Protein AF-0000000069807162 (afdb_homodimer)

Sequence (666 aa):
MPFAPFVGVNHHGQSILLGAGLISSENTETFVWLFDTWLKCMDERAPKAIITDQDRAMKNAIAIVFPNTRHRYCLWHIMRKLPEKLGSHAEFKCGLKSALQRCVYDSQTSDEFEKSWEVFIDTYNLMKNAWLQSLYSERMYWVPVYLKNTFWAGMSTTQRSESMNAFCDGYVHSGTTLKEFVDQFDNALRKKVENEMAADFHSFNCTVPCISHLPVEKKFQAVYTNSKFKKVQSEVMGIIYSHCVVIKTEGAITTYQVNDQRVVEDGIKKSTLQAYFNEDECEVKCVCGLFEMRGIICRHILSIFAARDVQVLPEKYIMERWRKDIKRRYGLIMPFAPFVGVNHHGQSILLGAGLISSENTETFVWLFDTWLKCMDERAPKAIITDQDRAMKNAIAIVFPNTRHRYCLWHIMRKLPEKLGSHAEFKCGLKSALQRCVYDSQTSDEFEKSWEVFIDTYNLMKNAWLQSLYSERMYWVPVYLKNTFWAGMSTTQRSESMNAFCDGYVHSGTTLKEFVDQFDNALRKKVENEMAADFHSFNCTVPCISHLPVEKKFQAVYTNSKFKKVQSEVMGIIYSHCVVIKTEGAITTYQVNDQRVVEDGIKKSTLQAYFNEDECEVKCVCGLFEMRGIICRHILSIFAARDVQVLPEKYIMERWRKDIKRRYGLI

Solvent-accessible surface area (backbone atoms only — not comparable to full-atom values): 36945 Å² total; per-residue (Å²): 113,56,78,46,72,36,67,45,63,50,47,66,66,42,75,37,79,77,46,71,44,82,37,90,55,91,41,37,68,49,39,34,51,52,50,48,52,48,27,58,74,49,76,65,52,73,61,68,55,46,76,40,68,91,43,70,34,55,51,52,19,38,54,69,71,38,66,84,31,45,63,31,37,22,44,56,62,56,59,66,44,40,58,78,76,45,48,85,42,84,44,31,86,67,50,46,52,58,49,52,48,44,36,52,70,65,32,63,40,62,66,50,27,55,50,42,48,50,50,52,32,59,75,68,67,44,80,79,39,62,66,60,51,52,49,60,74,47,33,68,32,45,37,52,54,64,46,30,84,38,64,48,73,68,59,58,53,58,55,64,48,47,51,49,43,51,58,43,47,73,65,46,49,97,78,49,49,72,65,56,42,52,51,49,50,50,50,53,50,47,51,48,49,50,52,49,51,51,49,51,50,44,41,74,74,46,81,79,78,75,92,66,85,51,52,50,58,55,53,40,56,74,42,32,18,56,59,48,33,51,54,41,48,53,22,56,61,41,22,58,44,47,43,70,44,83,73,47,73,59,88,57,36,34,35,30,40,35,40,36,58,44,83,50,97,94,40,78,48,79,45,80,46,49,32,39,36,31,65,85,75,64,42,69,51,53,54,81,22,45,35,46,21,46,51,39,64,40,29,68,54,48,43,49,36,53,68,68,64,57,69,71,68,56,68,86,68,57,46,72,65,35,30,54,85,62,79,78,79,75,72,76,125,114,56,76,47,75,37,69,45,63,50,47,66,65,42,75,39,80,76,46,71,43,82,35,90,56,92,42,36,67,49,38,34,50,52,51,48,51,47,27,58,76,48,76,64,53,72,61,67,55,48,76,40,67,92,42,69,34,53,51,51,20,38,54,69,72,38,68,84,33,45,63,32,38,21,44,56,64,56,59,66,42,40,58,79,76,43,47,85,44,84,44,31,86,66,48,46,52,58,50,50,48,44,35,51,71,66,32,61,38,63,66,50,27,55,50,42,48,50,50,52,32,59,76,69,68,43,81,80,38,63,67,61,52,54,48,58,75,47,33,67,30,45,37,53,54,64,46,30,85,38,63,46,73,66,58,57,54,58,55,64,49,46,51,49,44,51,58,44,46,76,65,47,48,98,79,50,48,72,64,54,41,51,51,50,51,49,50,52,50,48,51,49,50,49,52,50,50,52,49,51,49,44,42,74,72,47,82,77,79,76,92,65,86,52,51,50,58,54,53,39,56,76,42,30,18,56,59,50,30,50,54,39,48,52,22,56,61,42,21,56,43,44,44,71,42,82,72,46,73,59,89,57,37,35,37,29,41,35,39,35,59,44,82,49,98,92,40,78,45,78,47,78,45,50,32,38,36,30,65,84,75,64,41,69,50,52,54,81,22,45,37,46,21,45,51,37,63,40,29,68,55,48,43,49,36,53,68,68,64,57,69,70,68,56,68,86,67,56,46,72,65,34,28,54,84,61,79,78,78,76,75,77,124

InterPro domains:
  IPR006564 Zinc finger, PMZ-type [SM00575] (284-311)
  IPR007527 Zinc finger, SWIM-type [PF04434] (278-307)
  IPR007527 Zinc finger, SWIM-type [PS50966] (271-309)
  IPR018289 MULE transposase domain [PF10551] (1-80)
  IPR031052 FHY3/FAR1 family [PTHR31669] (1-329)

Foldseek 3Di:
DDKDWDWDAFLLRDIATLDIDDFDDQALVRLLVVLQVSCVVVVNDDAQEDEEAPDPSNVNSCCVSPVNHHAAYQQVNVLVCCCVQPVVQPCCVPCLSVLVCCLQPVDLAPVSSVVSLVCSCVVSVCVPRPVVVVCVVVVCRYRCLNVLQAAAQPDRHCVSVVVVVVQLCVQDDPPQDPVSSVVSVVVVNVVSVVVVVVQLVCQVPPFDDAPDDALVLVVCSQWFRPSLSVVLNVQQVQLVFKDWDWDDDDVQKTKIWIWGWDQDPVGIDIHIWIKIAGNVQRDIDTSNSCCSHNLHDHNHSVNVCVVVVPRDDDPVSHDPRRTSPDDDDPPDD/DDKDWDWDAFLLRDIATPDIDDFDDQALVRLLVVLQVSCVVVVNDDAQEDEEAPDPSNVNSCCVSPVNHHAAYQQVNVLVCCCVQPVVQPCCVPCLSVLVCCLQPVDLAPVSSVVSLVCSCVVSVVVPRPVVVVCVVVVCRYRCLNVLQAAAQPDRHCVSVVVVVVQLPVQDDPPQDPVSSVVSVVVVNVVSVVVVVVQLVCQVPPFDDAPDDALVLVVCSQWFRPSLSVVLNVQQVQLVFKDWDWDDDDVQKTKIWIWGWDQDPVGIDIHIWIKIAGNVQRDIDTSNSCCSHNLHDHNHSVNVCVVVVPRDDDCVSHDPRRTSPDDDDPPDD

Structure (mmCIF, N/CA/C/O backbone):
data_AF-0000000069807162-model_v1
#
loop_
_entity.id
_entity.type
_entity.pdbx_description
1 polymer 'Protein FAR1-RELATED SEQUENCE'
#
loop_
_atom_site.group_PDB
_atom_site.id
_atom_site.type_symbol
_atom_site.label_atom_id
_atom_site.label_alt_id
_atom_site.label_comp_id
_atom_site.label_asym_id
_atom_site.label_entity_id
_atom_site.label_seq_id
_atom_site.pdbx_PDB_ins_code
_atom_site.Cartn_x
_atom_site.Cartn_y
_atom_site.Cartn_z
_atom_site.occupancy
_atom_site.B_iso_or_equiv
_atom_site.auth_seq_id
_atom_site.auth_comp_id
_atom_site.auth_asym_id
_atom_site.auth_atom_id
_atom_site.pdbx_PDB_model_num
ATOM 1 N N . MET A 1 1 ? -6.539 -37.219 -35.812 1 60.41 1 MET A N 1
ATOM 2 C CA . MET A 1 1 ? -5.207 -37.25 -35.219 1 60.41 1 MET A CA 1
ATOM 3 C C . MET A 1 1 ? -5.082 -36.219 -34.094 1 60.41 1 MET A C 1
ATOM 5 O O . MET A 1 1 ? -5.402 -35.062 -34.281 1 60.41 1 MET A O 1
ATOM 9 N N . PRO A 1 2 ? -4.742 -36.781 -32.906 1 70.75 2 PRO A N 1
ATOM 10 C CA . PRO A 1 2 ? -4.676 -35.844 -31.781 1 70.75 2 PRO A CA 1
ATOM 11 C C . PRO A 1 2 ? -3.543 -34.812 -31.922 1 70.75 2 PRO A C 1
ATOM 13 O O . PRO A 1 2 ? -2.469 -35.156 -32.438 1 70.75 2 PRO A O 1
ATOM 16 N N . PHE A 1 3 ? -3.863 -33.594 -31.781 1 74.44 3 PHE A N 1
ATOM 17 C CA . PHE A 1 3 ? -2.936 -32.469 -31.844 1 74.44 3 PHE A CA 1
ATOM 18 C C . PHE A 1 3 ? -2.279 -32.219 -30.5 1 74.44 3 PHE A C 1
ATOM 20 O O . PHE A 1 3 ? -2.965 -32.094 -29.484 1 74.44 3 PHE A O 1
ATOM 27 N N . ALA A 1 4 ? -0.911 -32.344 -30.516 1 78.56 4 ALA A N 1
ATOM 28 C CA . ALA A 1 4 ? -0.152 -32.125 -29.281 1 78.56 4 ALA A CA 1
ATOM 29 C C . ALA A 1 4 ? 0.673 -30.859 -29.375 1 78.56 4 ALA A C 1
ATOM 31 O O . ALA A 1 4 ? 1.79 -30.859 -29.891 1 78.56 4 ALA A O 1
ATOM 32 N N . PRO A 1 5 ? 0.125 -29.797 -28.859 1 78.88 5 PRO A N 1
ATOM 33 C CA . PRO A 1 5 ? 0.891 -28.547 -28.875 1 78.88 5 PRO A CA 1
ATOM 34 C C . PRO A 1 5 ? 1.863 -28.438 -27.688 1 78.88 5 PRO A C 1
ATOM 36 O O . PRO A 1 5 ? 1.558 -28.906 -26.594 1 78.88 5 PRO A O 1
ATOM 39 N N . PHE A 1 6 ? 3.057 -27.922 -28 1 82.56 6 PHE A N 1
ATOM 40 C CA . PHE A 1 6 ? 4.012 -27.531 -26.984 1 82.56 6 PHE A CA 1
ATOM 41 C C . PHE A 1 6 ? 3.936 -26.031 -26.719 1 82.56 6 PHE A C 1
ATOM 43 O O . PHE A 1 6 ? 4.332 -25.234 -27.578 1 82.56 6 PHE A O 1
ATOM 50 N N . VAL A 1 7 ? 3.424 -25.75 -25.516 1 80.19 7 VAL A N 1
ATOM 51 C CA . VAL A 1 7 ? 3.172 -24.344 -25.234 1 80.19 7 VAL A CA 1
ATOM 52 C C . VAL A 1 7 ? 4.098 -23.859 -24.109 1 80.19 7 VAL A C 1
ATOM 54 O O . VAL A 1 7 ? 4.352 -24.594 -23.156 1 80.19 7 VAL A O 1
ATOM 57 N N . GLY A 1 8 ? 4.691 -22.688 -24.344 1 82.19 8 GLY A N 1
ATOM 58 C CA . GLY A 1 8 ? 5.484 -22.016 -23.328 1 82.19 8 GLY A CA 1
ATOM 59 C C . GLY A 1 8 ? 5.07 -20.562 -23.109 1 82.19 8 GLY A C 1
ATOM 60 O O . GLY A 1 8 ? 3.98 -20.156 -23.516 1 82.19 8 GLY A O 1
ATOM 61 N N . VAL A 1 9 ? 5.902 -19.875 -22.297 1 83.75 9 VAL A N 1
ATOM 62 C CA . VAL A 1 9 ? 5.605 -18.484 -22.031 1 83.75 9 VAL A CA 1
ATOM 63 C C . VAL A 1 9 ? 6.844 -17.625 -22.312 1 83.75 9 VAL A C 1
ATOM 65 O O . VAL A 1 9 ? 7.965 -18.031 -22 1 83.75 9 VAL A O 1
ATOM 68 N N . ASN A 1 10 ? 6.625 -16.516 -22.953 1 82.44 10 ASN A N 1
ATOM 69 C CA . ASN A 1 10 ? 7.742 -15.617 -23.219 1 82.44 10 ASN A CA 1
ATOM 70 C C . ASN A 1 10 ? 7.992 -14.688 -22.031 1 82.44 10 ASN A C 1
ATOM 72 O O . ASN A 1 10 ? 7.453 -14.898 -20.938 1 82.44 10 ASN A O 1
ATOM 76 N N . HIS A 1 11 ? 8.852 -13.695 -22.219 1 84.31 11 HIS A N 1
ATOM 77 C CA . HIS A 1 11 ? 9.281 -12.828 -21.125 1 84.31 11 HIS A CA 1
ATOM 78 C C . HIS A 1 11 ? 8.18 -11.844 -20.734 1 84.31 11 HIS A C 1
ATOM 80 O O . HIS A 1 11 ? 8.281 -11.164 -19.719 1 84.31 11 HIS A O 1
ATOM 86 N N . HIS A 1 12 ? 7.168 -11.781 -21.516 1 82.69 12 HIS A N 1
ATOM 87 C CA . HIS A 1 12 ? 6.016 -10.945 -21.188 1 82.69 12 HIS A CA 1
ATOM 88 C C . HIS A 1 12 ? 4.922 -11.766 -20.5 1 82.69 12 HIS A C 1
ATOM 90 O O . HIS A 1 12 ? 3.904 -11.211 -20.078 1 82.69 12 HIS A O 1
ATOM 96 N N . GLY A 1 13 ? 5.145 -13.062 -20.422 1 79.75 13 GLY A N 1
ATOM 97 C CA . GLY A 1 13 ? 4.117 -13.93 -19.875 1 79.75 13 GLY A CA 1
ATOM 98 C C . GLY A 1 13 ? 3.098 -14.375 -20.906 1 79.75 13 GLY A C 1
ATOM 99 O O . GLY A 1 13 ? 2.047 -14.914 -20.547 1 79.75 13 GLY A O 1
ATOM 100 N N . GLN A 1 14 ? 3.432 -14.156 -22.062 1 80.31 14 GLN A N 1
ATOM 101 C CA . GLN A 1 14 ? 2.529 -14.547 -23.141 1 80.31 14 GLN A CA 1
ATOM 102 C C . GLN A 1 14 ? 2.781 -15.992 -23.562 1 80.31 14 GLN A C 1
ATOM 104 O O . GLN A 1 14 ? 3.926 -16.453 -23.578 1 80.31 14 GLN A O 1
ATOM 109 N N . SER A 1 15 ? 1.69 -16.609 -23.891 1 79.38 15 SER A N 1
ATOM 110 C CA . SER A 1 15 ? 1.822 -17.969 -24.375 1 79.38 15 SER A CA 1
ATOM 111 C C . SER A 1 15 ? 2.488 -18.016 -25.75 1 79.38 15 SER A C 1
ATOM 113 O O . SER A 1 15 ? 2.195 -17.172 -26.609 1 79.38 15 SER A O 1
ATOM 115 N N . ILE A 1 16 ? 3.422 -18.891 -25.875 1 78.56 16 ILE A N 1
ATOM 116 C CA . ILE A 1 16 ? 4.082 -19.078 -27.156 1 78.56 16 ILE A CA 1
ATOM 117 C C . ILE A 1 16 ? 4.047 -20.562 -27.547 1 78.56 16 ILE A C 1
ATOM 119 O O . ILE A 1 16 ? 3.91 -21.422 -26.672 1 78.56 16 ILE A O 1
ATOM 123 N N . LEU A 1 17 ? 4.117 -20.75 -28.812 1 77.44 17 LEU A N 1
ATOM 124 C CA . LEU A 1 17 ? 4.148 -22.109 -29.328 1 77.44 17 LEU A CA 1
ATOM 125 C C . LEU A 1 17 ? 5.578 -22.547 -29.625 1 77.44 17 LEU A C 1
ATOM 127 O O . LEU A 1 17 ? 6.277 -21.891 -30.406 1 77.44 17 LEU A O 1
ATOM 131 N N . LEU A 1 18 ? 5.953 -23.594 -28.969 1 78.12 18 LEU A N 1
ATOM 132 C CA . LEU A 1 18 ? 7.316 -24.078 -29.141 1 78.12 18 LEU A CA 1
ATOM 133 C C . LEU A 1 18 ? 7.375 -25.203 -30.172 1 78.12 18 LEU A C 1
ATOM 135 O O . LEU A 1 18 ? 8.438 -25.484 -30.719 1 78.12 18 LEU A O 1
ATOM 139 N N . GLY A 1 19 ? 6.301 -25.828 -30.344 1 75.69 19 GLY A N 1
ATOM 140 C CA . GLY A 1 19 ? 6.184 -26.922 -31.281 1 75.69 19 GLY A CA 1
ATOM 141 C C . GLY A 1 19 ? 4.84 -27.625 -31.219 1 75.69 19 GLY A C 1
ATOM 142 O O . GLY A 1 19 ? 4.012 -27.328 -30.359 1 75.69 19 GLY A O 1
ATOM 143 N N . ALA A 1 20 ? 4.625 -28.391 -32.25 1 78.75 20 ALA A N 1
ATOM 144 C CA . ALA A 1 20 ? 3.4 -29.188 -32.281 1 78.75 20 ALA A CA 1
ATOM 145 C C . ALA A 1 20 ? 3.617 -30.516 -33.031 1 78.75 20 ALA A C 1
ATOM 147 O O . ALA A 1 20 ? 4.516 -30.625 -33.875 1 78.75 20 ALA A O 1
ATOM 148 N N . GLY A 1 21 ? 2.932 -31.453 -32.5 1 75.5 21 GLY A N 1
ATOM 149 C CA . GLY A 1 21 ? 2.963 -32.75 -33.156 1 75.5 21 GLY A CA 1
ATOM 150 C C . GLY A 1 21 ? 1.582 -33.344 -33.406 1 75.5 21 GLY A C 1
ATOM 151 O O . GLY A 1 21 ? 0.672 -33.125 -32.594 1 75.5 21 GLY A O 1
ATOM 152 N N . LEU A 1 22 ? 1.485 -33.906 -34.625 1 78.5 22 LEU A N 1
ATOM 153 C CA . LEU A 1 22 ? 0.308 -34.719 -34.875 1 78.5 22 LEU A CA 1
ATOM 154 C C . LEU A 1 22 ? 0.597 -36.188 -34.625 1 78.5 22 LEU A C 1
ATOM 156 O O . LEU A 1 22 ? 1.555 -36.75 -35.156 1 78.5 22 LEU A O 1
ATOM 160 N N . ILE A 1 23 ? -0.178 -36.688 -33.656 1 78.44 23 ILE A N 1
ATOM 161 C CA . ILE A 1 23 ? 0.16 -38.062 -33.25 1 78.44 23 ILE A CA 1
ATOM 162 C C . ILE A 1 23 ? -0.955 -39 -33.656 1 78.44 23 ILE A C 1
ATOM 164 O O . ILE A 1 23 ? -2.111 -38.594 -33.812 1 78.44 23 ILE A O 1
ATOM 168 N N . SER A 1 24 ? -0.538 -40.25 -33.906 1 79 24 SER A N 1
ATOM 169 C CA . SER A 1 24 ? -1.45 -41.312 -34.375 1 79 24 SER A CA 1
ATOM 170 C C . SER A 1 24 ? -2.248 -41.906 -33.219 1 79 24 SER A C 1
ATOM 172 O O . SER A 1 24 ? -3.426 -42.219 -33.375 1 79 24 SER A O 1
ATOM 174 N N . SER A 1 25 ? -1.568 -42.125 -32.156 1 83.75 25 SER A N 1
ATOM 175 C CA . SER A 1 25 ? -2.166 -42.719 -30.984 1 83.75 25 SER A CA 1
ATOM 176 C C . SER A 1 25 ? -1.627 -42.094 -29.703 1 83.75 25 SER A C 1
ATOM 178 O O . SER A 1 25 ? -0.569 -41.469 -29.719 1 83.75 25 SER A O 1
ATOM 180 N N . GLU A 1 26 ? -2.404 -42.25 -28.703 1 84.31 26 GLU A N 1
ATOM 181 C CA . GLU A 1 26 ? -2.002 -41.688 -27.422 1 84.31 26 GLU A CA 1
ATOM 182 C C . GLU A 1 26 ? -1.418 -42.75 -26.5 1 84.31 26 GLU A C 1
ATOM 184 O O . GLU A 1 26 ? -1.909 -42.938 -25.391 1 84.31 26 GLU A O 1
ATOM 189 N N . ASN A 1 27 ? -0.465 -43.406 -27.031 1 90.31 27 ASN A N 1
ATOM 190 C CA . ASN A 1 27 ? 0.231 -44.375 -26.219 1 90.31 27 ASN A CA 1
ATOM 191 C C . ASN A 1 27 ? 1.664 -43.969 -25.906 1 90.31 27 ASN A C 1
ATOM 193 O O . ASN A 1 27 ? 2.133 -42.938 -26.422 1 90.31 27 ASN A O 1
ATOM 197 N N . THR A 1 28 ? 2.32 -44.719 -25.016 1 93.44 28 THR A N 1
ATOM 198 C CA . THR A 1 28 ? 3.65 -44.375 -24.547 1 93.44 28 THR A CA 1
ATOM 199 C C . THR A 1 28 ? 4.648 -44.312 -25.688 1 93.44 28 THR A C 1
ATOM 201 O O . THR A 1 28 ? 5.457 -43.375 -25.781 1 93.44 28 THR A O 1
ATOM 204 N N . GLU A 1 29 ? 4.527 -45.188 -26.594 1 93.44 29 GLU A N 1
ATOM 205 C CA . GLU A 1 29 ? 5.469 -45.25 -27.703 1 93.44 29 GLU A CA 1
ATOM 206 C C . GLU A 1 29 ? 5.359 -44.031 -28.609 1 93.44 29 GLU A C 1
ATOM 208 O O . GLU A 1 29 ? 6.371 -43.469 -29.047 1 93.44 29 GLU A O 1
ATOM 213 N N . THR A 1 30 ? 4.176 -43.688 -28.844 1 92.38 30 THR A N 1
ATOM 214 C CA . THR A 1 30 ? 3.939 -42.531 -29.688 1 92.38 30 THR A CA 1
ATOM 215 C C . THR A 1 30 ? 4.449 -41.25 -29 1 92.38 30 THR A C 1
ATOM 217 O O . THR A 1 30 ? 5.039 -40.375 -29.656 1 92.38 30 THR A O 1
ATOM 220 N N . PHE A 1 31 ? 4.246 -41.219 -27.75 1 92.81 31 PHE A N 1
ATOM 221 C CA . PHE A 1 31 ? 4.695 -40.031 -27.031 1 92.81 31 PHE A CA 1
ATOM 222 C C . PHE A 1 31 ? 6.219 -40 -26.938 1 92.81 31 PHE A C 1
ATOM 224 O O . PHE A 1 31 ? 6.828 -38.938 -26.984 1 92.81 31 PHE A O 1
ATOM 231 N N . VAL A 1 32 ? 6.777 -41.125 -26.766 1 94.88 32 VAL A N 1
ATOM 232 C CA . VAL A 1 32 ? 8.234 -41.188 -26.75 1 94.88 32 VAL A CA 1
ATOM 233 C C . VAL A 1 32 ? 8.781 -40.656 -28.078 1 94.88 32 VAL A C 1
ATOM 235 O O . VAL A 1 32 ? 9.742 -39.875 -28.094 1 94.88 32 VAL A O 1
ATOM 238 N N . TRP A 1 33 ? 8.188 -41.094 -29.141 1 92.94 33 TRP A N 1
ATOM 239 C CA . TRP A 1 33 ? 8.602 -40.625 -30.453 1 92.94 33 TRP A CA 1
ATOM 240 C C . TRP A 1 33 ? 8.438 -39.094 -30.547 1 92.94 33 TRP A C 1
ATOM 242 O O . TRP A 1 33 ? 9.32 -38.406 -31.047 1 92.94 33 TRP A O 1
ATOM 252 N N . LEU A 1 34 ? 7.32 -38.656 -30.141 1 91.44 34 LEU A N 1
ATOM 253 C CA . LEU A 1 34 ? 7.023 -37.219 -30.188 1 91.44 34 LEU A CA 1
ATOM 254 C C . LEU A 1 34 ? 8.062 -36.438 -29.406 1 91.44 34 LEU A C 1
ATOM 256 O O . LEU A 1 34 ? 8.602 -35.438 -29.906 1 91.44 34 LEU A O 1
ATOM 260 N N . PHE A 1 35 ? 8.375 -36.844 -28.203 1 93.25 35 PHE A N 1
ATOM 261 C CA . PHE A 1 35 ? 9.289 -36.125 -27.328 1 93.25 35 PHE A CA 1
ATOM 262 C C . PHE A 1 35 ? 10.719 -36.25 -27.828 1 93.25 35 PHE A C 1
ATOM 264 O O . PHE A 1 35 ? 11.492 -35.281 -27.734 1 93.25 35 PHE A O 1
ATOM 271 N N . ASP A 1 36 ? 10.992 -37.375 -28.359 1 93.62 36 ASP A N 1
ATOM 272 C CA . ASP A 1 36 ? 12.312 -37.531 -28.938 1 93.62 36 ASP A CA 1
ATOM 273 C C . ASP A 1 36 ? 12.523 -36.625 -30.141 1 93.62 36 ASP A C 1
ATOM 275 O O . ASP A 1 36 ? 13.602 -36.031 -30.297 1 93.62 36 ASP A O 1
ATOM 279 N N . THR A 1 37 ? 11.508 -36.594 -30.969 1 91.5 37 THR A N 1
ATOM 280 C CA . THR A 1 37 ? 11.578 -35.719 -32.125 1 91.5 37 THR A CA 1
ATOM 281 C C . THR A 1 37 ? 11.703 -34.25 -31.688 1 91.5 37 THR A C 1
ATOM 283 O O . THR A 1 37 ? 12.477 -33.5 -32.281 1 91.5 37 THR A O 1
ATOM 286 N N . TRP A 1 38 ? 10.977 -33.938 -30.75 1 89 38 TRP A N 1
ATOM 287 C CA . TRP A 1 38 ? 11.055 -32.562 -30.203 1 89 38 TRP A CA 1
ATOM 288 C C . TRP A 1 38 ? 12.453 -32.281 -29.688 1 89 38 TRP A C 1
ATOM 290 O O . TRP A 1 38 ? 13.008 -31.203 -29.953 1 89 38 TRP A O 1
ATOM 300 N N . LEU A 1 39 ? 12.969 -33.156 -28.891 1 90.81 39 LEU A N 1
ATOM 301 C CA . LEU A 1 39 ? 14.297 -33 -28.312 1 90.81 39 LEU A CA 1
ATOM 302 C C . LEU A 1 39 ? 15.352 -32.812 -29.391 1 90.81 39 LEU A C 1
ATOM 304 O O . LEU A 1 39 ? 16.25 -31.984 -29.25 1 90.81 39 LEU A O 1
ATOM 308 N N . LYS A 1 40 ? 15.195 -33.5 -30.453 1 90.19 40 LYS A N 1
ATOM 309 C CA . LYS A 1 40 ? 16.109 -33.375 -31.578 1 90.19 40 LYS A CA 1
ATOM 310 C C . LYS A 1 40 ? 15.977 -31.984 -32.25 1 90.19 40 LYS A C 1
ATOM 312 O O . LYS A 1 40 ? 16.984 -31.375 -32.625 1 90.19 40 LYS A O 1
ATOM 317 N N . CYS A 1 41 ? 14.711 -31.578 -32.375 1 85.5 41 CYS A N 1
ATOM 318 C CA . CYS A 1 41 ? 14.453 -30.281 -33 1 85.5 41 CYS A CA 1
ATOM 319 C C . CYS A 1 41 ? 15 -29.141 -32.125 1 85.5 41 CYS A C 1
ATOM 321 O O . CYS A 1 41 ? 15.359 -28.078 -32.625 1 85.5 41 CYS A O 1
ATOM 323 N N . MET A 1 42 ? 15.086 -29.438 -30.891 1 86.5 42 MET A N 1
ATOM 324 C CA . MET A 1 42 ? 15.523 -28.406 -29.953 1 86.5 42 MET A CA 1
ATOM 325 C C . MET A 1 42 ? 17 -28.578 -29.609 1 86.5 42 MET A C 1
ATOM 327 O O . MET A 1 42 ? 17.438 -28.219 -28.516 1 86.5 42 MET A O 1
ATOM 331 N N . ASP A 1 43 ? 17.781 -29.156 -30.422 1 88.81 43 ASP A N 1
ATOM 332 C CA . ASP A 1 43 ? 19.234 -29.344 -30.297 1 88.81 43 ASP A CA 1
ATOM 333 C C . ASP A 1 43 ? 19.578 -30.109 -29.016 1 88.81 43 ASP A C 1
ATOM 335 O O . ASP A 1 43 ? 20.516 -29.766 -28.312 1 88.81 43 ASP A O 1
ATOM 339 N N . GLU A 1 44 ? 18.594 -31.047 -28.609 1 88.06 44 GLU A N 1
ATOM 340 C CA . GLU A 1 44 ? 18.797 -31.969 -27.5 1 88.06 44 GLU A CA 1
ATOM 341 C C . GLU A 1 44 ? 18.734 -31.234 -26.156 1 88.06 44 GLU A C 1
ATOM 343 O O . GLU A 1 44 ? 19.328 -31.672 -25.172 1 88.06 44 GLU A O 1
ATOM 348 N N . ARG A 1 45 ? 18.219 -30.188 -26.203 1 87.94 45 ARG A N 1
ATOM 349 C CA . ARG A 1 45 ? 18 -29.453 -24.969 1 87.94 45 ARG A CA 1
ATOM 350 C C . ARG A 1 45 ? 16.625 -29.75 -24.391 1 87.94 45 ARG A C 1
ATOM 352 O O . ARG A 1 45 ? 15.609 -29.266 -24.906 1 87.94 45 ARG A O 1
ATOM 359 N N . ALA A 1 46 ? 16.547 -30.453 -23.297 1 90.69 46 ALA A N 1
ATOM 360 C CA . ALA A 1 46 ? 15.297 -30.828 -22.656 1 90.69 46 ALA A CA 1
ATOM 361 C C . ALA A 1 46 ? 14.711 -29.672 -21.859 1 90.69 46 ALA A C 1
ATOM 363 O O . ALA A 1 46 ? 15.453 -28.812 -21.375 1 90.69 46 ALA A O 1
ATOM 364 N N . PRO A 1 47 ? 13.414 -29.625 -21.766 1 89.88 47 PRO A N 1
ATOM 365 C CA . PRO A 1 47 ? 12.805 -28.609 -20.891 1 89.88 47 PRO A CA 1
ATOM 366 C C . PRO A 1 47 ? 13.109 -28.844 -19.422 1 89.88 47 PRO A C 1
ATOM 368 O O . PRO A 1 47 ? 13.297 -30 -19 1 89.88 47 PRO A O 1
ATOM 371 N N . LYS A 1 48 ? 13.195 -27.812 -18.688 1 89.44 48 LYS A N 1
ATOM 372 C CA . LYS A 1 48 ? 13.453 -27.938 -17.266 1 89.44 48 LYS A CA 1
ATOM 373 C C . LYS A 1 48 ? 12.203 -28.406 -16.516 1 89.44 48 LYS A C 1
ATOM 375 O O . LYS A 1 48 ? 12.305 -29.094 -15.5 1 89.44 48 LYS A O 1
ATOM 380 N N . ALA A 1 49 ? 11.078 -28 -17.031 1 92.25 49 ALA A N 1
ATOM 381 C CA . ALA A 1 49 ? 9.797 -28.344 -16.406 1 92.25 49 ALA A CA 1
ATOM 382 C C . ALA A 1 49 ? 8.719 -28.594 -17.453 1 92.25 49 ALA A C 1
ATOM 384 O O . ALA A 1 49 ? 8.703 -27.938 -18.5 1 92.25 49 ALA A O 1
ATOM 385 N N . ILE A 1 50 ? 7.844 -29.531 -17.234 1 91.19 50 ILE A N 1
ATOM 386 C CA . ILE A 1 50 ? 6.777 -29.875 -18.172 1 91.19 50 ILE A CA 1
ATOM 387 C C . ILE A 1 50 ? 5.477 -30.109 -17.406 1 91.19 50 ILE A C 1
ATOM 389 O O . ILE A 1 50 ? 5.477 -30.719 -16.344 1 91.19 50 ILE A O 1
ATOM 393 N N . ILE A 1 51 ? 4.434 -29.516 -17.891 1 90.06 51 ILE A N 1
ATOM 394 C CA . ILE A 1 51 ? 3.104 -29.688 -17.312 1 90.06 51 ILE A CA 1
ATOM 395 C C . ILE A 1 51 ? 2.221 -30.484 -18.266 1 90.06 51 ILE A C 1
ATOM 397 O O . ILE A 1 51 ? 2.166 -30.188 -19.469 1 90.06 51 ILE A O 1
ATOM 401 N N . THR A 1 52 ? 1.617 -31.516 -17.828 1 89.88 52 THR A N 1
ATOM 402 C CA . THR A 1 52 ? 0.723 -32.312 -18.656 1 89.88 52 THR A CA 1
ATOM 403 C C . THR A 1 52 ? -0.577 -32.625 -17.906 1 89.88 52 THR A C 1
ATOM 405 O O . THR A 1 52 ? -0.694 -32.312 -16.719 1 89.88 52 THR A O 1
ATOM 408 N N . ASP A 1 53 ? -1.494 -33.094 -18.672 1 85.88 53 ASP A N 1
ATOM 409 C CA . ASP A 1 53 ? -2.674 -33.656 -18.016 1 85.88 53 ASP A CA 1
ATOM 410 C C . ASP A 1 53 ? -2.34 -34.969 -17.312 1 85.88 53 ASP A C 1
ATOM 412 O O . ASP A 1 53 ? -1.256 -35.531 -17.5 1 85.88 53 ASP A O 1
ATOM 416 N N . GLN A 1 54 ? -3.205 -35.344 -16.516 1 85.94 54 GLN A N 1
ATOM 417 C CA . GLN A 1 54 ? -2.998 -36.594 -15.844 1 85.94 54 GLN A CA 1
ATOM 418 C C . GLN A 1 54 ? -3.129 -37.781 -16.812 1 85.94 54 GLN A C 1
ATOM 420 O O . GLN A 1 54 ? -4.234 -38.25 -17.094 1 85.94 54 GLN A O 1
ATOM 425 N N . ASP A 1 55 ? -2.045 -38.125 -17.422 1 87.06 55 ASP A N 1
ATOM 426 C CA . ASP A 1 55 ? -1.982 -39.188 -18.406 1 87.06 55 ASP A CA 1
ATOM 427 C C . ASP A 1 55 ? -0.787 -40.125 -18.141 1 87.06 55 ASP A C 1
ATOM 429 O O . ASP A 1 55 ? 0.359 -39.656 -18.141 1 87.06 55 ASP A O 1
ATOM 433 N N . ARG A 1 56 ? -1.092 -41.312 -17.969 1 90.5 56 ARG A N 1
ATOM 434 C CA . ARG A 1 56 ? -0.062 -42.281 -17.609 1 90.5 56 ARG A CA 1
ATOM 435 C C . ARG A 1 56 ? 0.929 -42.5 -18.75 1 90.5 56 ARG A C 1
ATOM 437 O O . ARG A 1 56 ? 2.131 -42.625 -18.516 1 90.5 56 ARG A O 1
ATOM 444 N N . ALA A 1 57 ? 0.412 -42.531 -19.938 1 91.94 57 ALA A N 1
ATOM 445 C CA . ALA A 1 57 ? 1.279 -42.719 -21.109 1 91.94 57 ALA A CA 1
ATOM 446 C C . ALA A 1 57 ? 2.277 -41.562 -21.234 1 91.94 57 ALA A C 1
ATOM 448 O O . ALA A 1 57 ? 3.467 -41.781 -21.469 1 91.94 57 ALA A O 1
ATOM 449 N N . MET A 1 58 ? 1.815 -40.469 -21.078 1 91.81 58 MET A N 1
ATOM 450 C CA . MET A 1 58 ? 2.682 -39.281 -21.172 1 91.81 58 MET A CA 1
ATOM 451 C C . MET A 1 58 ? 3.695 -39.281 -20.031 1 91.81 58 MET A C 1
ATOM 453 O O . MET A 1 58 ? 4.855 -38.906 -20.219 1 91.81 58 MET A O 1
A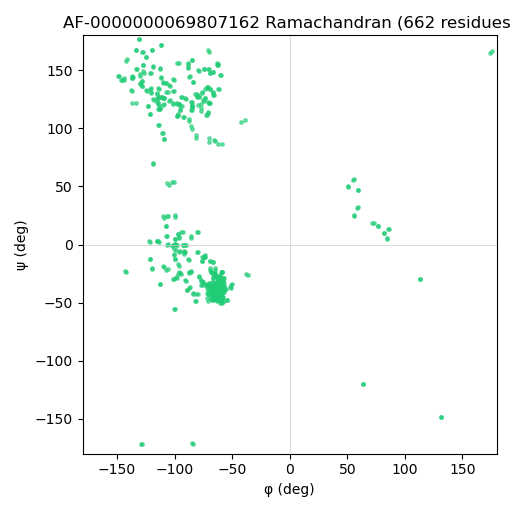TOM 457 N N . LYS A 1 59 ? 3.199 -39.594 -18.875 1 93.12 59 LYS A N 1
ATOM 458 C CA . LYS A 1 59 ? 4.094 -39.688 -17.734 1 93.12 59 LYS A CA 1
ATOM 459 C C . LYS A 1 59 ? 5.254 -40.625 -17.984 1 93.12 59 LYS A C 1
ATOM 461 O O . LYS A 1 59 ? 6.414 -40.281 -17.75 1 93.12 59 LYS A O 1
ATOM 466 N N . ASN A 1 60 ? 4.898 -41.719 -18.469 1 94.75 60 ASN A N 1
ATOM 467 C CA . ASN A 1 60 ? 5.918 -42.719 -18.781 1 94.75 60 ASN A CA 1
ATOM 468 C C . ASN A 1 60 ? 6.879 -42.219 -19.859 1 94.75 60 ASN A C 1
ATOM 470 O O . ASN A 1 60 ? 8.094 -42.406 -19.75 1 94.75 60 ASN A O 1
ATOM 474 N N . ALA A 1 61 ? 6.324 -41.688 -20.859 1 95.12 61 ALA A N 1
ATOM 475 C CA . ALA A 1 61 ? 7.141 -41.156 -21.953 1 95.12 61 ALA A CA 1
ATOM 476 C C . ALA A 1 61 ? 8.094 -40.062 -21.469 1 95.12 61 ALA A C 1
ATOM 478 O O . ALA A 1 61 ? 9.25 -40.031 -21.875 1 95.12 61 ALA A O 1
ATOM 479 N N . ILE A 1 62 ? 7.648 -39.219 -20.609 1 94.38 62 ILE A N 1
ATOM 480 C CA . ILE A 1 62 ? 8.461 -38.156 -20.062 1 94.38 62 ILE A CA 1
ATOM 481 C C . ILE A 1 62 ? 9.609 -38.719 -19.25 1 94.38 62 ILE A C 1
ATOM 483 O O . ILE A 1 62 ? 10.75 -38.25 -19.344 1 94.38 62 ILE A O 1
ATOM 487 N N . ALA A 1 63 ? 9.297 -39.719 -18.438 1 94.62 63 ALA A N 1
ATOM 488 C CA . ALA A 1 63 ? 10.32 -40.375 -17.625 1 94.62 63 ALA A CA 1
ATOM 489 C C . ALA A 1 63 ? 11.406 -41 -18.5 1 94.62 63 ALA A C 1
ATOM 491 O O . ALA A 1 63 ? 12.578 -41.031 -18.109 1 94.62 63 ALA A O 1
ATOM 492 N N . ILE A 1 64 ? 11.055 -41.406 -19.656 1 95.31 64 ILE A N 1
ATOM 493 C CA . ILE A 1 64 ? 11.977 -42.062 -20.578 1 95.31 64 ILE A CA 1
ATOM 494 C C . ILE A 1 64 ? 12.812 -41.031 -21.328 1 95.31 64 ILE A C 1
ATOM 496 O O . ILE A 1 64 ? 14.039 -41.156 -21.375 1 95.31 64 ILE A O 1
ATOM 500 N N . VAL A 1 65 ? 12.172 -40.062 -21.844 1 95.56 65 VAL A N 1
ATOM 501 C CA . VAL A 1 65 ? 12.844 -39.125 -22.766 1 95.56 65 VAL A CA 1
ATOM 502 C C . VAL A 1 65 ? 13.453 -37.969 -21.969 1 95.56 65 VAL A C 1
ATOM 504 O O . VAL A 1 65 ? 14.523 -37.5 -22.328 1 95.56 65 VAL A O 1
ATOM 507 N N . PHE A 1 66 ? 12.711 -37.531 -20.953 1 94.5 66 PHE A N 1
ATOM 508 C CA . PHE A 1 66 ? 13.141 -36.375 -20.141 1 94.5 66 PHE A CA 1
ATOM 509 C C . PHE A 1 66 ? 13.32 -36.812 -18.688 1 94.5 66 PHE A C 1
ATOM 511 O O . PHE A 1 66 ? 12.641 -36.281 -17.797 1 94.5 66 PHE A O 1
ATOM 518 N N . PRO A 1 67 ? 14.297 -37.594 -18.344 1 93 67 PRO A N 1
ATOM 519 C CA . PRO A 1 67 ? 14.422 -38.094 -16.984 1 93 67 PRO A CA 1
ATOM 520 C C . PRO A 1 67 ? 14.758 -37.031 -15.969 1 93 67 PRO A C 1
ATOM 522 O O . PRO A 1 67 ? 14.445 -37.156 -14.781 1 93 67 PRO A O 1
ATOM 525 N N . ASN A 1 68 ? 15.359 -35.938 -16.406 1 92.88 68 ASN A N 1
ATOM 526 C CA . ASN A 1 68 ? 15.781 -34.875 -15.477 1 92.88 68 ASN A CA 1
ATOM 527 C C . ASN A 1 68 ? 14.812 -33.688 -15.484 1 92.88 68 ASN A C 1
ATOM 529 O O . ASN A 1 68 ? 15.039 -32.688 -14.805 1 92.88 68 ASN A O 1
ATOM 533 N N . THR A 1 69 ? 13.781 -33.781 -16.297 1 94 69 THR A N 1
ATOM 534 C CA . THR A 1 69 ? 12.781 -32.719 -16.375 1 94 69 THR A CA 1
ATOM 535 C C . THR A 1 69 ? 11.766 -32.875 -15.25 1 94 69 THR A C 1
ATOM 537 O O . THR A 1 69 ? 11.297 -33.969 -14.953 1 94 69 THR A O 1
ATOM 540 N N . ARG A 1 70 ? 11.562 -31.797 -14.57 1 93.81 70 ARG A N 1
ATOM 541 C CA . ARG A 1 70 ? 10.516 -31.812 -13.555 1 93.81 70 ARG A CA 1
ATOM 542 C C . ARG A 1 70 ? 9.133 -31.875 -14.195 1 93.81 70 ARG A C 1
ATOM 544 O O . ARG A 1 70 ? 8.789 -31.062 -15.039 1 93.81 70 ARG A O 1
ATOM 551 N N . HIS A 1 71 ? 8.406 -32.906 -13.836 1 93.25 71 HIS A N 1
ATOM 552 C CA . HIS A 1 71 ? 7.094 -33.156 -14.43 1 93.25 71 HIS A CA 1
ATOM 553 C C . HIS A 1 71 ? 5.977 -32.812 -13.438 1 93.25 71 HIS A C 1
ATOM 555 O O . HIS A 1 71 ? 6.031 -33.25 -12.281 1 93.25 71 HIS A O 1
ATOM 561 N N . ARG A 1 72 ? 5 -32.062 -13.891 1 92.69 72 ARG A N 1
ATOM 562 C CA . ARG A 1 72 ? 3.844 -31.781 -13.039 1 92.69 72 ARG A CA 1
ATOM 563 C C . ARG A 1 72 ? 2.541 -31.984 -13.805 1 92.69 72 ARG A C 1
ATOM 565 O O . ARG A 1 72 ? 2.494 -31.797 -15.023 1 92.69 72 ARG A O 1
ATOM 572 N N . TYR A 1 73 ? 1.529 -32.344 -13.031 1 91.5 73 TYR A N 1
ATOM 573 C CA . TYR A 1 73 ? 0.182 -32.438 -13.578 1 91.5 73 TYR A CA 1
ATOM 574 C C . TYR A 1 73 ? -0.551 -31.109 -13.484 1 91.5 73 TYR A C 1
ATOM 576 O O . TYR A 1 73 ? -0.24 -30.297 -12.617 1 91.5 73 TYR A O 1
ATOM 584 N N . CYS A 1 74 ? -1.437 -30.984 -14.422 1 88.19 74 CYS A N 1
ATOM 585 C CA . CYS A 1 74 ? -2.295 -29.812 -14.344 1 88.19 74 CYS A CA 1
ATOM 586 C C . CYS A 1 74 ? -3.289 -29.938 -13.195 1 88.19 74 CYS A C 1
ATOM 588 O O . CYS A 1 74 ? -4.223 -30.734 -13.258 1 88.19 74 CYS A O 1
ATOM 590 N N . LEU A 1 75 ? -3.066 -29.109 -12.211 1 87.25 75 LEU A N 1
ATOM 591 C CA . LEU A 1 75 ? -3.902 -29.156 -11.016 1 87.25 75 LEU A CA 1
ATOM 592 C C . LEU A 1 75 ? -5.359 -28.859 -11.359 1 87.25 75 LEU A C 1
ATOM 594 O O . LEU A 1 75 ? -6.27 -29.469 -10.797 1 87.25 75 LEU A O 1
ATOM 598 N N . TRP A 1 76 ? -5.551 -28.016 -12.266 1 83.12 76 TRP A N 1
ATOM 599 C CA . TRP A 1 76 ? -6.902 -27.656 -12.672 1 83.12 76 TRP A CA 1
ATOM 600 C C . TRP A 1 76 ? -7.672 -28.875 -13.172 1 83.12 76 TRP A C 1
ATOM 602 O O . TRP A 1 76 ? -8.828 -29.078 -12.805 1 83.12 76 TRP A O 1
ATOM 612 N N . HIS A 1 77 ? -7.078 -29.656 -13.977 1 83.5 77 HIS A N 1
ATOM 613 C CA . HIS A 1 77 ? -7.734 -30.844 -14.516 1 83.5 77 HIS A CA 1
ATOM 614 C C . HIS A 1 77 ? -8.055 -31.844 -13.414 1 83.5 77 HIS A C 1
ATOM 616 O O . HIS A 1 77 ? -9.078 -32.531 -13.469 1 83.5 77 HIS A O 1
ATOM 622 N N . ILE A 1 78 ? -7.172 -31.859 -12.547 1 87.81 78 ILE A N 1
ATOM 623 C CA . ILE A 1 78 ? -7.402 -32.781 -11.422 1 87.81 78 ILE A CA 1
ATOM 624 C C . ILE A 1 78 ? -8.602 -32.281 -10.609 1 87.81 78 ILE A C 1
ATOM 626 O O . ILE A 1 78 ? -9.5 -33.094 -10.305 1 87.81 78 ILE A O 1
ATOM 630 N N . MET A 1 79 ? -8.641 -31.031 -10.281 1 87.69 79 MET A N 1
ATOM 631 C CA . MET A 1 79 ? -9.719 -30.453 -9.477 1 87.69 79 MET A CA 1
ATOM 632 C C . MET A 1 79 ? -11.047 -30.516 -10.227 1 87.69 79 MET A C 1
ATOM 634 O O . MET A 1 79 ? -12.102 -30.672 -9.617 1 87.69 79 MET A O 1
ATOM 638 N N . ARG A 1 80 ? -11 -30.406 -11.477 1 84.81 80 ARG A N 1
ATOM 639 C CA . ARG A 1 80 ? -12.203 -30.438 -12.305 1 84.81 80 ARG A CA 1
ATOM 640 C C . ARG A 1 80 ? -12.867 -31.812 -12.242 1 84.81 80 ARG A C 1
ATOM 642 O O . ARG A 1 80 ? -14.078 -31.938 -12.43 1 84.81 80 ARG A O 1
ATOM 649 N N . LYS A 1 81 ? -12.109 -32.812 -11.992 1 89.12 81 LYS A N 1
ATOM 650 C CA . LYS A 1 81 ? -12.633 -34.188 -11.93 1 89.12 81 LYS A CA 1
ATOM 651 C C . LYS A 1 81 ? -13.312 -34.438 -10.586 1 89.12 81 LYS A C 1
ATOM 653 O O . LYS A 1 81 ? -13.977 -35.469 -10.422 1 89.12 81 LYS A O 1
ATOM 658 N N . LEU A 1 82 ? -13.234 -33.531 -9.703 1 88.81 82 LEU A N 1
ATOM 659 C CA . LEU A 1 82 ? -13.719 -33.75 -8.344 1 88.81 82 LEU A CA 1
ATOM 660 C C . LEU A 1 82 ? -15.211 -34.031 -8.328 1 88.81 82 LEU A C 1
ATOM 662 O O . LEU A 1 82 ? -15.648 -35 -7.703 1 88.81 82 LEU A O 1
ATOM 666 N N . PRO A 1 83 ? -16.016 -33.312 -9.047 1 87.19 83 PRO A N 1
ATOM 667 C CA . PRO A 1 83 ? -17.453 -33.594 -9.008 1 87.19 83 PRO A CA 1
ATOM 668 C C . PRO A 1 83 ? -17.797 -34.969 -9.562 1 87.19 83 PRO A C 1
ATOM 670 O O . PRO A 1 83 ? -18.703 -35.656 -9.047 1 87.19 83 PRO A O 1
ATOM 673 N N . GLU A 1 84 ? -17.094 -35.344 -10.555 1 89.88 84 GLU A N 1
ATOM 674 C CA . GLU A 1 84 ? -17.328 -36.656 -11.156 1 89.88 84 GLU A CA 1
ATOM 675 C C . GLU A 1 84 ? -16.891 -37.781 -10.219 1 89.88 84 GLU A C 1
ATOM 677 O O . GLU A 1 84 ? -17.562 -38.781 -10.102 1 89.88 84 GLU A O 1
ATOM 682 N N . LYS A 1 85 ? -15.797 -37.562 -9.508 1 90 85 LYS A N 1
ATOM 683 C CA . LYS A 1 85 ? -15.188 -38.656 -8.727 1 90 85 LYS A CA 1
ATOM 684 C C . LYS A 1 85 ? -15.742 -38.688 -7.305 1 90 85 LYS A C 1
ATOM 686 O O . LYS A 1 85 ? -15.836 -39.75 -6.691 1 90 85 LYS A O 1
ATOM 691 N N . LEU A 1 86 ? -16.125 -37.5 -6.746 1 89.69 86 LEU A N 1
ATOM 692 C CA . LEU A 1 86 ? -16.531 -37.438 -5.348 1 89.69 86 LEU A CA 1
ATOM 693 C C . LEU A 1 86 ? -17.938 -36.875 -5.219 1 89.69 86 LEU A C 1
ATOM 695 O O . LEU A 1 86 ? -18.469 -36.75 -4.113 1 89.69 86 LEU A O 1
ATOM 699 N N . GLY A 1 87 ? -18.594 -36.594 -6.254 1 86.56 87 GLY A N 1
ATOM 700 C CA . GLY A 1 87 ? -19.891 -35.969 -6.246 1 86.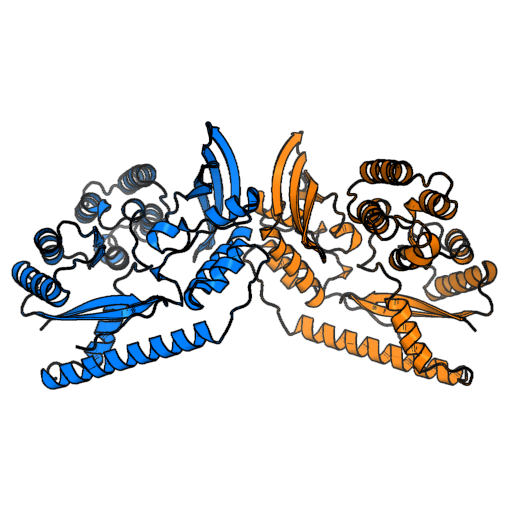56 87 GLY A CA 1
ATOM 701 C C . GLY A 1 87 ? -20.984 -36.844 -5.637 1 86.56 87 GLY A C 1
ATOM 702 O O . GLY A 1 87 ? -22 -36.344 -5.152 1 86.56 87 GLY A O 1
ATOM 703 N N .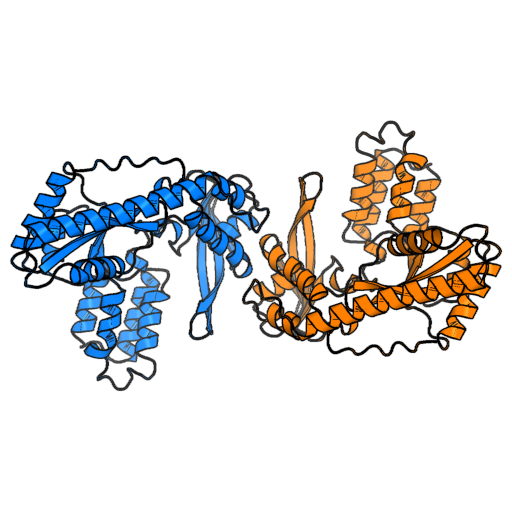 SER A 1 88 ? -20.781 -38.125 -5.676 1 84 88 SER A N 1
ATOM 704 C CA . SER A 1 88 ? -21.797 -39.062 -5.156 1 84 88 SER A CA 1
ATOM 705 C C . SER A 1 88 ? -21.781 -39.094 -3.633 1 84 88 SER A C 1
ATOM 707 O O . SER A 1 88 ? -22.734 -39.562 -3.01 1 84 88 SER A O 1
ATOM 709 N N . HIS A 1 89 ? -20.703 -38.531 -3.117 1 86.5 89 HIS A N 1
ATOM 710 C CA . HIS A 1 89 ? -20.609 -38.5 -1.662 1 86.5 89 HIS A CA 1
ATOM 711 C C . HIS A 1 89 ? -21.562 -37.469 -1.076 1 86.5 89 HIS A C 1
ATOM 713 O O . HIS A 1 89 ? -21.688 -36.375 -1.599 1 86.5 89 HIS A O 1
ATOM 719 N N . ALA A 1 90 ? -22.266 -37.75 -0.122 1 80.5 90 ALA A N 1
ATOM 720 C CA . ALA A 1 90 ? -23.297 -36.906 0.483 1 80.5 90 ALA A CA 1
ATOM 721 C C . ALA A 1 90 ? -22.734 -35.562 0.947 1 80.5 90 ALA A C 1
ATOM 723 O O . ALA A 1 90 ? -23.391 -34.531 0.859 1 80.5 90 ALA A O 1
ATOM 724 N N . GLU A 1 91 ? -21.5 -35.656 1.359 1 83.25 91 GLU A N 1
ATOM 725 C CA . GLU A 1 91 ? -20.891 -34.438 1.95 1 83.25 91 GLU A CA 1
ATOM 726 C C . GLU A 1 91 ? -20.141 -33.625 0.902 1 83.25 91 GLU A C 1
ATOM 728 O O . GLU A 1 91 ? -19.469 -32.656 1.235 1 83.25 91 GLU A O 1
ATOM 733 N N . PHE A 1 92 ? -20.375 -34.031 -0.292 1 82.06 92 PHE A N 1
ATOM 734 C CA . PHE A 1 92 ? -19.594 -33.344 -1.318 1 82.06 92 PHE A CA 1
ATOM 735 C C . PHE A 1 92 ? -19.906 -31.859 -1.334 1 82.06 92 PHE A C 1
ATOM 737 O O . PHE A 1 92 ? -19 -31.016 -1.374 1 82.06 92 PHE A O 1
ATOM 744 N N . LYS A 1 93 ? -21.234 -31.516 -1.193 1 76.38 93 LYS A N 1
ATOM 745 C CA . LYS A 1 93 ? -21.625 -30.125 -1.275 1 76.38 93 LYS A CA 1
ATOM 746 C C . LYS A 1 93 ? -21.547 -29.438 0.091 1 76.38 93 LYS A C 1
ATOM 748 O O . LYS A 1 93 ? -21.547 -28.219 0.183 1 76.38 93 LYS A O 1
ATOM 753 N N . CYS A 1 94 ? -21.406 -30.344 0.969 1 76.56 94 CYS A N 1
ATOM 754 C CA . CYS A 1 94 ? -21.453 -29.812 2.326 1 76.56 94 CYS A CA 1
ATOM 755 C C . CYS A 1 94 ? -20.062 -29.797 2.949 1 76.56 94 CYS A C 1
ATOM 757 O O . CYS A 1 94 ? -19.828 -30.469 3.955 1 76.56 94 CYS A O 1
ATOM 759 N N . GLY A 1 95 ? -19.031 -29.188 2.26 1 86.12 95 GLY A N 1
ATOM 760 C CA . GLY A 1 95 ? -17.781 -28.969 2.957 1 86.12 95 GLY A CA 1
ATOM 761 C C . GLY A 1 95 ? -16.625 -29.797 2.404 1 86.12 95 GLY A C 1
ATOM 762 O O . GLY A 1 95 ? -15.469 -29.391 2.484 1 86.12 95 GLY A O 1
ATOM 763 N N . LEU A 1 96 ? -16.984 -31.016 1.845 1 90.06 96 LEU A N 1
ATOM 764 C CA . LEU A 1 96 ? -15.938 -31.938 1.391 1 90.06 96 LEU A CA 1
ATOM 765 C C . LEU A 1 96 ? -15.07 -31.281 0.32 1 90.06 96 LEU A C 1
ATOM 767 O O . LEU A 1 96 ? -13.844 -31.328 0.398 1 90.06 96 LEU A O 1
ATOM 771 N N . LYS A 1 97 ? -15.75 -30.734 -0.631 1 88.94 97 LYS A N 1
ATOM 772 C CA . LYS A 1 97 ? -15.008 -30.078 -1.71 1 88.94 97 LYS A CA 1
ATOM 773 C C . LYS A 1 97 ? -14.125 -28.953 -1.171 1 88.94 97 LYS A C 1
ATOM 775 O O . LYS A 1 97 ? -12.945 -28.875 -1.516 1 88.94 97 LYS A O 1
ATOM 780 N N . SER A 1 98 ? -14.672 -28.172 -0.337 1 87.88 98 SER A N 1
ATOM 781 C CA . SER A 1 98 ? -13.938 -27.047 0.24 1 87.88 98 SER A CA 1
ATOM 782 C C . SER A 1 98 ? -12.773 -27.531 1.104 1 87.88 98 SER A C 1
ATOM 784 O O . SER A 1 98 ? -11.703 -26.922 1.115 1 87.88 98 SER A O 1
ATOM 786 N N . ALA A 1 99 ? -13.031 -28.5 1.752 1 91.19 99 ALA A N 1
ATOM 787 C CA . ALA A 1 99 ? -11.992 -29.062 2.611 1 91.19 99 ALA A CA 1
ATOM 788 C C . ALA A 1 99 ? -10.812 -29.562 1.785 1 91.19 99 ALA A C 1
ATOM 790 O O . ALA A 1 99 ? -9.648 -29.344 2.154 1 91.19 99 ALA A O 1
ATOM 791 N N . LEU A 1 100 ? -11.141 -30.25 0.698 1 91.94 100 LEU A N 1
ATOM 792 C CA . LEU A 1 100 ? -10.078 -30.75 -0.182 1 91.94 100 LEU A CA 1
ATOM 793 C C . LEU A 1 100 ? -9.297 -29.578 -0.787 1 91.94 100 LEU A C 1
ATOM 795 O O . LEU A 1 100 ? -8.062 -29.625 -0.842 1 91.94 100 LEU A O 1
ATOM 799 N N . GLN A 1 101 ? -9.992 -28.672 -1.201 1 88.31 101 GLN A N 1
ATOM 800 C CA . GLN A 1 101 ? -9.352 -27.5 -1.781 1 88.31 101 GLN A CA 1
ATOM 801 C C . GLN A 1 101 ? -8.438 -26.812 -0.767 1 88.31 101 GLN A C 1
ATOM 803 O O . GLN A 1 101 ? -7.32 -26.406 -1.098 1 88.31 101 GLN A O 1
ATOM 808 N N . ARG A 1 102 ? -8.898 -26.719 0.414 1 88.06 102 ARG A N 1
ATOM 809 C CA . ARG A 1 102 ? -8.094 -26.109 1.473 1 88.06 102 ARG A CA 1
ATOM 810 C C . ARG A 1 102 ? -6.828 -26.922 1.731 1 88.06 102 ARG A C 1
ATOM 812 O O . ARG A 1 102 ? -5.75 -26.359 1.934 1 88.06 102 ARG A O 1
ATOM 819 N N . CYS A 1 103 ? -7.02 -28.141 1.703 1 92.5 103 CYS A N 1
ATOM 820 C CA . CYS A 1 103 ? -5.898 -29.062 1.923 1 92.5 103 CYS A CA 1
ATOM 821 C C . CYS A 1 103 ? -4.828 -28.875 0.854 1 92.5 103 CYS A C 1
ATOM 823 O O . CYS A 1 103 ? -3.637 -28.828 1.163 1 92.5 103 CYS A O 1
ATOM 825 N N . VAL A 1 104 ? -5.277 -28.688 -0.319 1 91.19 104 VAL A N 1
ATOM 826 C CA . VAL A 1 104 ? -4.367 -28.656 -1.46 1 91.19 104 VAL A CA 1
ATOM 827 C C . VAL A 1 104 ? -3.771 -27.25 -1.609 1 91.19 104 VAL A C 1
ATOM 829 O O . VAL A 1 104 ? -2.557 -27.109 -1.752 1 91.19 104 VAL A O 1
ATOM 832 N N . TYR A 1 105 ? -4.586 -26.25 -1.439 1 86 105 TYR A N 1
ATOM 833 C CA . TYR A 1 105 ? -4.164 -24.906 -1.81 1 86 105 TYR A CA 1
ATOM 834 C C . TYR A 1 105 ? -3.609 -24.156 -0.604 1 86 105 TYR A C 1
ATOM 836 O O . TYR A 1 105 ? -2.793 -23.234 -0.753 1 86 105 TYR A O 1
ATOM 844 N N . ASP A 1 106 ? -3.99 -24.5 0.596 1 85.94 106 ASP A N 1
ATOM 845 C CA . ASP A 1 106 ? -3.688 -23.656 1.756 1 85.94 106 ASP A CA 1
ATOM 846 C C . ASP A 1 106 ? -2.475 -24.203 2.514 1 85.94 106 ASP A C 1
ATOM 848 O O . ASP A 1 106 ? -1.908 -23.5 3.359 1 85.94 106 ASP A O 1
ATOM 852 N N . SER A 1 107 ? -2.064 -25.422 2.184 1 90.56 107 SER A N 1
ATOM 853 C CA . SER A 1 107 ? -0.908 -25.984 2.873 1 90.56 107 SER A CA 1
ATOM 854 C C . SER A 1 107 ? 0.38 -25.281 2.447 1 90.56 107 SER A C 1
ATOM 856 O O . SER A 1 107 ? 0.63 -25.109 1.254 1 90.56 107 SER A O 1
ATOM 858 N N . GLN A 1 108 ? 1.189 -24.969 3.438 1 88.06 108 GLN A N 1
ATOM 859 C CA . GLN A 1 108 ? 2.418 -24.234 3.154 1 88.06 108 GLN A CA 1
ATOM 860 C C . GLN A 1 108 ? 3.627 -25.156 3.146 1 88.06 108 GLN A C 1
ATOM 862 O O . GLN A 1 108 ? 4.637 -24.875 2.5 1 88.06 108 GLN A O 1
ATOM 867 N N . THR A 1 109 ? 3.518 -26.188 3.93 1 91.31 109 THR A N 1
ATOM 868 C CA . THR A 1 109 ? 4.602 -27.156 3.998 1 91.31 109 THR A CA 1
ATOM 869 C C . THR A 1 109 ? 4.086 -28.562 3.695 1 91.31 109 THR A C 1
ATOM 871 O O . THR A 1 109 ? 2.879 -28.812 3.744 1 91.31 109 THR A O 1
ATOM 874 N N . SER A 1 110 ? 5.074 -29.422 3.354 1 94.12 110 SER A N 1
ATOM 875 C CA . SER A 1 110 ? 4.715 -30.797 3.076 1 94.12 110 SER A CA 1
ATOM 876 C C . SER A 1 110 ? 4.109 -31.469 4.305 1 94.12 110 SER A C 1
ATOM 878 O O . SER A 1 110 ? 3.139 -32.219 4.191 1 94.12 110 SER A O 1
ATOM 880 N N . ASP A 1 111 ? 4.621 -31.125 5.473 1 94.88 111 ASP A N 1
ATOM 881 C CA . ASP A 1 111 ? 4.098 -31.688 6.715 1 94.88 111 ASP A CA 1
ATOM 882 C C . ASP A 1 111 ? 2.652 -31.25 6.945 1 94.88 111 ASP A C 1
ATOM 884 O O . ASP A 1 111 ? 1.812 -32.062 7.336 1 94.88 111 ASP A O 1
ATOM 888 N N . GLU A 1 112 ? 2.445 -30.078 6.703 1 93.19 112 GLU A N 1
ATOM 889 C CA . GLU A 1 112 ? 1.089 -29.562 6.859 1 93.19 112 GLU A CA 1
ATOM 890 C C . GLU A 1 112 ? 0.121 -30.25 5.906 1 93.19 112 GLU A C 1
ATOM 892 O O . GLU A 1 112 ? -1.001 -30.594 6.293 1 93.19 112 GLU A O 1
ATOM 897 N N . PHE A 1 113 ? 0.576 -30.422 4.691 1 96.12 113 PHE A N 1
ATOM 898 C CA . PHE A 1 113 ? -0.274 -31.094 3.709 1 96.12 113 PHE A CA 1
ATOM 899 C C . PHE A 1 113 ? -0.585 -32.531 4.145 1 96.12 113 PHE A C 1
ATOM 901 O O . PHE A 1 113 ? -1.742 -32.938 4.109 1 96.12 113 PHE A O 1
ATOM 908 N N . GLU A 1 114 ? 0.491 -33.219 4.535 1 97.06 114 GLU A N 1
ATOM 909 C CA . GLU A 1 114 ? 0.322 -34.625 4.934 1 97.06 114 GLU A CA 1
ATOM 910 C C . GLU A 1 114 ? -0.658 -34.75 6.094 1 97.06 114 GLU A C 1
ATOM 912 O O . GLU A 1 114 ? -1.538 -35.625 6.078 1 97.06 114 GLU A O 1
ATOM 917 N N . LYS A 1 115 ? -0.559 -33.875 7.043 1 96.19 115 LYS A N 1
ATOM 918 C CA . LYS A 1 115 ? -1.464 -33.906 8.188 1 96.19 115 LYS A CA 1
ATOM 919 C C . LYS A 1 115 ? -2.887 -33.531 7.766 1 96.19 115 LYS A C 1
ATOM 921 O O . LYS A 1 115 ? -3.844 -34.219 8.172 1 96.19 115 LYS A O 1
ATOM 926 N N . SER A 1 116 ? -2.959 -32.5 6.996 1 95.75 116 SER A N 1
ATOM 927 C CA . SER A 1 116 ? -4.273 -32.062 6.543 1 95.75 116 SER A CA 1
ATOM 928 C C . SER A 1 116 ? -4.957 -33.125 5.695 1 95.75 116 SER A C 1
ATOM 930 O O . SER A 1 116 ? -6.172 -33.312 5.781 1 95.75 116 SER A O 1
ATOM 932 N N . TRP A 1 117 ? -4.164 -33.781 4.816 1 96.38 117 TRP A N 1
ATOM 933 C CA . TRP A 1 117 ? -4.711 -34.844 3.967 1 96.38 117 TRP A CA 1
ATOM 934 C C . TRP A 1 117 ? -5.227 -36 4.805 1 96.38 117 TRP A C 1
ATOM 936 O O . TRP A 1 117 ? -6.316 -36.531 4.551 1 96.38 117 TRP A O 1
ATOM 946 N N . GLU A 1 118 ? -4.461 -36.344 5.844 1 96.31 118 GLU A N 1
ATOM 947 C CA . GLU A 1 118 ? -4.871 -37.406 6.738 1 96.31 118 GLU A CA 1
ATOM 948 C C . GLU A 1 118 ? -6.172 -37.062 7.457 1 96.31 118 GLU A C 1
ATOM 950 O O . GLU A 1 118 ? -7.082 -37.906 7.539 1 96.31 118 GLU A O 1
ATOM 955 N N . VAL A 1 119 ? -6.234 -35.938 7.984 1 95.25 119 VAL A N 1
ATOM 956 C CA . VAL A 1 119 ? -7.438 -35.469 8.68 1 95.25 119 VAL A CA 1
ATOM 957 C C . VAL A 1 119 ? -8.617 -35.469 7.719 1 95.25 119 VAL A C 1
ATOM 959 O O . VAL A 1 119 ? -9.734 -35.875 8.086 1 95.25 119 VAL A O 1
ATOM 962 N N . PHE A 1 120 ? -8.383 -35.031 6.488 1 94.94 120 PHE A N 1
ATOM 963 C CA . PHE A 1 120 ? -9.422 -34.969 5.465 1 94.94 120 PHE A CA 1
ATOM 964 C C . PHE A 1 120 ? -9.969 -36.375 5.176 1 94.94 120 PHE A C 1
ATOM 966 O O . PHE A 1 120 ? -11.188 -36.594 5.172 1 94.94 120 PHE A O 1
ATOM 973 N N . ILE A 1 121 ? -9.086 -37.281 5.004 1 95.25 121 ILE A N 1
ATOM 974 C CA . ILE A 1 121 ? -9.469 -38.656 4.68 1 95.25 121 ILE A CA 1
ATOM 975 C C . ILE A 1 121 ? -10.227 -39.281 5.852 1 95.25 121 ILE A C 1
ATOM 977 O O . ILE A 1 121 ? -11.242 -39.938 5.656 1 95.25 121 ILE A O 1
ATOM 981 N N . ASP A 1 122 ? -9.789 -39 7.043 1 95 122 ASP A N 1
ATOM 982 C CA . ASP A 1 122 ? -10.414 -39.531 8.242 1 95 122 ASP A CA 1
ATOM 983 C C . ASP A 1 122 ? -11.781 -38.906 8.492 1 95 122 ASP A C 1
ATOM 985 O O . ASP A 1 122 ? -12.742 -39.625 8.82 1 95 122 ASP A O 1
ATOM 989 N N . THR A 1 123 ? -11.82 -37.656 8.422 1 93.44 123 THR A N 1
ATOM 990 C CA . THR A 1 123 ? -13.039 -36.906 8.711 1 93.44 123 THR A CA 1
ATOM 991 C C . THR A 1 123 ? -14.188 -37.375 7.812 1 93.44 123 THR A C 1
ATOM 993 O O . THR A 1 123 ? -15.328 -37.5 8.266 1 93.44 123 THR A O 1
ATOM 996 N N . TYR A 1 124 ? -13.906 -37.656 6.566 1 92.44 124 TYR A N 1
ATOM 997 C CA . TYR A 1 124 ? -14.977 -38 5.625 1 92.44 124 TYR A CA 1
ATOM 998 C C . TYR A 1 124 ? -14.977 -39.469 5.301 1 92.44 124 TYR A C 1
ATOM 1000 O O . TYR A 1 124 ? -15.641 -39.906 4.359 1 92.44 124 TYR A O 1
ATOM 1008 N N . ASN A 1 125 ? -14.148 -40.25 5.984 1 91.06 125 ASN A N 1
ATOM 1009 C CA . ASN A 1 125 ? -14.086 -41.719 5.844 1 91.06 125 ASN A CA 1
ATOM 1010 C C . ASN A 1 125 ? -13.844 -42.125 4.398 1 91.06 125 ASN A C 1
ATOM 1012 O O . ASN A 1 125 ? -14.602 -42.906 3.838 1 91.06 125 ASN A O 1
ATOM 1016 N N . LEU A 1 126 ? -12.75 -41.594 3.871 1 92.69 126 LEU A N 1
ATOM 1017 C CA . LEU A 1 126 ? -12.461 -41.812 2.459 1 92.69 126 LEU A CA 1
ATOM 1018 C C . LEU A 1 126 ? -11.266 -42.75 2.289 1 92.69 126 LEU A C 1
ATOM 1020 O O . LEU A 1 126 ? -10.594 -42.719 1.255 1 92.69 126 LEU A O 1
ATOM 1024 N N . MET A 1 127 ? -10.953 -43.531 3.213 1 91.69 127 MET A N 1
ATOM 1025 C CA . MET A 1 127 ? -9.773 -44.406 3.207 1 91.69 127 MET A CA 1
ATOM 1026 C C . MET A 1 127 ? -9.844 -45.406 2.061 1 91.69 127 MET A C 1
ATOM 1028 O O . MET A 1 127 ? -8.812 -45.812 1.511 1 91.69 127 MET A O 1
ATOM 1032 N N . LYS A 1 128 ? -10.984 -45.75 1.686 1 91.38 128 LYS A N 1
ATOM 1033 C CA . LYS A 1 128 ? -11.141 -46.812 0.681 1 91.38 128 LYS A CA 1
ATOM 1034 C C . LYS A 1 128 ? -11.359 -46.219 -0.706 1 91.38 128 LYS A C 1
ATOM 1036 O O . LYS A 1 128 ? -11.539 -46.938 -1.682 1 91.38 128 LYS A O 1
ATOM 1041 N N . ASN A 1 129 ? -11.383 -44.969 -0.763 1 92.12 129 ASN A N 1
ATOM 1042 C CA . ASN A 1 129 ? -11.562 -44.344 -2.066 1 92.12 129 ASN A CA 1
ATOM 1043 C C . ASN A 1 129 ? -10.328 -44.5 -2.949 1 92.12 129 ASN A C 1
ATOM 1045 O O . ASN A 1 129 ? -9.289 -43.906 -2.688 1 92.12 129 ASN A O 1
ATOM 1049 N N . ALA A 1 130 ? -10.438 -45.219 -4 1 92.81 130 ALA A N 1
ATOM 1050 C CA . ALA A 1 130 ? -9.312 -45.594 -4.852 1 92.81 130 ALA A CA 1
ATOM 1051 C C . ALA A 1 130 ? -8.75 -44.406 -5.59 1 92.81 130 ALA A C 1
ATOM 1053 O O . ALA A 1 130 ? -7.535 -44.281 -5.781 1 92.81 130 ALA A O 1
ATOM 1054 N N . TRP A 1 131 ? -9.609 -43.531 -6.043 1 93.38 131 TRP A N 1
ATOM 1055 C CA . TRP A 1 131 ? -9.164 -42.375 -6.789 1 93.38 131 TRP A CA 1
ATOM 1056 C C . TRP A 1 131 ? -8.312 -41.469 -5.914 1 93.38 131 TRP A C 1
ATOM 1058 O O . TRP A 1 131 ? -7.23 -41.031 -6.328 1 93.38 131 TRP A O 1
ATOM 1068 N N . LEU A 1 132 ? -8.797 -41.219 -4.684 1 94.31 132 LEU A N 1
ATOM 1069 C CA . LEU A 1 132 ? -8.047 -40.375 -3.764 1 94.31 132 LEU A CA 1
ATOM 1070 C C . LEU A 1 132 ? -6.73 -41.031 -3.365 1 94.31 132 LEU A C 1
ATOM 1072 O O . LEU A 1 132 ? -5.719 -40.344 -3.18 1 94.31 132 LEU A O 1
ATOM 1076 N N . GLN A 1 133 ? -6.742 -42.25 -3.232 1 95.12 133 GLN A N 1
ATOM 1077 C CA . GLN A 1 133 ? -5.512 -43 -2.932 1 95.12 133 GLN A CA 1
ATOM 1078 C C . GLN A 1 133 ? -4.496 -42.844 -4.059 1 95.12 133 GLN A C 1
ATOM 1080 O O . GLN A 1 133 ? -3.299 -42.688 -3.809 1 95.12 133 GLN A O 1
ATOM 1085 N N . SER A 1 134 ? -5 -42.938 -5.266 1 93.75 134 SER A N 1
ATOM 1086 C CA . SER A 1 134 ? -4.129 -42.781 -6.422 1 93.75 134 SER A CA 1
ATOM 1087 C C . SER A 1 134 ? -3.559 -41.344 -6.477 1 93.75 134 SER A C 1
ATOM 1089 O O . SER A 1 134 ? -2.383 -41.156 -6.797 1 93.75 134 SER A O 1
ATOM 1091 N N . LEU A 1 135 ? -4.406 -40.406 -6.156 1 93.88 135 LEU A N 1
ATOM 1092 C CA . LEU A 1 135 ? -3.971 -39 -6.145 1 93.88 135 LEU A CA 1
ATOM 1093 C C . LEU A 1 135 ? -2.895 -38.781 -5.086 1 93.88 135 LEU A C 1
ATOM 1095 O O . LEU A 1 135 ? -1.902 -38.094 -5.336 1 93.88 135 LEU A O 1
ATOM 1099 N N . TYR A 1 136 ? -3.148 -39.344 -3.957 1 95.94 136 TYR A N 1
ATOM 1100 C CA . TYR A 1 136 ? -2.189 -39.188 -2.867 1 95.94 136 TYR A CA 1
ATOM 1101 C C . TYR A 1 136 ? -0.853 -39.844 -3.223 1 95.94 136 TYR A C 1
ATOM 1103 O O . TYR A 1 136 ? 0.206 -39.281 -2.926 1 95.94 136 TYR A O 1
ATOM 1111 N N . SER A 1 137 ? -0.896 -40.969 -3.863 1 95.06 137 SER A N 1
ATOM 1112 C CA . SER A 1 137 ? 0.328 -41.688 -4.234 1 95.06 137 SER A CA 1
ATOM 1113 C C . SER A 1 137 ? 1.17 -40.844 -5.199 1 95.06 137 SER A C 1
ATOM 1115 O O . SER A 1 137 ? 2.398 -40.969 -5.211 1 95.06 137 SER A O 1
ATOM 1117 N N . GLU A 1 138 ? 0.519 -40.031 -5.992 1 94.69 138 GLU A N 1
ATOM 1118 C CA . GLU A 1 138 ? 1.212 -39.188 -6.98 1 94.69 138 GLU A CA 1
ATOM 1119 C C . GLU A 1 138 ? 1.237 -37.719 -6.555 1 94.69 138 GLU A C 1
ATOM 1121 O O . GLU A 1 138 ? 1.336 -36.844 -7.395 1 94.69 138 GLU A O 1
ATOM 1126 N N . ARG A 1 139 ? 1.128 -37.469 -5.289 1 95.06 139 ARG A N 1
ATOM 1127 C CA . ARG A 1 139 ? 0.97 -36.125 -4.781 1 95.06 139 ARG A CA 1
ATOM 1128 C C . ARG A 1 139 ? 2.164 -35.25 -5.164 1 95.06 139 ARG A C 1
ATOM 1130 O O . ARG A 1 139 ? 2.021 -34.031 -5.359 1 95.06 139 ARG A O 1
ATOM 1137 N N . MET A 1 140 ? 3.305 -35.812 -5.367 1 94.19 140 MET A N 1
ATOM 1138 C CA . MET A 1 140 ? 4.52 -35.062 -5.699 1 94.19 140 MET A CA 1
ATOM 1139 C C . MET A 1 140 ? 4.402 -34.406 -7.07 1 94.19 140 MET A C 1
ATOM 1141 O O . MET A 1 140 ? 5.152 -33.5 -7.391 1 94.19 140 MET A O 1
ATOM 1145 N N . TYR A 1 141 ? 3.383 -34.844 -7.895 1 93.56 141 TYR A N 1
ATOM 1146 C CA . TYR A 1 141 ? 3.268 -34.375 -9.266 1 93.56 141 TYR A CA 1
ATOM 1147 C C . TYR A 1 141 ? 2.207 -33.281 -9.391 1 93.56 141 TYR A C 1
ATOM 1149 O O . TYR A 1 141 ? 2.082 -32.625 -10.43 1 93.56 141 TYR A O 1
ATOM 1157 N N . TRP A 1 142 ? 1.496 -33.094 -8.32 1 92.62 142 TRP A N 1
ATOM 1158 C CA . TRP A 1 142 ? 0.404 -32.156 -8.617 1 92.62 142 TRP A CA 1
ATOM 1159 C C . TRP A 1 142 ? 0.144 -31.234 -7.438 1 92.62 142 TRP A C 1
ATOM 1161 O O . TRP A 1 142 ? -0.431 -30.156 -7.602 1 92.62 142 TRP A O 1
ATOM 1171 N N . VAL A 1 143 ? 0.494 -31.594 -6.254 1 93.56 143 VAL A N 1
ATOM 1172 C CA . VAL A 1 143 ? 0.239 -30.75 -5.094 1 93.56 143 VAL A CA 1
ATOM 1173 C C . VAL A 1 143 ? 1.242 -29.594 -5.07 1 93.56 143 VAL A C 1
ATOM 1175 O O . VAL A 1 143 ? 2.455 -29.812 -5.117 1 93.56 143 VAL A O 1
ATOM 1178 N N . PRO A 1 144 ? 0.805 -28.406 -4.902 1 90.56 144 PRO A N 1
ATOM 1179 C CA . PRO A 1 144 ? 1.665 -27.219 -5.008 1 90.56 144 PRO A CA 1
ATOM 1180 C C . PRO A 1 144 ? 2.828 -27.25 -4.02 1 90.56 144 PRO A C 1
ATOM 1182 O O . PRO A 1 144 ? 3.939 -26.828 -4.355 1 90.56 144 PRO A O 1
ATOM 1185 N N . VAL A 1 145 ? 2.664 -27.766 -2.834 1 92.69 145 VAL A N 1
ATOM 1186 C CA . VAL A 1 145 ? 3.689 -27.719 -1.796 1 92.69 145 VAL A CA 1
ATOM 1187 C C . VAL A 1 145 ? 4.922 -28.5 -2.254 1 92.69 145 VAL A C 1
ATOM 1189 O O . VAL A 1 145 ? 6.047 -28.156 -1.891 1 92.69 145 VAL A O 1
ATOM 1192 N N . TYR A 1 146 ? 4.715 -29.469 -3.1 1 93.69 146 TYR A N 1
ATOM 1193 C CA . TYR A 1 146 ? 5.824 -30.297 -3.562 1 93.69 146 TYR A CA 1
ATOM 1194 C C . TYR A 1 146 ? 6.426 -29.734 -4.844 1 93.69 146 TYR A C 1
ATOM 1196 O O . TYR A 1 146 ? 7.457 -30.219 -5.316 1 93.69 146 TYR A O 1
ATOM 1204 N N . LEU A 1 147 ? 5.809 -28.781 -5.371 1 91.75 147 LEU A N 1
ATOM 1205 C CA . LEU A 1 147 ? 6.215 -28.25 -6.672 1 91.75 147 LEU A CA 1
ATOM 1206 C C . LEU A 1 147 ? 6.738 -26.828 -6.547 1 91.75 147 LEU A C 1
ATOM 1208 O O . LEU A 1 147 ? 7.117 -26.219 -7.547 1 91.75 147 LEU A O 1
ATOM 1212 N N . LYS A 1 148 ? 6.816 -26.281 -5.379 1 88.94 148 LYS A N 1
ATOM 1213 C CA . LYS A 1 148 ? 7.098 -24.875 -5.148 1 88.94 148 LYS A CA 1
ATOM 1214 C C . LYS A 1 148 ? 8.57 -24.562 -5.395 1 88.94 148 LYS A C 1
ATOM 1216 O O . LYS A 1 148 ? 8.953 -23.391 -5.496 1 88.94 148 LYS A O 1
ATOM 1221 N N . ASN A 1 149 ? 9.406 -25.469 -5.547 1 88.25 149 ASN A N 1
ATOM 1222 C CA . ASN A 1 149 ? 10.836 -25.234 -5.695 1 88.25 149 ASN A CA 1
ATOM 1223 C C . ASN A 1 149 ? 11.25 -25.219 -7.16 1 88.25 149 ASN A C 1
ATOM 1225 O O . ASN A 1 149 ? 12.445 -25.25 -7.473 1 88.25 149 ASN A O 1
ATOM 1229 N N . THR A 1 150 ? 10.281 -25.234 -8.016 1 90.88 150 THR A N 1
ATOM 1230 C CA . THR A 1 150 ? 10.547 -25.234 -9.445 1 90.88 150 THR A CA 1
ATOM 1231 C C . THR A 1 150 ? 9.922 -24.016 -10.117 1 90.88 150 THR A C 1
ATOM 1233 O O . THR A 1 150 ? 8.867 -23.531 -9.688 1 90.88 150 THR A O 1
ATOM 1236 N N . PHE A 1 151 ? 10.617 -23.609 -11.109 1 90.38 151 PHE A N 1
ATOM 1237 C CA . PHE A 1 151 ? 10.125 -22.469 -11.859 1 90.38 151 PHE A CA 1
ATOM 1238 C C . PHE A 1 151 ? 9.125 -22.891 -12.914 1 90.38 151 PHE A C 1
ATOM 1240 O O . PHE A 1 151 ? 9.461 -23.656 -13.828 1 90.38 151 PHE A O 1
ATOM 1247 N N . TRP A 1 152 ? 7.91 -22.422 -12.836 1 88.38 152 TRP A N 1
ATOM 1248 C CA . TRP A 1 152 ? 6.859 -22.812 -13.773 1 88.38 152 TRP A CA 1
ATOM 1249 C C . TRP A 1 152 ? 6.426 -21.609 -14.625 1 88.38 152 TRP A C 1
ATOM 1251 O O . TRP A 1 152 ? 5.473 -21.719 -15.406 1 88.38 152 TRP A O 1
ATOM 1261 N N . ALA A 1 153 ? 7.066 -20.484 -14.453 1 82.44 153 ALA A N 1
ATOM 1262 C CA . ALA A 1 153 ? 6.754 -19.266 -15.211 1 82.44 153 ALA A CA 1
ATOM 1263 C C . ALA A 1 153 ? 5.281 -18.891 -15.055 1 82.44 153 ALA A C 1
ATOM 1265 O O . ALA A 1 153 ? 4.66 -18.391 -16 1 82.44 153 ALA A O 1
ATOM 1266 N N . GLY A 1 154 ? 4.707 -19.312 -13.984 1 74.81 154 GLY A N 1
ATOM 1267 C CA . GLY A 1 154 ? 3.324 -18.953 -13.719 1 74.81 154 GLY A CA 1
ATOM 1268 C C . GLY A 1 154 ? 2.32 -19.859 -14.398 1 74.81 154 GLY A C 1
ATOM 1269 O O . GLY A 1 154 ? 1.11 -19.656 -14.281 1 74.81 154 GLY A O 1
ATOM 1270 N N . MET A 1 155 ? 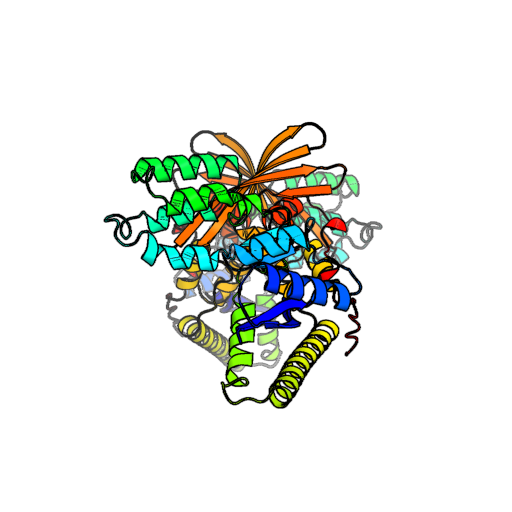2.766 -20.828 -15 1 76.5 155 MET A N 1
ATOM 1271 C CA . MET A 1 155 ? 1.863 -21.766 -15.664 1 76.5 155 MET A CA 1
ATOM 1272 C C . MET A 1 155 ? 1.36 -22.828 -14.688 1 76.5 155 MET A C 1
ATOM 1274 O O . MET A 1 155 ? 2.121 -23.312 -13.852 1 76.5 155 MET A O 1
ATOM 1278 N N . SER A 1 156 ? 0.086 -22.797 -14.484 1 64 156 SER A N 1
ATOM 1279 C CA . SER A 1 156 ? -0.456 -23.844 -13.617 1 64 156 SER A CA 1
ATOM 1280 C C . SER A 1 156 ? -1.477 -24.703 -14.359 1 64 156 SER A C 1
ATOM 1282 O O . SER A 1 156 ? -1.84 -25.781 -13.891 1 64 156 SER A O 1
ATOM 1284 N N . THR A 1 157 ? -1.947 -24.078 -15.375 1 59.75 157 THR A N 1
ATOM 1285 C CA . THR A 1 157 ? -2.992 -24.797 -16.094 1 59.75 157 THR A CA 1
ATOM 1286 C C . THR A 1 157 ? -2.564 -25.078 -17.531 1 59.75 157 THR A C 1
ATOM 1288 O O . THR A 1 157 ? -1.584 -24.516 -18.016 1 59.75 157 THR A O 1
ATOM 1291 N N . THR A 1 158 ? -3.135 -26.094 -18.016 1 54.56 158 THR A N 1
ATOM 1292 C CA . THR A 1 158 ? -2.92 -26.406 -19.422 1 54.56 158 THR A CA 1
ATOM 1293 C C . THR A 1 158 ? -3.797 -25.531 -20.312 1 54.56 158 THR A C 1
ATOM 1295 O O . THR A 1 158 ? -3.924 -25.781 -21.5 1 54.56 158 THR A O 1
ATOM 1298 N N . GLN A 1 159 ? -4.375 -24.531 -19.578 1 51.12 159 GLN A N 1
ATOM 1299 C CA . GLN A 1 159 ? -5.336 -23.688 -20.297 1 51.12 159 GLN A CA 1
ATOM 1300 C C . GLN A 1 159 ? -4.695 -23.031 -21.516 1 51.12 159 GLN A C 1
ATOM 1302 O O . GLN A 1 159 ? -5.34 -22.891 -22.562 1 51.12 159 GLN A O 1
ATOM 1307 N N . ARG A 1 160 ? -3.512 -22.828 -21.328 1 54.28 160 ARG A N 1
ATOM 1308 C CA . ARG A 1 160 ? -2.83 -22.203 -22.469 1 54.28 160 ARG A CA 1
ATOM 1309 C C . ARG A 1 160 ? -2.775 -23.156 -23.656 1 54.28 160 ARG A C 1
ATOM 1311 O O . ARG A 1 160 ? -2.924 -22.719 -24.797 1 54.28 160 ARG A O 1
ATOM 1318 N N . SER A 1 161 ? -2.607 -24.391 -23.281 1 56.09 161 SER A N 1
ATOM 1319 C CA . SER A 1 161 ? -2.609 -25.406 -24.328 1 56.09 161 SER A CA 1
ATOM 1320 C C . SER A 1 161 ? -3.996 -25.562 -24.938 1 56.09 161 SER A C 1
ATOM 1322 O O . SER A 1 161 ? -4.133 -25.734 -26.156 1 56.09 161 SER A O 1
ATOM 1324 N N . GLU A 1 162 ? -4.918 -25.359 -24.047 1 58 162 GLU A N 1
ATOM 1325 C CA . GLU A 1 162 ? -6.289 -25.5 -24.531 1 58 162 GLU A CA 1
ATOM 1326 C C . GLU A 1 162 ? -6.676 -24.344 -25.438 1 58 162 GLU A C 1
ATOM 1328 O O . GLU A 1 162 ? -7.363 -24.547 -26.453 1 58 162 GLU A O 1
ATOM 1333 N N . SER A 1 163 ? -6.254 -23.234 -25 1 56.69 163 SER A N 1
ATOM 1334 C CA . SER A 1 163 ? -6.523 -22.078 -25.859 1 56.69 163 SER A CA 1
ATOM 1335 C C . SER A 1 163 ? -5.836 -22.219 -27.203 1 56.69 163 SER A C 1
ATOM 1337 O O . SER A 1 163 ? -6.414 -21.891 -28.25 1 56.69 163 SER A O 1
ATOM 1339 N N . MET A 1 164 ? -4.676 -22.812 -27.172 1 59.53 164 MET A N 1
ATOM 1340 C CA . MET A 1 164 ? -3.951 -23.031 -28.422 1 59.53 164 MET A CA 1
ATOM 1341 C C . MET A 1 164 ? -4.633 -24.109 -29.25 1 59.53 164 MET A C 1
ATOM 1343 O O . MET A 1 164 ? -4.711 -23.984 -30.484 1 59.53 164 MET A O 1
ATOM 1347 N N . ASN A 1 165 ? -5.137 -25.047 -28.516 1 57.66 165 ASN A N 1
ATOM 1348 C CA . ASN A 1 165 ? -5.875 -26.094 -29.219 1 57.66 165 ASN A CA 1
ATOM 1349 C C . ASN A 1 165 ? -7.145 -25.531 -29.859 1 57.66 165 ASN A C 1
ATOM 1351 O O . ASN A 1 165 ? -7.449 -25.844 -31.016 1 57.66 165 ASN A O 1
ATOM 1355 N N . ALA A 1 166 ? -7.793 -24.719 -29.016 1 58 166 ALA A N 1
ATOM 1356 C CA . ALA A 1 166 ? -9.008 -24.094 -29.531 1 58 166 ALA A CA 1
ATOM 1357 C C . ALA A 1 166 ? -8.703 -23.203 -30.734 1 58 166 ALA A C 1
ATOM 1359 O O . ALA A 1 166 ? -9.461 -23.172 -31.703 1 58 166 ALA A O 1
ATOM 1360 N N . PHE A 1 167 ? -7.652 -22.547 -30.547 1 57.75 167 PHE A N 1
ATOM 1361 C CA . PHE A 1 167 ? -7.203 -21.703 -31.641 1 57.75 167 PHE A CA 1
ATOM 1362 C C . PHE A 1 167 ? -6.922 -22.531 -32.875 1 57.75 167 PHE A C 1
ATOM 1364 O O . PHE A 1 167 ? -7.316 -22.172 -34 1 57.75 167 PHE A O 1
ATOM 1371 N N . CYS A 1 168 ? -6.277 -23.719 -32.656 1 59.25 168 CYS A N 1
ATOM 1372 C CA . CYS A 1 168 ? -5.949 -24.594 -33.75 1 59.25 168 CYS A CA 1
ATOM 1373 C C . CYS A 1 168 ? -7.18 -25.359 -34.25 1 59.25 168 CYS A C 1
ATOM 1375 O O . CYS A 1 168 ? -7.305 -25.672 -35.438 1 59.25 168 CYS A O 1
ATOM 1377 N N . ASP A 1 169 ? -8.023 -25.672 -33.312 1 58.72 169 ASP A N 1
ATOM 1378 C CA . ASP A 1 169 ? -9.258 -26.359 -33.688 1 58.72 169 ASP A CA 1
ATOM 1379 C C . ASP A 1 169 ? -10.094 -25.484 -34.625 1 58.72 169 ASP A C 1
ATOM 1381 O O . ASP A 1 169 ? -10.805 -26.016 -35.5 1 58.72 169 ASP A O 1
ATOM 1385 N N . GLY A 1 170 ? -10.062 -24.266 -34.312 1 54.28 170 GLY A N 1
ATOM 1386 C CA . GLY A 1 170 ? -10.789 -23.391 -35.219 1 54.28 170 GLY A CA 1
ATOM 1387 C C . GLY A 1 170 ? -10.266 -23.453 -36.656 1 54.28 170 GLY A C 1
ATOM 1388 O O . GLY A 1 170 ? -10.984 -23.141 -37.594 1 54.28 170 GLY A O 1
ATOM 1389 N N . TYR A 1 171 ? -9.094 -23.828 -36.688 1 54.38 171 TYR A N 1
ATOM 1390 C CA . TYR A 1 171 ? -8.484 -23.797 -38.031 1 54.38 171 TYR A CA 1
ATOM 1391 C C . TYR A 1 171 ? -8.352 -25.203 -38.594 1 54.38 171 TYR A C 1
ATOM 1393 O O . TYR A 1 171 ? -8.141 -25.375 -39.781 1 54.38 171 TYR A O 1
ATOM 1401 N N . VAL A 1 172 ? -8.367 -26.297 -37.625 1 55.78 172 VAL A N 1
ATOM 1402 C CA . VAL A 1 172 ? -8.117 -27.656 -38.062 1 55.78 172 VAL A CA 1
ATOM 1403 C C . VAL A 1 172 ? -9.406 -28.484 -38 1 55.78 172 VAL A C 1
ATOM 1405 O O . VAL A 1 172 ? -10.023 -28.578 -36.938 1 55.78 172 VAL A O 1
ATOM 1408 N N . HIS A 1 173 ? -10.102 -28.531 -38.969 1 55.41 173 HIS A N 1
ATOM 1409 C CA . HIS A 1 173 ? -11.234 -29.438 -39.031 1 55.41 173 HIS A CA 1
ATOM 1410 C C . HIS A 1 173 ? -10.852 -30.719 -39.781 1 55.41 173 HIS A C 1
ATOM 1412 O O . HIS A 1 173 ? -9.758 -30.828 -40.344 1 55.41 173 HIS A O 1
ATOM 1418 N N . SER A 1 174 ? -11.617 -31.812 -39.469 1 56.66 174 SER A N 1
ATOM 1419 C CA . SER A 1 174 ? -11.422 -33.125 -40.062 1 56.66 174 SER A CA 1
ATOM 1420 C C . SER A 1 174 ? -11.023 -33.031 -41.531 1 56.66 174 SER A C 1
ATOM 1422 O O . SER A 1 174 ? -10.273 -33.844 -42.031 1 56.66 174 SER A O 1
ATOM 1424 N N . GLY A 1 175 ? -11.391 -32.031 -42.094 1 60.28 175 GLY A N 1
ATOM 1425 C CA . GLY A 1 175 ? -11.125 -31.906 -43.531 1 60.28 175 GLY A CA 1
ATOM 1426 C C . GLY A 1 175 ? -9.914 -31.047 -43.812 1 60.28 175 GLY A C 1
ATOM 1427 O O . GLY A 1 175 ? -9.57 -30.828 -45 1 60.28 175 GLY A O 1
ATOM 1428 N N . THR A 1 176 ? -9.312 -30.578 -42.844 1 64.94 176 THR A N 1
ATOM 1429 C CA . THR A 1 176 ? -8.188 -29.688 -43.094 1 64.94 176 THR A CA 1
ATOM 1430 C C . THR A 1 176 ? -6.949 -30.469 -43.5 1 64.94 176 THR A C 1
ATOM 1432 O O . THR A 1 176 ? -6.582 -31.453 -42.875 1 64.94 176 THR A O 1
ATOM 1435 N N . THR A 1 177 ? -6.477 -30.234 -44.719 1 69.44 177 THR A N 1
ATOM 1436 C CA . THR A 1 177 ? -5.266 -30.875 -45.219 1 69.44 177 THR A CA 1
ATOM 1437 C C . THR A 1 177 ? -4.055 -30.453 -44.375 1 69.44 177 THR A C 1
ATOM 1439 O O . THR A 1 177 ? -4.113 -29.484 -43.656 1 69.44 177 THR A O 1
ATOM 1442 N N . LEU A 1 178 ? -3.045 -31.281 -44.344 1 72.56 178 LEU A N 1
ATOM 1443 C CA . LEU A 1 178 ? -1.798 -31.016 -43.656 1 72.56 178 LEU A CA 1
ATOM 1444 C C . LEU A 1 178 ? -1.218 -29.656 -44.031 1 72.56 178 LEU A C 1
ATOM 1446 O O . LEU A 1 178 ? -0.675 -28.938 -43.219 1 72.56 178 LEU A O 1
ATOM 1450 N N . LYS A 1 179 ? -1.395 -29.375 -45.25 1 75.31 179 LYS A N 1
ATOM 1451 C CA . LYS A 1 179 ? -0.867 -28.109 -45.75 1 75.31 179 LYS A CA 1
ATOM 1452 C C . LYS A 1 179 ? -1.604 -26.922 -45.125 1 75.31 179 LYS A C 1
ATOM 1454 O O . LYS A 1 179 ? -0.98 -25.953 -44.688 1 75.31 179 LYS A O 1
ATOM 1459 N N . GLU A 1 180 ? -2.826 -27.094 -45.156 1 73.5 180 GLU A N 1
ATOM 1460 C CA . GLU A 1 180 ? -3.631 -26.031 -44.562 1 73.5 180 GLU A CA 1
ATOM 1461 C C . GLU A 1 180 ? -3.318 -25.859 -43.094 1 73.5 180 GLU A C 1
ATOM 1463 O O . GLU A 1 180 ? -3.291 -24.734 -42.562 1 73.5 180 GLU A O 1
ATOM 1468 N N . PHE A 1 181 ? -3.098 -26.953 -42.562 1 71.81 181 PHE A N 1
ATOM 1469 C CA . PHE A 1 181 ? -2.734 -26.922 -41.125 1 71.81 181 PHE A CA 1
ATOM 1470 C C . PHE A 1 181 ? -1.443 -26.141 -40.938 1 71.81 181 PHE A C 1
ATOM 1472 O O . PHE A 1 181 ? -1.361 -25.297 -40.031 1 71.81 181 PHE A O 1
ATOM 1479 N N . VAL A 1 182 ? -0.529 -26.391 -41.688 1 75 182 VAL A N 1
ATOM 1480 C CA . VAL A 1 182 ? 0.773 -25.75 -41.562 1 75 182 VAL A CA 1
ATOM 1481 C C . VAL A 1 182 ? 0.637 -24.25 -41.812 1 75 182 VAL A C 1
ATOM 1483 O O . VAL A 1 182 ? 1.266 -23.438 -41.094 1 75 182 VAL A O 1
ATOM 1486 N N . ASP A 1 183 ? -0.195 -23.969 -42.719 1 75.19 183 ASP A N 1
ATOM 1487 C CA . ASP A 1 183 ? 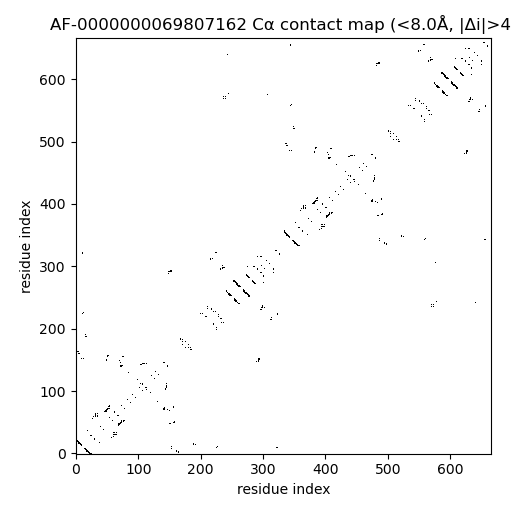-0.399 -22.547 -43 1 75.19 183 ASP A CA 1
ATOM 1488 C C . ASP A 1 183 ? -1.048 -21.828 -41.812 1 75.19 183 ASP A C 1
ATOM 1490 O O . ASP A 1 183 ? -0.66 -20.719 -41.469 1 75.19 183 ASP A O 1
ATOM 1494 N N . GLN A 1 184 ? -1.944 -22.5 -41.344 1 71.19 184 GLN A N 1
ATOM 1495 C CA . GLN A 1 184 ? -2.645 -21.906 -40.219 1 71.19 184 GLN A CA 1
ATOM 1496 C C . GLN A 1 184 ? -1.736 -21.812 -39 1 71.19 184 GLN A C 1
ATOM 1498 O O . GLN A 1 184 ? -1.805 -20.844 -38.25 1 71.19 184 GLN A O 1
ATOM 1503 N N . PHE A 1 185 ? -1.014 -22.797 -38.875 1 73.31 185 PHE A N 1
ATOM 1504 C CA . PHE A 1 185 ? -0.04 -22.812 -37.781 1 73.31 185 PHE A CA 1
ATOM 1505 C C . PHE A 1 185 ? 0.943 -21.656 -37.906 1 73.31 185 PHE A C 1
ATOM 1507 O O . PHE A 1 185 ? 1.255 -20.984 -36.938 1 73.31 185 PHE A O 1
ATOM 1514 N N . ASP A 1 186 ? 1.306 -21.406 -39.062 1 75.19 186 ASP A N 1
ATOM 1515 C CA . ASP A 1 186 ? 2.24 -20.328 -39.344 1 75.19 186 ASP A CA 1
ATOM 1516 C C . ASP A 1 186 ? 1.602 -18.969 -39.062 1 75.19 186 ASP A C 1
ATOM 1518 O O . ASP A 1 186 ? 2.266 -18.047 -38.562 1 75.19 186 ASP A O 1
ATOM 1522 N N . ASN A 1 187 ? 0.406 -18.891 -39.438 1 72.56 187 ASN A N 1
ATOM 1523 C CA . ASN A 1 187 ? -0.306 -17.656 -39.156 1 72.56 187 ASN A CA 1
ATOM 1524 C C . ASN A 1 187 ? -0.429 -17.406 -37.656 1 72.56 187 ASN A C 1
ATOM 1526 O O . ASN A 1 187 ? -0.298 -16.266 -37.188 1 72.56 187 ASN A O 1
ATOM 1530 N N . ALA A 1 188 ? -0.737 -18.469 -36.969 1 71.62 188 ALA A N 1
ATOM 1531 C CA . ALA A 1 188 ? -0.844 -18.359 -35.531 1 71.62 188 ALA A CA 1
ATOM 1532 C C . ALA A 1 188 ? 0.484 -17.922 -34.906 1 71.62 188 ALA A C 1
ATOM 1534 O O . ALA A 1 188 ? 0.513 -17.094 -34 1 71.62 188 ALA A O 1
ATOM 1535 N N . LEU A 1 189 ? 1.492 -18.484 -35.438 1 75.75 189 LEU A N 1
ATOM 1536 C CA . LEU A 1 189 ? 2.826 -18.141 -34.938 1 75.75 189 LEU A CA 1
ATOM 1537 C C . LEU A 1 189 ? 3.162 -16.688 -35.219 1 75.75 189 LEU A C 1
ATOM 1539 O O . LEU A 1 189 ? 3.754 -16 -34.406 1 75.75 189 LEU A O 1
ATOM 1543 N N . ARG A 1 190 ? 2.742 -16.25 -36.344 1 77.44 190 ARG A N 1
ATOM 1544 C CA . ARG A 1 190 ? 3 -14.875 -36.75 1 77.44 190 ARG A CA 1
ATOM 1545 C C . ARG A 1 190 ? 2.268 -13.898 -35.812 1 77.44 190 ARG A C 1
ATOM 1547 O O . ARG A 1 190 ? 2.812 -12.859 -35.438 1 77.44 190 ARG A O 1
ATOM 1554 N N . LYS A 1 191 ? 1.09 -14.289 -35.594 1 75.44 191 LYS A N 1
ATOM 1555 C CA . LYS A 1 191 ? 0.308 -13.43 -34.688 1 75.44 191 LYS A CA 1
ATOM 1556 C C . LYS A 1 191 ? 0.95 -13.336 -33.312 1 75.44 191 LYS A C 1
ATOM 1558 O O . LYS A 1 191 ? 0.982 -12.266 -32.719 1 75.44 191 LYS A O 1
ATOM 1563 N N . LYS A 1 192 ? 1.447 -14.391 -32.844 1 77.56 192 LYS A N 1
ATOM 1564 C CA . LYS A 1 192 ? 2.096 -14.406 -31.531 1 77.56 192 LYS A CA 1
ATOM 1565 C C . LYS A 1 192 ? 3.371 -13.57 -31.531 1 77.56 192 LYS A C 1
ATOM 1567 O O . LYS A 1 192 ? 3.664 -12.867 -30.562 1 77.56 192 LYS A O 1
ATOM 1572 N N . VAL A 1 193 ? 4.023 -13.656 -32.656 1 79.06 193 VAL A N 1
ATOM 1573 C CA . VAL A 1 193 ? 5.254 -12.883 -32.781 1 79.06 193 VAL A CA 1
ATOM 1574 C C . VAL A 1 193 ? 4.922 -11.391 -32.812 1 79.06 193 VAL A C 1
ATOM 1576 O O . VAL A 1 193 ? 5.621 -10.578 -32.219 1 79.06 193 VAL A O 1
ATOM 1579 N N . GLU A 1 194 ? 3.918 -11.062 -33.469 1 80 194 GLU A N 1
ATOM 1580 C CA . GLU A 1 194 ? 3.484 -9.664 -33.531 1 80 194 GLU A CA 1
ATOM 1581 C C . GLU A 1 194 ? 3.105 -9.133 -32.156 1 80 194 GLU A C 1
ATOM 1583 O O . GLU A 1 194 ? 3.447 -8 -31.812 1 80 194 GLU A O 1
ATOM 1588 N N . ASN A 1 195 ? 2.424 -9.922 -31.5 1 79.31 195 ASN A N 1
ATOM 1589 C CA . ASN A 1 195 ? 2.047 -9.531 -30.156 1 79.31 195 ASN A CA 1
ATOM 1590 C C . ASN A 1 195 ? 3.273 -9.305 -29.266 1 79.31 195 ASN A C 1
ATOM 1592 O O . ASN A 1 195 ? 3.314 -8.359 -28.484 1 79.31 195 ASN A O 1
ATOM 1596 N N . GLU A 1 196 ? 4.176 -10.18 -29.391 1 81 196 GLU A N 1
ATOM 1597 C CA . GLU A 1 196 ? 5.406 -10.062 -28.609 1 81 196 GLU A CA 1
ATOM 1598 C C . GLU A 1 196 ? 6.172 -8.797 -28.984 1 81 196 GLU A C 1
ATOM 1600 O O . GLU A 1 196 ? 6.684 -8.094 -28.109 1 81 196 GLU A O 1
ATOM 1605 N N . MET A 1 197 ? 6.199 -8.57 -30.219 1 81.5 197 MET A N 1
ATOM 1606 C CA . MET A 1 197 ? 6.898 -7.379 -30.688 1 81.5 197 MET A CA 1
ATOM 1607 C C . MET A 1 197 ? 6.227 -6.109 -30.172 1 81.5 197 MET A C 1
ATOM 1609 O O . MET A 1 197 ? 6.906 -5.156 -29.781 1 81.5 197 MET A O 1
ATOM 1613 N N . ALA A 1 198 ? 4.98 -6.152 -30.25 1 82.31 198 ALA A N 1
ATOM 1614 C CA . ALA A 1 198 ? 4.23 -5.008 -29.75 1 82.31 198 ALA A CA 1
ATOM 1615 C C . ALA A 1 198 ? 4.484 -4.801 -28.25 1 82.31 198 ALA A C 1
ATOM 1617 O O . ALA A 1 198 ? 4.664 -3.67 -27.797 1 82.31 198 ALA A O 1
ATOM 1618 N N . ALA A 1 199 ? 4.535 -5.801 -27.547 1 84.12 199 ALA A N 1
ATOM 1619 C CA . ALA A 1 199 ? 4.797 -5.727 -26.109 1 84.12 199 ALA A CA 1
ATOM 1620 C C . ALA A 1 199 ? 6.219 -5.242 -25.844 1 84.12 199 ALA A C 1
ATOM 1622 O O . ALA A 1 199 ? 6.445 -4.469 -24.906 1 84.12 199 ALA A O 1
ATOM 1623 N N . ASP A 1 200 ? 7.109 -5.738 -26.641 1 83.69 200 ASP A N 1
ATOM 1624 C CA . ASP A 1 200 ? 8.492 -5.281 -26.516 1 83.69 200 ASP A CA 1
ATOM 1625 C C . ASP A 1 200 ? 8.586 -3.771 -26.719 1 83.69 200 ASP A C 1
ATOM 1627 O O . ASP A 1 200 ? 9.25 -3.074 -25.953 1 83.69 200 ASP A O 1
ATOM 1631 N N . PHE A 1 201 ? 7.898 -3.389 -27.734 1 82.06 201 PHE A N 1
ATOM 1632 C CA . PHE A 1 201 ? 7.895 -1.965 -28.047 1 82.06 201 PHE A CA 1
ATOM 1633 C C . PHE A 1 201 ? 7.328 -1.153 -26.891 1 82.06 201 PHE A C 1
ATOM 1635 O O . PHE A 1 201 ? 7.906 -0.139 -26.484 1 82.06 201 PHE A O 1
ATOM 1642 N N . HIS A 1 202 ? 6.301 -1.565 -26.406 1 83.44 202 HIS A N 1
ATOM 1643 C CA . HIS A 1 202 ? 5.656 -0.857 -25.312 1 83.44 202 HIS A CA 1
ATOM 1644 C C . HIS A 1 202 ? 6.543 -0.849 -24.062 1 83.44 202 HIS A C 1
ATOM 1646 O O . HIS A 1 202 ? 6.625 0.162 -23.359 1 83.44 202 HIS A O 1
ATOM 1652 N N . SER A 1 203 ? 7.137 -1.917 -23.797 1 83.44 203 SER A N 1
ATOM 1653 C CA . SER A 1 203 ? 7.988 -2.018 -22.609 1 83.44 203 SER A CA 1
ATOM 1654 C C . SER A 1 203 ? 9.219 -1.122 -22.75 1 83.44 203 SER A C 1
ATOM 1656 O O . SER A 1 203 ? 9.75 -0.644 -21.734 1 83.44 203 SER A O 1
ATOM 1658 N N . PHE A 1 204 ? 9.617 -0.913 -23.953 1 82.69 204 PHE A N 1
ATOM 1659 C CA . PHE A 1 204 ? 10.812 -0.095 -24.156 1 82.69 204 PHE A CA 1
ATOM 1660 C C . PHE A 1 204 ? 10.445 1.383 -24.234 1 82.69 204 PHE A C 1
ATOM 1662 O O . PHE A 1 204 ? 11.234 2.246 -23.844 1 82.69 204 PHE A O 1
ATOM 1669 N N . ASN A 1 205 ? 9.219 1.673 -24.609 1 83.81 205 ASN A N 1
ATOM 1670 C CA . ASN A 1 205 ? 8.891 3.062 -24.906 1 83.81 205 ASN A CA 1
ATOM 1671 C C . ASN A 1 205 ? 7.984 3.666 -23.828 1 83.81 205 ASN A C 1
ATOM 1673 O O . ASN A 1 205 ? 7.816 4.887 -23.766 1 83.81 205 ASN A O 1
ATOM 1677 N N . CYS A 1 206 ? 7.371 2.855 -23.109 1 87.25 206 CYS A N 1
ATOM 1678 C CA . CYS A 1 206 ? 6.465 3.336 -22.078 1 87.25 206 CYS A CA 1
ATOM 1679 C C . CYS A 1 206 ? 6.895 2.842 -20.703 1 87.25 206 CYS A C 1
ATOM 1681 O O . CYS A 1 206 ? 7.273 1.68 -20.547 1 87.25 206 CYS A O 1
ATOM 1683 N N . THR A 1 207 ? 6.863 3.814 -19.766 1 89.12 207 THR A N 1
ATOM 1684 C CA . THR A 1 207 ? 7.238 3.449 -18.406 1 89.12 207 THR A CA 1
ATOM 1685 C C . THR A 1 207 ? 6.023 3.482 -17.484 1 89.12 207 THR A C 1
ATOM 1687 O O . THR A 1 207 ? 5.285 4.469 -17.453 1 89.12 207 THR A O 1
ATOM 1690 N N . VAL A 1 208 ? 5.762 2.367 -16.922 1 91.81 208 VAL A N 1
ATOM 1691 C CA . VAL A 1 208 ? 4.734 2.305 -15.891 1 91.81 208 VAL A CA 1
ATOM 1692 C C . VAL A 1 208 ? 5.258 2.945 -14.602 1 91.81 208 VAL A C 1
ATOM 1694 O O . VAL A 1 208 ? 6.312 2.557 -14.094 1 91.81 208 VAL A O 1
ATOM 1697 N N . PRO A 1 209 ? 4.543 3.902 -14.07 1 93.31 209 PRO A N 1
ATOM 1698 C CA . PRO A 1 209 ? 5.055 4.578 -12.875 1 93.31 209 PRO A CA 1
ATOM 1699 C C . PRO A 1 209 ? 5.023 3.686 -11.633 1 93.31 209 PRO A C 1
ATOM 1701 O O . PRO A 1 209 ? 4.176 2.797 -11.531 1 93.31 209 PRO A O 1
ATOM 1704 N N . CYS A 1 210 ? 5.887 3.924 -10.789 1 94.19 210 CYS A N 1
ATOM 1705 C CA . CYS A 1 210 ? 5.918 3.234 -9.5 1 94.19 210 CYS A CA 1
ATOM 1706 C C . CYS A 1 210 ? 4.746 3.662 -8.625 1 94.19 210 CYS A C 1
ATOM 1708 O O . CYS A 1 210 ? 4.27 4.793 -8.727 1 94.19 210 CYS A O 1
ATOM 1710 N N . ILE A 1 211 ? 4.293 2.773 -7.852 1 92.19 211 ILE A N 1
ATOM 1711 C CA . ILE A 1 211 ? 3.193 3.08 -6.941 1 92.19 211 ILE A CA 1
ATOM 1712 C C . ILE A 1 211 ? 3.748 3.445 -5.566 1 92.19 211 ILE A C 1
ATOM 1714 O O . ILE A 1 211 ? 3.051 4.051 -4.75 1 92.19 211 ILE A O 1
ATOM 1718 N N . SER A 1 212 ? 4.988 3.086 -5.293 1 92.06 212 SER A N 1
ATOM 1719 C CA . SER A 1 212 ? 5.648 3.369 -4.02 1 92.06 212 SER A CA 1
ATOM 1720 C C . SER A 1 212 ? 7.023 3.992 -4.238 1 92.06 212 SER A C 1
ATOM 1722 O O . SER A 1 212 ? 7.473 4.141 -5.379 1 92.06 212 SER A O 1
ATOM 1724 N N . HIS A 1 213 ? 7.66 4.34 -3.111 1 89.31 213 HIS A N 1
ATOM 1725 C CA . HIS A 1 213 ? 9 4.906 -3.199 1 89.31 213 HIS A CA 1
ATOM 1726 C C . HIS A 1 213 ? 10.055 3.91 -2.73 1 89.31 213 HIS A C 1
ATOM 1728 O O . HIS A 1 213 ? 11.188 4.293 -2.426 1 89.31 213 HIS A O 1
ATOM 1734 N N . LEU A 1 214 ? 9.656 2.697 -2.664 1 90.19 214 LEU A N 1
ATOM 1735 C CA . LEU A 1 214 ? 10.617 1.671 -2.293 1 90.19 214 LEU A CA 1
ATOM 1736 C C . LEU A 1 214 ? 11.688 1.515 -3.369 1 90.19 214 LEU A C 1
ATOM 1738 O O . LEU A 1 214 ? 11.367 1.405 -4.555 1 90.19 214 LEU A O 1
ATOM 1742 N N . PRO A 1 215 ? 12.914 1.518 -2.979 1 88.62 215 PRO A N 1
ATOM 1743 C CA . PRO A 1 215 ? 13.984 1.371 -3.971 1 88.62 215 PRO A CA 1
ATOM 1744 C C . PRO A 1 215 ? 13.883 0.065 -4.754 1 88.62 215 PRO A C 1
ATOM 1746 O O . PRO A 1 215 ? 14.25 0.019 -5.934 1 88.62 215 PRO A O 1
ATOM 1749 N N . VAL A 1 216 ? 13.406 -0.935 -4.164 1 90.94 216 VAL A N 1
ATOM 1750 C CA . VAL A 1 216 ? 13.297 -2.242 -4.805 1 90.94 216 VAL A CA 1
ATOM 1751 C C . VAL A 1 216 ? 12.352 -2.16 -6 1 90.94 216 VAL A C 1
ATOM 1753 O O . VAL A 1 216 ? 12.609 -2.764 -7.043 1 90.94 216 VAL A O 1
ATOM 1756 N N . GLU A 1 217 ? 11.25 -1.414 -5.848 1 93.88 217 GLU A N 1
ATOM 1757 C CA . GLU A 1 217 ? 10.281 -1.288 -6.934 1 93.88 217 GLU A CA 1
ATOM 1758 C C . GLU A 1 217 ? 10.906 -0.599 -8.148 1 93.88 217 GLU A C 1
ATOM 1760 O O . GLU A 1 217 ? 10.68 -1.016 -9.281 1 93.88 217 GLU A O 1
ATOM 1765 N N . LYS A 1 218 ? 11.719 0.401 -7.871 1 92.75 218 LYS A N 1
ATOM 1766 C CA . LYS A 1 218 ? 12.367 1.144 -8.945 1 92.75 218 LYS A CA 1
ATOM 1767 C C . LYS A 1 218 ? 13.305 0.245 -9.742 1 92.75 218 LYS A C 1
ATOM 1769 O O . LYS A 1 218 ? 13.398 0.366 -10.969 1 92.75 218 LYS A O 1
ATOM 1774 N N . LYS A 1 219 ? 13.977 -0.583 -9.102 1 94.62 219 LYS A N 1
ATOM 1775 C CA . LYS A 1 219 ? 14.883 -1.506 -9.773 1 94.62 219 LYS A CA 1
ATOM 1776 C C . LYS A 1 219 ? 14.125 -2.443 -10.711 1 94.62 219 LYS A C 1
ATOM 1778 O O . LYS A 1 219 ? 14.539 -2.658 -11.852 1 94.62 219 LYS A O 1
ATOM 1783 N N . PHE A 1 220 ? 13.016 -2.973 -10.281 1 95.56 220 PHE A N 1
ATOM 1784 C CA . PHE A 1 220 ? 12.219 -3.852 -11.125 1 95.56 220 PHE A CA 1
ATOM 1785 C C . PHE A 1 220 ? 11.641 -3.088 -12.312 1 95.56 220 PHE A C 1
ATOM 1787 O O . PHE A 1 220 ? 11.555 -3.623 -13.422 1 95.56 220 PHE A O 1
ATOM 1794 N N . GLN A 1 221 ? 11.242 -1.84 -12.008 1 94.12 221 GLN A N 1
ATOM 1795 C CA . GLN A 1 221 ? 10.727 -1.002 -13.086 1 94.12 221 GLN A CA 1
ATOM 1796 C C . GLN A 1 221 ? 11.75 -0.854 -14.203 1 94.12 221 GLN A C 1
ATOM 1798 O O . GLN A 1 221 ? 11.398 -0.904 -15.383 1 94.12 221 GLN A O 1
ATOM 1803 N N . ALA A 1 222 ? 12.984 -0.791 -13.867 1 92.62 222 ALA A N 1
ATOM 1804 C CA . ALA A 1 222 ? 14.062 -0.539 -14.82 1 92.62 222 ALA A CA 1
ATOM 1805 C C . ALA A 1 222 ? 14.406 -1.801 -15.602 1 92.62 222 ALA A C 1
ATOM 1807 O O . ALA A 1 222 ? 14.789 -1.727 -16.781 1 92.62 222 ALA A O 1
ATOM 1808 N N . VAL A 1 223 ? 14.195 -2.953 -15.062 1 92.94 223 VAL A N 1
ATOM 1809 C CA . VAL A 1 223 ? 14.789 -4.156 -15.641 1 92.94 223 VAL A CA 1
ATOM 1810 C C . VAL A 1 223 ? 13.695 -5.051 -16.219 1 92.94 223 VAL A C 1
ATOM 1812 O O . VAL A 1 223 ? 13.891 -5.695 -17.25 1 92.94 223 VAL A O 1
ATOM 1815 N N . TYR A 1 224 ? 12.5 -5.125 -15.664 1 93.88 224 TYR A N 1
ATOM 1816 C CA . TYR A 1 224 ? 11.461 -6.066 -16.062 1 93.88 224 TYR A CA 1
ATOM 1817 C C . TYR A 1 224 ? 10.602 -5.496 -17.172 1 93.88 224 TYR A C 1
ATOM 1819 O O . TYR A 1 224 ? 10.539 -4.281 -17.359 1 93.88 224 TYR A O 1
ATOM 1827 N N . THR A 1 225 ? 9.992 -6.375 -17.922 1 93 225 THR A N 1
ATOM 1828 C CA . THR A 1 225 ? 8.953 -5.957 -18.859 1 93 225 THR A CA 1
ATOM 1829 C C . THR A 1 225 ? 7.773 -5.344 -18.109 1 93 225 THR A C 1
ATOM 1831 O O . THR A 1 225 ? 7.57 -5.617 -16.922 1 93 225 THR A O 1
ATOM 1834 N N . ASN A 1 226 ? 7.008 -4.512 -18.75 1 92.12 226 ASN A N 1
ATOM 1835 C CA . ASN A 1 226 ? 5.887 -3.822 -18.125 1 92.12 226 ASN A CA 1
ATOM 1836 C C . ASN A 1 226 ? 4.875 -4.809 -17.547 1 92.12 226 ASN A C 1
ATOM 1838 O O . ASN A 1 226 ? 4.328 -4.582 -16.469 1 92.12 226 ASN A O 1
ATOM 1842 N N . SER A 1 227 ? 4.684 -5.875 -18.219 1 91.62 227 SER A N 1
ATOM 1843 C CA . SER A 1 227 ? 3.721 -6.871 -17.766 1 91.62 227 SER A CA 1
ATOM 1844 C C . SER A 1 227 ? 4.172 -7.512 -16.453 1 91.62 227 SER A C 1
ATOM 1846 O O . SER A 1 227 ? 3.373 -7.668 -15.523 1 91.62 227 SER A O 1
ATOM 1848 N N . LYS A 1 228 ? 5.406 -7.832 -16.406 1 92.88 228 LYS A N 1
ATOM 1849 C CA . LYS A 1 228 ? 5.918 -8.492 -15.211 1 92.88 228 LYS A CA 1
ATOM 1850 C C . LYS A 1 228 ? 6.125 -7.484 -14.086 1 92.88 228 LYS A C 1
ATOM 1852 O O . LYS A 1 228 ? 5.969 -7.82 -12.906 1 92.88 228 LYS A O 1
ATOM 1857 N N . PHE A 1 229 ? 6.461 -6.262 -14.477 1 95.56 229 PHE A N 1
ATOM 1858 C CA . PHE A 1 229 ? 6.57 -5.211 -13.477 1 95.56 229 PHE A CA 1
ATOM 1859 C C . PHE A 1 229 ? 5.227 -4.973 -12.797 1 95.56 229 PHE A C 1
ATOM 1861 O O . PHE A 1 229 ? 5.168 -4.754 -11.578 1 95.56 229 PHE A O 1
ATOM 1868 N N . LYS A 1 230 ? 4.172 -5.066 -13.508 1 94.94 230 LYS A N 1
ATOM 1869 C CA . LYS A 1 230 ? 2.838 -4.902 -12.93 1 94.94 230 LYS A CA 1
ATOM 1870 C C . LYS A 1 230 ? 2.545 -5.988 -11.906 1 94.94 230 LYS A C 1
ATOM 1872 O O . LYS A 1 230 ? 1.867 -5.738 -10.906 1 94.94 230 LYS A O 1
ATOM 1877 N N . LYS A 1 231 ? 3.082 -7.156 -12.156 1 94.5 231 LYS A N 1
ATOM 1878 C CA . LYS A 1 231 ? 2.928 -8.234 -11.18 1 94.5 231 LYS A CA 1
ATOM 1879 C C . LYS A 1 231 ? 3.697 -7.922 -9.898 1 94.5 231 LYS A C 1
ATOM 1881 O O . LYS A 1 231 ? 3.217 -8.203 -8.797 1 94.5 231 LYS A O 1
ATOM 1886 N N . VAL A 1 232 ? 4.832 -7.375 -10.102 1 96.12 232 VAL A N 1
ATOM 1887 C CA . VAL A 1 232 ? 5.625 -6.973 -8.945 1 96.12 232 VAL A CA 1
ATOM 1888 C C . VAL A 1 232 ? 4.891 -5.875 -8.172 1 96.12 232 VAL A C 1
ATOM 1890 O O . VAL A 1 232 ? 4.848 -5.898 -6.941 1 96.12 232 VAL A O 1
ATOM 1893 N N . GLN A 1 233 ? 4.285 -4.961 -8.867 1 95.94 233 GLN A N 1
ATOM 1894 C CA . GLN A 1 233 ? 3.553 -3.865 -8.242 1 95.94 233 GLN A CA 1
ATOM 1895 C C . GLN A 1 233 ? 2.395 -4.395 -7.398 1 95.94 233 GLN A C 1
ATOM 1897 O O . GLN A 1 233 ? 2.121 -3.875 -6.316 1 95.94 233 GLN A O 1
ATOM 1902 N N . SER A 1 234 ? 1.773 -5.375 -7.914 1 94.69 234 SER A N 1
ATOM 1903 C CA . SER A 1 234 ? 0.687 -5.988 -7.16 1 94.69 234 SER A CA 1
ATOM 1904 C C . SER A 1 234 ? 1.186 -6.551 -5.832 1 94.69 234 SER A C 1
ATOM 1906 O O . SER A 1 234 ? 0.504 -6.445 -4.812 1 94.69 234 SER A O 1
ATOM 1908 N N . GLU A 1 235 ? 2.361 -7.129 -5.898 1 96 235 GLU A N 1
ATOM 1909 C CA . GLU A 1 235 ? 2.947 -7.652 -4.668 1 96 235 GLU A CA 1
ATOM 1910 C C . GLU A 1 235 ? 3.361 -6.523 -3.73 1 96 235 GLU A C 1
ATOM 1912 O O . GLU A 1 235 ? 3.246 -6.648 -2.51 1 96 235 GLU A O 1
ATOM 1917 N N . VAL A 1 236 ? 3.826 -5.445 -4.305 1 96.12 236 VAL A N 1
ATOM 1918 C CA . VAL A 1 236 ? 4.195 -4.285 -3.502 1 96.12 236 VAL A CA 1
ATOM 1919 C C . VAL A 1 236 ? 2.961 -3.736 -2.789 1 96.12 236 VAL A C 1
ATOM 1921 O O . VAL A 1 236 ? 3 -3.463 -1.587 1 96.12 236 VAL A O 1
ATOM 1924 N N . MET A 1 237 ? 1.913 -3.625 -3.514 1 94.31 237 MET A N 1
ATOM 1925 C CA . MET A 1 237 ? 0.66 -3.178 -2.914 1 94.31 237 MET A CA 1
ATOM 1926 C C . MET A 1 237 ? 0.204 -4.141 -1.824 1 94.31 237 MET A C 1
ATOM 1928 O O . MET A 1 237 ? -0.366 -3.721 -0.816 1 94.31 237 MET A O 1
ATOM 1932 N N . GLY A 1 238 ? 0.505 -5.352 -1.984 1 94.69 238 GLY A N 1
ATOM 1933 C CA . GLY A 1 238 ? 0.094 -6.391 -1.054 1 94.69 238 GLY A CA 1
ATOM 1934 C C . GLY A 1 238 ? 0.784 -6.293 0.293 1 94.69 238 GLY A C 1
ATOM 1935 O O . GLY A 1 238 ? 0.338 -6.898 1.271 1 94.69 238 GLY A O 1
ATOM 1936 N N . ILE A 1 239 ? 1.84 -5.496 0.337 1 95.31 239 ILE A N 1
ATOM 1937 C CA . ILE A 1 239 ? 2.551 -5.316 1.598 1 95.31 239 ILE A CA 1
ATOM 1938 C C . ILE A 1 239 ? 1.59 -4.793 2.662 1 95.31 239 ILE A C 1
ATOM 1940 O O . ILE A 1 239 ? 1.743 -5.094 3.848 1 95.31 239 ILE A O 1
ATOM 1944 N N . ILE A 1 240 ? 0.561 -4.059 2.234 1 93.44 240 ILE A N 1
ATOM 1945 C CA . ILE A 1 240 ? -0.414 -3.449 3.131 1 93.44 240 ILE A CA 1
ATOM 1946 C C . ILE A 1 240 ? -1.096 -4.531 3.967 1 93.44 240 ILE A C 1
ATOM 1948 O O . ILE A 1 240 ? -1.479 -4.285 5.113 1 93.44 240 ILE A O 1
ATOM 1952 N N . TYR A 1 241 ? -1.09 -5.758 3.461 1 93.31 241 TYR A N 1
ATOM 1953 C CA . TYR A 1 241 ? -1.825 -6.84 4.109 1 93.31 241 TYR A CA 1
ATOM 1954 C C . TYR A 1 241 ? -0.875 -7.797 4.816 1 93.31 241 TYR A C 1
ATOM 1956 O O . TYR A 1 241 ? -1.302 -8.828 5.344 1 93.31 241 TYR A O 1
ATOM 1964 N N . SER A 1 242 ? 0.348 -7.504 4.727 1 93.5 242 SER A N 1
ATOM 1965 C CA . SER A 1 242 ? 1.354 -8.422 5.262 1 93.5 242 SER A CA 1
ATOM 1966 C C . SER A 1 242 ? 2.021 -7.84 6.504 1 93.5 242 SER A C 1
ATOM 1968 O O . SER A 1 242 ? 2.445 -6.68 6.504 1 93.5 242 SER A O 1
ATOM 1970 N N . HIS A 1 243 ? 2.01 -8.594 7.586 1 91.75 243 HIS A N 1
ATOM 1971 C CA . HIS A 1 243 ? 2.654 -8.188 8.828 1 91.75 243 HIS A CA 1
ATOM 1972 C C . HIS A 1 243 ? 3.678 -9.227 9.281 1 91.75 243 HIS A C 1
ATOM 1974 O O . HIS A 1 243 ? 3.33 -10.383 9.523 1 91.75 243 HIS A O 1
ATOM 1980 N N . CYS A 1 244 ? 4.91 -8.773 9.359 1 93.88 244 CYS A N 1
ATOM 1981 C CA . CYS A 1 244 ? 5.949 -9.727 9.734 1 93.88 244 CYS A CA 1
ATOM 1982 C C . CYS A 1 244 ? 6.43 -9.477 11.156 1 93.88 244 CYS A C 1
ATOM 1984 O O . CYS A 1 244 ? 6.496 -8.328 11.602 1 93.88 244 CYS A O 1
ATOM 1986 N N . VAL A 1 245 ? 6.645 -10.555 11.883 1 92.25 245 VAL A N 1
ATOM 1987 C CA . VAL A 1 245 ? 7.145 -10.523 13.258 1 92.25 245 VAL A CA 1
ATOM 1988 C C . VAL A 1 245 ? 8.352 -11.445 13.391 1 92.25 245 VAL A C 1
ATOM 1990 O O . VAL A 1 245 ? 8.383 -12.531 12.805 1 92.25 245 VAL A O 1
ATOM 1993 N N . VAL A 1 246 ? 9.344 -10.992 14.164 1 93.69 246 VAL A N 1
ATOM 1994 C CA . VAL A 1 246 ? 10.523 -11.812 14.398 1 93.69 246 VAL A CA 1
ATOM 1995 C C . VAL A 1 246 ? 10.219 -12.875 15.445 1 93.69 246 VAL A C 1
ATOM 1997 O O . VAL A 1 246 ? 9.719 -12.562 16.531 1 93.69 246 VAL A O 1
ATOM 2000 N N . ILE A 1 247 ? 10.492 -14.031 15.086 1 93.81 247 ILE A N 1
ATOM 2001 C CA . ILE A 1 247 ? 10.25 -15.141 16 1 93.81 247 ILE A CA 1
ATOM 2002 C C . ILE A 1 247 ? 11.562 -15.547 16.672 1 93.81 247 ILE A C 1
ATOM 2004 O O . ILE A 1 247 ? 11.617 -15.688 17.906 1 93.81 247 ILE A O 1
ATOM 2008 N N . LYS A 1 248 ? 12.484 -15.828 15.867 1 94.81 248 LYS A N 1
ATOM 2009 C CA . LYS A 1 248 ? 13.766 -16.328 16.375 1 94.81 248 LYS A CA 1
ATOM 2010 C C . LYS A 1 248 ? 14.922 -15.836 15.508 1 94.81 248 LYS A C 1
ATOM 2012 O O . LYS A 1 248 ? 14.773 -15.68 14.289 1 94.81 248 LYS A O 1
ATOM 2017 N N . THR A 1 249 ? 16.016 -15.508 16.203 1 94.25 249 THR A N 1
ATOM 2018 C CA . THR A 1 249 ? 17.25 -15.125 15.523 1 94.25 249 THR A CA 1
ATOM 2019 C C . THR A 1 249 ? 18.391 -16.047 15.914 1 94.25 249 THR A C 1
ATOM 2021 O O . THR A 1 249 ? 18.734 -16.172 17.094 1 94.25 249 THR A O 1
ATOM 2024 N N . GLU A 1 250 ? 18.797 -16.781 14.977 1 95.19 250 GLU A N 1
ATOM 2025 C CA . GLU A 1 250 ? 19.922 -17.672 15.18 1 95.19 250 GLU A CA 1
ATOM 2026 C C . GLU A 1 250 ? 21.125 -17.266 14.32 1 95.19 250 GLU A C 1
ATOM 2028 O O . GLU A 1 250 ? 21.203 -17.625 13.141 1 95.19 250 GLU A O 1
ATOM 2033 N N . GLY A 1 251 ? 22.094 -16.641 14.914 1 93.81 251 GLY A N 1
ATOM 2034 C CA . GLY A 1 251 ? 23.25 -16.172 14.148 1 93.81 251 GLY A CA 1
ATOM 2035 C C . GLY A 1 251 ? 22.875 -15.117 13.109 1 93.81 251 GLY A C 1
ATOM 2036 O O . GLY A 1 251 ? 22.312 -14.078 13.453 1 93.81 251 GLY A O 1
ATOM 2037 N N . ALA A 1 252 ? 23.172 -15.492 11.883 1 95.06 252 ALA A N 1
ATOM 2038 C CA . ALA A 1 252 ? 22.906 -14.555 10.797 1 95.06 252 ALA A CA 1
ATOM 2039 C C . ALA A 1 252 ? 21.5 -14.758 10.227 1 95.06 252 ALA A C 1
ATOM 2041 O O . ALA A 1 252 ? 21.031 -13.977 9.398 1 95.06 252 ALA A O 1
ATOM 2042 N N . ILE A 1 253 ? 20.844 -15.805 10.703 1 96.25 253 ILE A N 1
ATOM 2043 C CA . ILE A 1 253 ? 19.547 -16.141 10.141 1 96.25 253 ILE A CA 1
ATOM 2044 C C . ILE A 1 253 ? 18.438 -15.711 11.109 1 96.25 253 ILE A C 1
ATOM 2046 O O . ILE A 1 253 ? 18.469 -16.062 12.289 1 96.25 253 ILE A O 1
ATOM 2050 N N . THR A 1 254 ? 17.562 -14.93 10.625 1 96.88 254 THR A N 1
ATOM 2051 C CA . THR A 1 254 ? 16.375 -14.516 11.375 1 96.88 254 THR A CA 1
ATOM 2052 C C . THR A 1 254 ? 15.125 -15.156 10.789 1 96.88 254 THR A C 1
ATOM 2054 O O . THR A 1 254 ? 14.906 -15.102 9.578 1 96.88 254 THR A O 1
ATOM 2057 N N . THR A 1 255 ? 14.391 -15.797 11.602 1 97.38 255 THR A N 1
ATOM 2058 C CA . THR A 1 255 ? 13.133 -16.406 11.18 1 97.38 255 THR A CA 1
ATOM 2059 C C . THR A 1 255 ? 11.961 -15.469 11.453 1 97.38 255 THR A C 1
ATOM 2061 O O . THR A 1 255 ? 11.805 -14.969 12.562 1 97.38 255 THR A O 1
ATOM 2064 N N . TYR A 1 256 ? 11.188 -15.234 10.414 1 96.69 256 TYR A N 1
ATOM 2065 C CA . TYR A 1 256 ? 10.023 -14.359 10.516 1 96.69 256 TYR A CA 1
ATOM 2066 C C . TYR A 1 256 ? 8.727 -15.156 10.414 1 96.69 256 TYR A C 1
ATOM 2068 O O . TYR A 1 256 ? 8.664 -16.156 9.695 1 96.69 256 TYR A O 1
ATOM 2076 N N . GLN A 1 257 ? 7.805 -14.805 11.195 1 96.31 257 GLN A N 1
ATOM 2077 C CA . GLN A 1 257 ? 6.418 -15.188 10.961 1 96.31 257 GLN A CA 1
ATOM 2078 C C . GLN A 1 257 ? 5.652 -14.078 10.242 1 96.31 257 GLN A C 1
ATOM 2080 O O . GLN A 1 257 ? 5.613 -12.938 10.719 1 96.31 257 GLN A O 1
ATOM 2085 N N . VAL A 1 258 ? 5.137 -14.375 9.125 1 95 258 VAL A N 1
ATOM 2086 C CA . VAL A 1 258 ? 4.434 -13.367 8.336 1 95 258 VAL A CA 1
ATOM 2087 C C . VAL A 1 258 ? 2.945 -13.703 8.273 1 95 258 VAL A C 1
ATOM 2089 O O . VAL A 1 258 ? 2.562 -14.766 7.777 1 95 258 VAL A O 1
ATOM 2092 N N . ASN A 1 259 ? 2.16 -12.828 8.82 1 93.62 259 ASN A N 1
ATOM 2093 C CA . ASN A 1 259 ? 0.71 -12.945 8.711 1 93.62 259 ASN A CA 1
ATOM 2094 C C . ASN A 1 259 ? 0.179 -12.211 7.488 1 93.62 259 ASN A C 1
ATOM 2096 O O . ASN A 1 259 ? 0.493 -11.039 7.277 1 93.62 259 ASN A O 1
ATOM 2100 N N . ASP A 1 260 ? -0.524 -12.945 6.703 1 92.88 260 ASP A N 1
ATOM 2101 C CA . ASP A 1 260 ? -0.996 -12.398 5.438 1 92.88 260 ASP A CA 1
ATOM 2102 C C . ASP A 1 260 ? -2.506 -12.57 5.289 1 92.88 260 ASP A C 1
ATOM 2104 O O . ASP A 1 260 ? -3.09 -13.484 5.879 1 92.88 260 ASP A O 1
ATOM 2108 N N . GLN A 1 261 ? -3.098 -11.625 4.613 1 90.25 261 GLN A N 1
ATOM 2109 C CA . GLN A 1 261 ? -4.516 -11.688 4.273 1 90.25 261 GLN A CA 1
ATOM 2110 C C . GLN A 1 261 ? -4.727 -11.57 2.768 1 90.25 261 GLN A C 1
ATOM 2112 O O . GLN A 1 261 ? -4.09 -10.742 2.109 1 90.25 261 GLN A O 1
ATOM 2117 N N . ARG A 1 262 ? -5.543 -12.461 2.209 1 86.06 262 ARG A N 1
ATOM 2118 C CA . ARG A 1 262 ? -5.859 -12.43 0.785 1 86.06 262 ARG A CA 1
ATOM 2119 C C . ARG A 1 262 ? -7.363 -12.508 0.558 1 86.06 262 ARG A C 1
ATOM 2121 O O . ARG A 1 262 ? -8.078 -13.148 1.324 1 86.06 262 ARG A O 1
ATOM 2128 N N . VAL A 1 263 ? -7.715 -11.812 -0.447 1 83.44 263 VAL A N 1
ATOM 2129 C CA . VAL A 1 263 ? -9.125 -11.867 -0.814 1 83.44 263 VAL A CA 1
ATOM 2130 C C . VAL A 1 263 ? -9.383 -13.07 -1.713 1 83.44 263 VAL A C 1
ATOM 2132 O O . VAL A 1 263 ? -8.695 -13.266 -2.719 1 83.44 263 VAL A O 1
ATOM 2135 N N . VAL A 1 264 ? -10.305 -13.93 -1.27 1 77.69 264 VAL A N 1
ATOM 2136 C CA . VAL A 1 264 ? -10.742 -15.07 -2.066 1 77.69 264 VAL A CA 1
ATOM 2137 C C . VAL A 1 264 ? -12.234 -14.969 -2.346 1 77.69 264 VAL A C 1
ATOM 2139 O O . VAL A 1 264 ? -12.906 -14.07 -1.84 1 77.69 264 VAL A O 1
ATOM 2142 N N . GLU A 1 265 ? -12.766 -15.758 -3.238 1 71.94 265 GLU A N 1
ATOM 2143 C CA . GLU A 1 265 ? -14.172 -15.734 -3.627 1 71.94 265 GLU A CA 1
ATOM 2144 C C . GLU A 1 265 ? -15.086 -15.797 -2.406 1 71.94 265 GLU A C 1
ATOM 2146 O O . GLU A 1 265 ? -16.109 -15.102 -2.346 1 71.94 265 GLU A O 1
ATOM 2151 N N . ASP A 1 266 ? -14.703 -16.484 -1.418 1 72.31 266 ASP A N 1
ATOM 2152 C CA . ASP A 1 266 ? -15.555 -16.734 -0.257 1 72.31 266 ASP A CA 1
ATOM 2153 C C . ASP A 1 266 ? -15.258 -15.734 0.86 1 72.31 266 ASP A C 1
ATOM 2155 O O . ASP A 1 266 ? -15.766 -15.875 1.976 1 72.31 266 ASP A O 1
ATOM 2159 N N . GLY A 1 267 ? -14.352 -14.719 0.529 1 78.19 267 GLY A N 1
ATOM 2160 C CA . GLY A 1 267 ? -14.047 -13.758 1.578 1 78.19 267 GLY A CA 1
ATOM 2161 C C . GLY A 1 267 ? -12.562 -13.523 1.754 1 78.19 267 GLY A C 1
ATOM 2162 O O . GLY A 1 267 ? -11.805 -13.508 0.777 1 78.19 267 GLY A O 1
ATOM 2163 N N . ILE A 1 268 ? -12.234 -13.227 3.035 1 84.69 268 ILE A N 1
ATOM 2164 C CA . ILE A 1 268 ? -10.836 -12.953 3.352 1 84.69 268 ILE A CA 1
ATOM 2165 C C . ILE A 1 268 ? -10.203 -14.18 3.99 1 84.69 268 ILE A C 1
ATOM 2167 O O . ILE A 1 268 ? -10.766 -14.773 4.914 1 84.69 268 ILE A O 1
ATOM 2171 N N . LYS A 1 269 ? -9.211 -14.656 3.395 1 85.81 269 LYS A N 1
ATOM 2172 C CA . LYS A 1 269 ? -8.453 -15.781 3.939 1 85.81 269 LYS A CA 1
ATOM 2173 C C . LYS A 1 269 ? -7.168 -15.305 4.613 1 85.81 269 LYS A C 1
ATOM 2175 O O . LYS A 1 269 ? -6.387 -14.562 4.016 1 85.81 269 LYS A O 1
ATOM 2180 N N . LYS A 1 270 ? -7.027 -15.875 5.844 1 89.19 270 LYS A N 1
ATOM 2181 C CA . LYS A 1 270 ? -5.832 -15.539 6.609 1 89.19 270 LYS A CA 1
ATOM 2182 C C . LYS A 1 270 ? -4.824 -16.688 6.594 1 89.19 270 LYS A C 1
ATOM 2184 O O . LYS A 1 270 ? -5.211 -17.859 6.652 1 89.19 270 LYS A O 1
ATOM 2189 N N . SER A 1 271 ? -3.557 -16.25 6.398 1 89.75 271 SER A N 1
ATOM 2190 C CA . SER A 1 271 ? -2.508 -17.266 6.395 1 89.75 271 SER A CA 1
ATOM 2191 C C . SER A 1 271 ? -1.285 -16.797 7.18 1 89.75 271 SER A C 1
ATOM 2193 O O . SER A 1 271 ? -1.031 -15.602 7.285 1 89.75 271 SER A O 1
ATOM 2195 N N . THR A 1 272 ? -0.732 -17.75 7.832 1 92.19 272 THR A N 1
ATOM 2196 C CA . THR A 1 272 ? 0.523 -17.516 8.539 1 92.19 272 THR A CA 1
ATOM 2197 C C . THR A 1 272 ? 1.652 -18.328 7.922 1 92.19 272 THR A C 1
ATOM 2199 O O . THR A 1 272 ? 1.545 -19.547 7.805 1 92.19 272 THR A O 1
ATOM 2202 N N . LEU A 1 273 ? 2.67 -17.609 7.508 1 93.75 273 LEU A N 1
ATOM 2203 C CA . LEU A 1 273 ? 3.785 -18.297 6.871 1 93.75 273 LEU A CA 1
ATOM 2204 C C . LEU A 1 273 ? 5.109 -17.922 7.523 1 93.75 273 LEU A C 1
ATOM 2206 O O . LEU A 1 273 ? 5.156 -17 8.344 1 93.75 273 LEU A O 1
ATOM 2210 N N . GLN A 1 274 ? 6.078 -18.719 7.195 1 94.88 274 GLN A N 1
ATOM 2211 C CA . GLN A 1 274 ? 7.41 -18.438 7.719 1 94.88 274 GLN A CA 1
ATOM 2212 C C . GLN A 1 274 ? 8.359 -18 6.605 1 94.88 274 GLN A C 1
ATOM 2214 O O . GLN A 1 274 ? 8.219 -18.422 5.461 1 94.88 274 GLN A O 1
ATOM 2219 N N . ALA A 1 275 ? 9.195 -17.141 6.918 1 96.31 275 ALA A N 1
ATOM 2220 C CA . ALA A 1 275 ? 10.25 -16.688 6.016 1 96.31 275 ALA A CA 1
ATOM 2221 C C . ALA A 1 275 ? 11.586 -16.562 6.75 1 96.31 275 ALA A C 1
ATOM 2223 O O . ALA A 1 275 ? 11.617 -16.25 7.945 1 96.31 275 ALA A O 1
ATOM 2224 N N . TYR A 1 276 ? 12.625 -16.859 6.059 1 96.56 276 TYR A N 1
ATOM 2225 C CA . TYR A 1 276 ? 13.969 -16.844 6.629 1 96.56 276 TYR A CA 1
ATOM 2226 C C . TYR A 1 276 ? 14.828 -15.773 5.973 1 96.56 276 TYR A C 1
ATOM 2228 O O . TYR A 1 276 ? 14.945 -15.734 4.746 1 96.56 276 TYR A O 1
ATOM 2236 N N . PHE A 1 277 ? 15.383 -14.953 6.82 1 97 277 PHE A N 1
ATOM 2237 C CA . PHE A 1 277 ? 16.234 -13.875 6.32 1 97 277 PHE A CA 1
ATOM 2238 C C . PHE A 1 277 ? 17.672 -14.078 6.766 1 97 277 PHE A C 1
ATOM 2240 O O . PHE A 1 277 ? 17.953 -14.195 7.961 1 97 277 PHE A O 1
ATOM 2247 N N . ASN A 1 278 ? 18.547 -14.188 5.824 1 96.31 278 ASN A N 1
ATOM 2248 C CA . ASN A 1 278 ? 19.984 -14.242 6.062 1 96.31 278 ASN A CA 1
ATOM 2249 C C . ASN A 1 278 ? 20.625 -12.867 5.922 1 96.31 278 ASN A C 1
ATOM 2251 O O . ASN A 1 278 ? 20.734 -12.336 4.812 1 96.31 278 ASN A O 1
ATOM 2255 N N . GLU A 1 279 ? 21.156 -12.328 6.949 1 92.81 279 GLU A N 1
ATOM 2256 C CA . GLU A 1 279 ? 21.688 -10.969 6.984 1 92.81 279 GLU A CA 1
ATOM 2257 C C . GLU A 1 279 ? 23 -10.875 6.191 1 92.81 279 GLU A C 1
ATOM 2259 O O . GLU A 1 279 ? 23.266 -9.852 5.551 1 92.81 279 GLU A O 1
ATOM 2264 N N . ASP A 1 280 ? 23.766 -11.867 6.199 1 93.31 280 ASP A N 1
ATOM 2265 C CA . ASP A 1 280 ? 25.062 -11.844 5.531 1 93.31 280 ASP A CA 1
ATOM 2266 C C . ASP A 1 280 ? 24.906 -11.812 4.016 1 93.31 280 ASP A C 1
ATOM 2268 O O . ASP A 1 280 ? 25.594 -11.055 3.328 1 93.31 280 ASP A O 1
ATOM 2272 N N . GLU A 1 281 ? 24 -12.547 3.525 1 92.44 281 GLU A N 1
ATOM 2273 C CA . GLU A 1 281 ? 23.812 -12.664 2.082 1 92.44 281 GLU A CA 1
ATOM 2274 C C . GLU A 1 281 ? 22.656 -11.789 1.605 1 92.44 281 GLU A C 1
ATOM 2276 O O . GLU A 1 281 ? 22.422 -11.664 0.401 1 92.44 281 GLU A O 1
ATOM 2281 N N . CYS A 1 282 ? 21.984 -11.164 2.506 1 93.06 282 CYS A N 1
ATOM 2282 C CA . CYS A 1 282 ? 20.781 -10.383 2.193 1 93.06 282 CYS A CA 1
ATOM 2283 C C . CYS A 1 282 ? 19.812 -11.203 1.357 1 93.06 282 CYS A C 1
ATOM 2285 O O . CYS A 1 282 ? 19.375 -10.758 0.293 1 93.06 282 CYS A O 1
ATOM 2287 N N . GLU A 1 283 ? 19.547 -12.398 1.846 1 94.75 283 GLU A N 1
ATOM 2288 C CA . GLU A 1 283 ? 18.656 -13.328 1.155 1 94.75 283 GLU A CA 1
ATOM 2289 C C . GLU A 1 283 ? 17.469 -13.711 2.031 1 94.75 283 GLU A C 1
ATOM 2291 O O . GLU A 1 283 ? 17.625 -13.945 3.232 1 94.75 283 GLU A O 1
ATOM 2296 N N . VAL A 1 284 ? 16.344 -13.594 1.407 1 96.25 284 VAL A N 1
ATOM 2297 C CA . VAL A 1 284 ? 15.133 -14.016 2.102 1 96.25 284 VAL A CA 1
ATOM 2298 C C . VAL A 1 284 ? 14.508 -15.203 1.378 1 96.25 284 VAL A C 1
ATOM 2300 O O . VAL A 1 284 ? 14.406 -15.211 0.149 1 96.25 284 VAL A O 1
ATOM 2303 N N . LYS A 1 285 ? 14.188 -16.234 2.123 1 95.06 285 LYS A N 1
ATOM 2304 C CA . LYS A 1 285 ? 13.469 -17.391 1.594 1 95.06 285 LYS A CA 1
ATOM 2305 C C . LYS A 1 285 ? 12.086 -17.516 2.23 1 95.06 285 LYS A C 1
ATOM 2307 O O . LYS A 1 285 ? 11.969 -17.641 3.453 1 95.06 285 LYS A O 1
ATOM 2312 N N . CYS A 1 286 ? 11.133 -17.391 1.439 1 95.81 286 CYS A N 1
ATOM 2313 C CA . CYS A 1 286 ? 9.758 -17.5 1.914 1 95.81 286 CYS A CA 1
ATOM 2314 C C . CYS A 1 286 ? 9.172 -18.859 1.591 1 95.81 286 CYS A C 1
ATOM 2316 O O . CYS A 1 286 ? 9.359 -19.375 0.49 1 95.81 286 CYS A O 1
ATOM 2318 N N . VAL A 1 287 ? 8.391 -19.359 2.488 1 93.69 287 VAL A N 1
ATOM 2319 C CA . VAL A 1 287 ? 7.848 -20.703 2.314 1 93.69 287 VAL A CA 1
ATOM 2320 C C . VAL A 1 287 ? 6.723 -20.672 1.281 1 93.69 287 VAL A C 1
ATOM 2322 O O . VAL A 1 287 ? 6.277 -21.734 0.811 1 93.69 287 VAL A O 1
ATOM 2325 N N . CYS A 1 288 ? 6.27 -19.547 0.884 1 91.31 288 CYS A N 1
ATOM 2326 C CA . CYS A 1 288 ? 5.176 -19.469 -0.08 1 91.31 288 CYS A CA 1
ATOM 2327 C C . CYS A 1 288 ? 5.633 -19.938 -1.457 1 91.31 288 CYS A C 1
ATOM 2329 O O . CYS A 1 288 ? 4.832 -20.438 -2.246 1 91.31 288 CYS A O 1
ATOM 2331 N N . GLY A 1 289 ? 6.922 -19.672 -1.856 1 92.06 289 GLY A N 1
ATOM 2332 C CA . GLY A 1 289 ? 7.512 -20.203 -3.072 1 92.06 289 GLY A CA 1
ATOM 2333 C C . GLY A 1 289 ? 7.148 -19.406 -4.312 1 92.06 289 GLY A C 1
ATOM 2334 O O . GLY A 1 289 ? 7.355 -19.875 -5.438 1 92.06 289 GLY A O 1
ATOM 2335 N N . LEU A 1 290 ? 6.559 -18.281 -4.121 1 93 290 LEU A N 1
ATOM 2336 C CA . LEU A 1 290 ? 6.137 -17.5 -5.273 1 93 290 LEU A CA 1
ATOM 2337 C C . LEU A 1 290 ? 7.324 -17.156 -6.164 1 93 290 LEU A C 1
ATOM 2339 O O . LEU A 1 290 ? 7.246 -17.266 -7.387 1 93 290 LEU A O 1
ATOM 2343 N N . PHE A 1 291 ? 8.391 -16.719 -5.598 1 94.69 291 PHE A N 1
ATOM 2344 C CA . PHE A 1 291 ? 9.562 -16.328 -6.387 1 94.69 291 PHE A CA 1
ATOM 2345 C C . PHE A 1 291 ? 10.102 -17.531 -7.16 1 94.69 291 PHE A C 1
ATOM 2347 O O . PHE A 1 291 ? 10.406 -17.422 -8.352 1 94.69 291 PHE A O 1
ATOM 2354 N N . GLU A 1 292 ? 10.219 -18.625 -6.508 1 92.5 292 GLU A N 1
ATOM 2355 C CA . GLU A 1 292 ? 10.758 -19.828 -7.145 1 92.5 292 GLU A CA 1
ATOM 2356 C C . GLU A 1 292 ? 9.836 -20.312 -8.258 1 92.5 292 GLU A C 1
ATOM 2358 O O . GLU A 1 292 ? 10.305 -20.781 -9.305 1 92.5 292 GLU A O 1
ATOM 2363 N N . MET A 1 293 ? 8.602 -20.125 -8.047 1 91.38 293 MET A N 1
ATOM 2364 C CA . MET A 1 293 ? 7.641 -20.703 -8.984 1 91.38 293 MET A CA 1
ATOM 2365 C C . MET A 1 293 ? 7.383 -19.766 -10.156 1 91.38 293 MET A C 1
ATOM 2367 O O . MET A 1 293 ? 7.219 -20.219 -11.289 1 91.38 293 MET A O 1
ATOM 2371 N N . ARG A 1 294 ? 7.359 -18.5 -9.867 1 91.62 294 ARG A N 1
ATOM 2372 C CA . ARG A 1 294 ? 6.91 -17.562 -10.891 1 91.62 294 ARG A CA 1
ATOM 2373 C C . ARG A 1 294 ? 7.988 -16.531 -11.211 1 91.62 294 ARG A C 1
ATOM 2375 O O . ARG A 1 294 ? 7.875 -15.789 -12.188 1 91.62 294 ARG A O 1
ATOM 2382 N N . GLY A 1 295 ? 8.977 -16.469 -10.422 1 92.38 295 GLY A N 1
ATOM 2383 C CA . GLY A 1 295 ? 10.039 -15.5 -10.641 1 92.38 295 GLY A CA 1
ATOM 2384 C C . GLY A 1 295 ? 9.656 -14.086 -10.227 1 92.38 295 GLY A C 1
ATOM 2385 O O . GLY A 1 295 ? 10.234 -13.117 -10.703 1 92.38 295 GLY A O 1
ATOM 2386 N N . ILE A 1 296 ? 8.617 -13.961 -9.469 1 94.69 296 ILE A N 1
ATOM 2387 C CA . ILE A 1 296 ? 8.156 -12.68 -8.945 1 94.69 296 ILE A CA 1
ATOM 2388 C C . ILE A 1 296 ? 8.328 -12.656 -7.426 1 94.69 296 ILE A C 1
ATOM 2390 O O . ILE A 1 296 ? 7.906 -13.578 -6.73 1 94.69 296 ILE A O 1
ATOM 2394 N N . ILE A 1 297 ? 8.969 -11.656 -6.992 1 96.25 297 ILE A N 1
ATOM 2395 C CA . ILE A 1 297 ? 9.188 -11.516 -5.559 1 96.25 297 ILE A CA 1
ATOM 2396 C C . ILE A 1 297 ? 7.84 -11.391 -4.844 1 96.25 297 ILE A C 1
ATOM 2398 O O . ILE A 1 297 ? 6.941 -10.703 -5.32 1 96.25 297 ILE A O 1
ATOM 2402 N N . CYS A 1 298 ? 7.691 -12.148 -3.764 1 96.31 298 CYS A N 1
ATOM 2403 C CA . CYS A 1 298 ? 6.402 -12.148 -3.08 1 96.31 298 CYS A CA 1
ATOM 2404 C C . CYS A 1 298 ? 6.309 -10.992 -2.094 1 96.31 298 CYS A C 1
ATOM 2406 O O . CYS A 1 298 ? 7.328 -10.445 -1.67 1 96.31 298 CYS A O 1
ATOM 2408 N N . ARG A 1 299 ? 5.145 -10.648 -1.761 1 96.75 299 ARG A N 1
ATOM 2409 C CA . ARG A 1 299 ? 4.879 -9.562 -0.819 1 96.75 299 ARG A CA 1
ATOM 2410 C C . ARG A 1 299 ? 5.496 -9.859 0.544 1 96.75 299 ARG A C 1
ATOM 2412 O O . ARG A 1 299 ? 5.879 -8.945 1.272 1 96.75 299 ARG A O 1
ATOM 2419 N N . HIS A 1 300 ? 5.641 -11.125 0.91 1 96.88 300 HIS A N 1
ATOM 2420 C CA . HIS A 1 300 ? 6.227 -11.523 2.184 1 96.88 300 HIS A CA 1
ATOM 2421 C C . HIS A 1 300 ? 7.699 -11.141 2.256 1 96.88 300 HIS A C 1
ATOM 2423 O O . HIS A 1 300 ? 8.141 -10.539 3.24 1 96.88 300 HIS A O 1
ATOM 2429 N N . ILE A 1 301 ? 8.398 -11.438 1.163 1 97.12 301 ILE A N 1
ATOM 2430 C CA . ILE A 1 301 ? 9.805 -11.062 1.076 1 97.12 301 ILE A CA 1
ATOM 2431 C C . ILE A 1 301 ? 9.93 -9.547 1.078 1 97.12 301 ILE A C 1
ATOM 2433 O O . ILE A 1 301 ? 10.773 -8.984 1.783 1 97.12 301 ILE A O 1
ATOM 2437 N N . LEU A 1 302 ? 9.047 -8.93 0.362 1 96.44 302 LEU A N 1
ATOM 2438 C CA . LEU A 1 302 ? 9.086 -7.48 0.245 1 96.44 302 LEU A CA 1
ATOM 2439 C C . LEU A 1 302 ? 8.844 -6.82 1.598 1 96.44 302 LEU A C 1
ATOM 2441 O O . LEU A 1 302 ? 9.469 -5.805 1.919 1 96.44 302 LEU A O 1
ATOM 2445 N N . SER A 1 303 ? 7.887 -7.309 2.342 1 95.38 303 SER A N 1
ATOM 2446 C CA . SER A 1 303 ? 7.598 -6.766 3.664 1 95.38 303 SER A CA 1
ATOM 2447 C C . SER A 1 303 ? 8.812 -6.852 4.574 1 95.38 303 SER A C 1
ATOM 2449 O O . SER A 1 303 ? 9.078 -5.934 5.355 1 95.38 303 SER A O 1
ATOM 2451 N N . ILE A 1 304 ? 9.555 -7.926 4.477 1 95.5 304 ILE A N 1
ATOM 2452 C CA . ILE A 1 304 ? 10.75 -8.102 5.293 1 95.5 304 ILE A CA 1
ATOM 2453 C C . ILE A 1 304 ? 11.844 -7.141 4.832 1 95.5 304 ILE A C 1
ATOM 2455 O O . ILE A 1 304 ? 12.531 -6.523 5.652 1 95.5 304 ILE A O 1
ATOM 2459 N N . PHE A 1 305 ? 12 -7.023 3.506 1 94.75 305 PHE A N 1
ATOM 2460 C CA . PHE A 1 305 ? 12.961 -6.07 2.971 1 94.75 305 PHE A CA 1
ATOM 2461 C C . PHE A 1 305 ? 12.648 -4.66 3.457 1 94.75 305 PHE A C 1
ATOM 2463 O O . PHE A 1 305 ? 13.555 -3.893 3.781 1 94.75 305 PHE A O 1
ATOM 2470 N N . ALA A 1 306 ? 11.375 -4.348 3.479 1 91.19 306 ALA A N 1
ATOM 2471 C CA . ALA A 1 306 ? 10.961 -3.031 3.957 1 91.19 306 ALA A CA 1
ATOM 2472 C C . ALA A 1 306 ? 11.266 -2.869 5.445 1 91.19 306 ALA A C 1
ATOM 2474 O O . ALA A 1 306 ? 11.773 -1.831 5.867 1 91.19 306 ALA A O 1
ATOM 2475 N N . ALA A 1 307 ? 10.945 -3.871 6.215 1 89.94 307 ALA A N 1
ATOM 2476 C CA . ALA A 1 307 ? 11.172 -3.836 7.66 1 89.94 307 ALA A CA 1
ATOM 2477 C C . ALA A 1 307 ? 12.656 -3.713 7.98 1 89.94 307 ALA A C 1
ATOM 2479 O O . ALA A 1 307 ? 13.031 -3.047 8.945 1 89.94 307 ALA A O 1
ATOM 2480 N N . ARG A 1 308 ? 13.492 -4.316 7.188 1 91.06 308 ARG A N 1
ATOM 2481 C CA . ARG A 1 308 ? 14.93 -4.316 7.418 1 91.06 308 ARG A CA 1
ATOM 2482 C C . ARG A 1 308 ? 15.602 -3.164 6.676 1 91.06 308 ARG A C 1
ATOM 2484 O O . ARG A 1 308 ? 16.828 -3.021 6.719 1 91.06 308 ARG A O 1
ATOM 2491 N N . ASP A 1 309 ? 14.836 -2.367 5.961 1 88.12 309 ASP A N 1
ATOM 2492 C CA . ASP A 1 309 ? 15.305 -1.185 5.242 1 88.12 309 ASP A CA 1
ATOM 2493 C C . ASP A 1 309 ? 16.375 -1.55 4.219 1 88.12 309 ASP A C 1
ATOM 2495 O O . ASP A 1 309 ? 17.453 -0.959 4.207 1 88.12 309 ASP A O 1
ATOM 2499 N N . VAL A 1 310 ? 16.062 -2.57 3.492 1 89.75 310 VAL A N 1
ATOM 2500 C CA . VAL A 1 310 ? 16.953 -2.965 2.416 1 89.75 310 VAL A CA 1
ATOM 2501 C C . VAL A 1 310 ? 16.906 -1.937 1.288 1 89.75 310 VAL A C 1
ATOM 2503 O O . VAL A 1 310 ? 15.836 -1.717 0.696 1 89.75 310 VAL A O 1
ATOM 2506 N N . GLN A 1 311 ? 18 -1.337 0.91 1 87.56 311 GLN A N 1
ATOM 2507 C CA . GLN A 1 311 ? 18.031 -0.253 -0.066 1 87.56 311 GLN A CA 1
ATOM 2508 C C . GLN A 1 311 ? 18.406 -0.773 -1.452 1 87.56 311 GLN A C 1
ATOM 2510 O O . GLN A 1 311 ? 18.031 -0.176 -2.465 1 87.56 311 GLN A O 1
ATOM 2515 N N . VAL A 1 312 ? 19.156 -1.851 -1.396 1 91.69 312 VAL A N 1
ATOM 2516 C CA . VAL A 1 312 ? 19.594 -2.402 -2.668 1 91.69 312 VAL A CA 1
ATOM 2517 C C . VAL A 1 312 ? 19.062 -3.818 -2.84 1 91.69 312 VAL A C 1
ATOM 2519 O O . VAL A 1 312 ? 19.281 -4.684 -1.988 1 91.69 312 VAL A O 1
ATOM 2522 N N . LEU A 1 313 ? 18.391 -3.992 -3.928 1 93.31 313 LEU A N 1
ATOM 2523 C CA . LEU A 1 313 ? 17.844 -5.312 -4.223 1 93.31 313 LEU A CA 1
ATOM 2524 C C . LEU A 1 313 ? 18.938 -6.266 -4.676 1 93.31 313 LEU A C 1
ATOM 2526 O O . LEU A 1 313 ? 19.656 -5.984 -5.641 1 93.31 313 LEU A O 1
ATOM 2530 N N . PRO A 1 314 ? 19.047 -7.312 -4.008 1 93.5 314 PRO A N 1
ATOM 2531 C CA . PRO A 1 314 ? 20 -8.305 -4.488 1 93.5 314 PRO A CA 1
ATOM 2532 C C . PRO A 1 314 ? 19.688 -8.812 -5.891 1 93.5 314 PRO A C 1
ATOM 2534 O O . PRO A 1 314 ? 18.516 -9.039 -6.215 1 93.5 314 PRO A O 1
ATOM 2537 N N . GLU A 1 315 ? 20.641 -9.102 -6.652 1 92.75 315 GLU A N 1
ATOM 2538 C CA . GLU A 1 315 ? 20.5 -9.484 -8.055 1 92.75 315 GLU A CA 1
ATOM 2539 C C . GLU A 1 315 ? 19.844 -10.859 -8.18 1 92.75 315 GLU A C 1
ATOM 2541 O O . GLU A 1 315 ? 19.219 -11.164 -9.203 1 92.75 315 GLU A O 1
ATOM 2546 N N . LYS A 1 316 ? 19.953 -11.578 -7.141 1 92.69 316 LYS A N 1
ATOM 2547 C CA . LYS A 1 316 ? 19.422 -12.93 -7.176 1 92.69 316 LYS A CA 1
ATOM 2548 C C . LYS A 1 316 ? 17.906 -12.922 -7.344 1 92.69 316 LYS A C 1
ATOM 2550 O O . LYS A 1 316 ? 17.312 -13.922 -7.762 1 92.69 316 LYS A O 1
ATOM 2555 N N . TYR A 1 317 ? 17.25 -11.789 -7.012 1 94.62 317 TYR A N 1
ATOM 2556 C CA . TYR A 1 317 ? 15.797 -11.727 -7.086 1 94.62 317 TYR A CA 1
ATOM 2557 C C . TYR A 1 317 ? 15.344 -11.227 -8.445 1 94.62 317 TYR A C 1
ATOM 2559 O O . TYR A 1 317 ? 14.141 -11.148 -8.719 1 94.62 317 TYR A O 1
ATOM 2567 N N . ILE A 1 318 ? 16.25 -10.93 -9.297 1 93.62 318 ILE A N 1
ATOM 2568 C CA . ILE A 1 318 ? 15.922 -10.508 -10.656 1 93.62 318 ILE A CA 1
ATOM 2569 C C . ILE A 1 318 ? 16.016 -11.703 -11.602 1 93.62 318 ILE A C 1
ATOM 2571 O O . ILE A 1 318 ? 17.109 -12.227 -11.852 1 93.62 318 ILE A O 1
ATOM 2575 N N . MET A 1 319 ? 14.891 -12.055 -12.062 1 91.94 319 MET A N 1
ATOM 2576 C CA . MET A 1 319 ? 14.859 -13.164 -13.016 1 91.94 319 MET A CA 1
ATOM 2577 C C . MET A 1 319 ? 15.219 -12.688 -14.422 1 91.94 319 MET A C 1
ATOM 2579 O O . MET A 1 319 ? 14.586 -11.773 -14.953 1 91.94 319 MET A O 1
ATOM 2583 N N . GLU A 1 320 ? 16.156 -13.328 -14.992 1 88.75 320 GLU A N 1
ATOM 2584 C CA . GLU A 1 320 ? 16.625 -12.953 -16.328 1 88.75 320 GLU A CA 1
ATOM 2585 C C . GLU A 1 320 ? 15.516 -13.109 -17.359 1 88.75 320 GLU A C 1
ATOM 2587 O O . GLU A 1 320 ? 15.43 -12.328 -18.297 1 88.75 320 GLU A O 1
ATOM 2592 N N . ARG A 1 321 ? 14.734 -14.008 -17.125 1 88.25 321 ARG A N 1
ATOM 2593 C CA . ARG A 1 321 ? 13.688 -14.352 -18.094 1 88.25 321 ARG A CA 1
ATOM 2594 C C . ARG A 1 321 ? 12.688 -13.211 -18.234 1 88.25 321 ARG A C 1
ATOM 2596 O O . ARG A 1 321 ? 12.023 -13.094 -19.266 1 88.25 321 ARG A O 1
ATOM 2603 N N . TRP A 1 322 ? 12.555 -12.375 -17.219 1 90.81 322 TRP A N 1
ATOM 2604 C CA . TRP A 1 322 ? 11.531 -11.336 -17.234 1 90.81 322 TRP A CA 1
ATOM 2605 C C . TRP A 1 322 ? 12.125 -9.992 -17.641 1 90.81 322 TRP A C 1
ATOM 2607 O O . TRP A 1 322 ? 11.414 -8.992 -17.703 1 90.81 322 TRP A O 1
ATOM 2617 N N . ARG A 1 323 ? 13.336 -9.992 -17.984 1 89.62 323 ARG A N 1
ATOM 2618 C CA . ARG A 1 323 ? 14.008 -8.742 -18.312 1 89.62 323 ARG A CA 1
ATOM 2619 C C . ARG A 1 323 ? 13.57 -8.234 -19.688 1 89.62 323 ARG A C 1
ATOM 2621 O O . ARG A 1 323 ? 13.281 -9.031 -20.594 1 89.62 323 ARG A O 1
ATOM 2628 N N . LYS A 1 324 ? 13.609 -6.969 -19.828 1 86.75 324 LYS A N 1
ATOM 2629 C CA . LYS A 1 324 ? 13.188 -6.367 -21.094 1 86.75 324 LYS A CA 1
ATOM 2630 C C . LYS A 1 324 ? 14.336 -6.34 -22.094 1 86.75 324 LYS A C 1
ATOM 2632 O O . LYS A 1 324 ? 14.109 -6.254 -23.297 1 86.75 324 LYS A O 1
ATOM 2637 N N . ASP A 1 325 ? 15.516 -6.371 -21.719 1 80.44 325 ASP A N 1
ATOM 2638 C CA . ASP A 1 325 ? 16.656 -6.246 -22.625 1 80.44 325 ASP A CA 1
ATOM 2639 C C . ASP A 1 325 ? 17.031 -7.602 -23.219 1 80.44 325 ASP A C 1
ATOM 2641 O O . ASP A 1 325 ? 18 -7.707 -23.969 1 80.44 325 ASP A O 1
ATOM 2645 N N . ILE A 1 326 ? 16.266 -8.562 -22.938 1 70.5 326 ILE A N 1
ATOM 2646 C CA . ILE A 1 326 ? 16.578 -9.875 -23.484 1 70.5 326 ILE A CA 1
ATOM 2647 C C . ILE A 1 326 ? 15.945 -10.031 -24.859 1 70.5 326 ILE A C 1
ATOM 2649 O O . ILE A 1 326 ? 14.766 -9.727 -25.047 1 70.5 326 ILE A O 1
ATOM 2653 N N . LYS A 1 327 ? 16.828 -9.977 -25.969 1 62.78 327 LYS A N 1
ATOM 2654 C CA . LYS A 1 327 ? 16.359 -10.188 -27.344 1 62.78 327 LYS A CA 1
ATOM 2655 C C . LYS A 1 327 ? 16.328 -11.68 -27.688 1 62.78 327 LYS A C 1
ATOM 2657 O O . LYS A 1 327 ? 17.297 -12.398 -27.453 1 62.78 327 LYS A O 1
ATOM 2662 N N . ARG A 1 328 ? 15.164 -12.18 -27.641 1 59.75 328 ARG A N 1
ATOM 2663 C CA . ARG A 1 328 ? 15.047 -13.562 -28.094 1 59.75 328 ARG A CA 1
ATOM 2664 C C . ARG A 1 328 ? 15.016 -13.633 -29.625 1 59.75 328 ARG A C 1
ATOM 2666 O O . ARG A 1 328 ? 14.492 -12.734 -30.281 1 59.75 328 ARG A O 1
ATOM 2673 N N . ARG A 1 329 ? 16.062 -14.391 -30.25 1 50.44 329 ARG A N 1
ATOM 2674 C CA . ARG A 1 329 ? 16.094 -14.609 -31.688 1 50.44 329 ARG A CA 1
ATOM 2675 C C . ARG A 1 329 ? 15.164 -15.75 -32.094 1 50.44 329 ARG A C 1
ATOM 2677 O O . ARG A 1 329 ? 15.164 -16.812 -31.453 1 50.44 329 ARG A O 1
ATOM 2684 N N . TYR A 1 330 ? 13.992 -15.391 -32.406 1 48.25 330 TYR A N 1
ATOM 2685 C CA . TYR A 1 330 ? 13.148 -16.422 -33 1 48.25 330 TYR A CA 1
ATOM 2686 C C . TYR A 1 330 ? 13.758 -16.984 -34.281 1 48.25 330 TYR A C 1
ATOM 2688 O O . TYR A 1 330 ? 14.242 -16.234 -35.125 1 48.25 330 TYR A O 1
ATOM 2696 N N . GLY A 1 331 ? 14.578 -17.938 -34.156 1 36.31 331 GLY A N 1
ATOM 2697 C CA . GLY A 1 331 ? 14.914 -18.531 -35.469 1 36.31 331 GLY A CA 1
ATOM 2698 C C . GLY A 1 331 ? 13.734 -19.203 -36.125 1 36.31 331 GLY A C 1
ATOM 2699 O O . GLY A 1 331 ? 13.008 -19.969 -35.5 1 36.31 331 GLY A O 1
ATOM 2700 N N . LEU A 1 332 ? 13.031 -18.406 -36.906 1 33.72 332 LEU A N 1
ATOM 2701 C CA . LEU A 1 332 ? 12.047 -19 -37.812 1 33.72 332 LEU A CA 1
ATOM 2702 C C . LEU A 1 332 ? 12.578 -20.297 -38.406 1 33.72 332 LEU A C 1
ATOM 2704 O O . LEU A 1 332 ? 13.758 -20.375 -38.75 1 33.72 332 LEU A O 1
ATOM 2708 N N . ILE A 1 333 ? 12.023 -21.281 -37.938 1 30.59 333 ILE A N 1
ATOM 2709 C CA . ILE A 1 333 ? 12.273 -22.406 -38.844 1 30.59 333 ILE A CA 1
ATOM 2710 C C . ILE A 1 333 ? 11.57 -22.141 -40.188 1 30.59 333 ILE A C 1
ATOM 2712 O O . ILE A 1 333 ? 10.391 -21.797 -40.188 1 30.59 333 ILE A O 1
ATOM 2716 N N . MET B 1 1 ? -6.359 51.031 4.23 1 61.25 1 MET B N 1
ATOM 2717 C CA . MET B 1 1 ? -6.949 50.281 5.34 1 61.25 1 MET B CA 1
ATOM 2718 C C . MET B 1 1 ? -6.625 48.781 5.227 1 61.25 1 MET B C 1
ATOM 2720 O O . MET B 1 1 ? -6.836 48.188 4.176 1 61.25 1 MET B O 1
ATOM 2724 N N . PRO B 1 2 ? -5.98 48.281 6.312 1 72 2 PRO B N 1
ATOM 2725 C CA . PRO B 1 2 ? -5.598 46.875 6.219 1 72 2 PRO B CA 1
ATOM 2726 C C . PRO B 1 2 ? -6.801 45.938 6.184 1 72 2 PRO B C 1
ATOM 2728 O O . PRO B 1 2 ? -7.809 46.188 6.848 1 72 2 PRO B O 1
ATOM 2731 N N . PHE B 1 3 ? -6.805 45.094 5.238 1 75.19 3 PHE B N 1
ATOM 2732 C CA . PHE B 1 3 ? -7.836 44.062 5.043 1 75.19 3 PHE B CA 1
ATOM 2733 C C . PHE B 1 3 ? -7.543 42.812 5.879 1 75.19 3 PHE B C 1
ATOM 2735 O O . PHE B 1 3 ? -6.441 42.281 5.82 1 75.19 3 PHE B O 1
ATOM 2742 N N . ALA B 1 4 ? -8.523 42.531 6.801 1 79.06 4 ALA B N 1
ATOM 2743 C CA . ALA B 1 4 ? -8.383 41.344 7.664 1 79.06 4 ALA B CA 1
ATOM 2744 C C . ALA B 1 4 ? -9.391 40.281 7.301 1 79.06 4 ALA B C 1
ATOM 2746 O O . ALA B 1 4 ? -10.531 40.312 7.762 1 79.06 4 ALA B O 1
ATOM 2747 N N . PRO B 1 5 ? -8.961 39.344 6.496 1 79.5 5 PRO B N 1
ATOM 2748 C CA . PRO B 1 5 ? -9.883 38.25 6.145 1 79.5 5 PRO B CA 1
ATOM 2749 C C . PRO B 1 5 ? -9.898 37.156 7.191 1 79.5 5 PRO B C 1
ATOM 2751 O O . PRO B 1 5 ? -8.867 36.844 7.785 1 79.5 5 PRO B O 1
ATOM 2754 N N . PHE B 1 6 ? -11.117 36.656 7.453 1 83.06 6 PHE B N 1
ATOM 2755 C CA . PHE B 1 6 ? -11.297 35.438 8.227 1 83.06 6 PHE B CA 1
ATOM 2756 C C . PHE B 1 6 ? -11.5 34.219 7.309 1 83.06 6 PHE B C 1
ATOM 2758 O O . PHE B 1 6 ? -12.539 34.125 6.652 1 83.06 6 PHE B O 1
ATOM 2765 N N . VAL B 1 7 ? -10.461 33.375 7.34 1 80.62 7 VAL B N 1
ATOM 2766 C CA . VAL B 1 7 ? -10.484 32.281 6.387 1 80.62 7 VAL B CA 1
ATOM 2767 C C . VAL B 1 7 ? -10.609 30.953 7.137 1 80.62 7 VAL B C 1
ATOM 2769 O O . VAL B 1 7 ? -10 30.766 8.195 1 80.62 7 VAL B O 1
ATOM 2772 N N . GLY B 1 8 ? -11.508 30.094 6.629 1 82.38 8 GLY B N 1
ATOM 2773 C CA . GLY B 1 8 ? -11.641 28.734 7.117 1 82.38 8 GLY B CA 1
ATOM 2774 C C . GLY B 1 8 ? -11.609 27.703 6.012 1 82.38 8 GLY B C 1
ATOM 2775 O O . GLY B 1 8 ? -11.18 27.984 4.895 1 82.38 8 GLY B O 1
ATOM 2776 N N . VAL B 1 9 ? -11.906 26.453 6.434 1 83.88 9 VAL B N 1
ATOM 2777 C CA . VAL B 1 9 ? -11.93 25.375 5.445 1 83.88 9 VAL B CA 1
ATOM 2778 C C . VAL B 1 9 ? -13.25 24.609 5.539 1 83.88 9 VAL B C 1
ATOM 2780 O O . VAL B 1 9 ? -13.766 24.375 6.637 1 83.88 9 VAL B O 1
ATOM 2783 N N . ASN B 1 10 ? -13.805 24.328 4.391 1 82.38 10 ASN B N 1
ATOM 2784 C CA . ASN B 1 10 ? -15.039 23.547 4.383 1 82.38 10 ASN B CA 1
ATOM 2785 C C . ASN B 1 10 ? -14.75 22.047 4.453 1 82.38 10 ASN B C 1
ATOM 2787 O O . ASN B 1 10 ? -13.625 21.641 4.734 1 82.38 10 ASN B O 1
ATOM 2791 N N . HIS B 1 11 ? -15.789 21.219 4.273 1 84.31 11 HIS B N 1
ATOM 2792 C CA . HIS B 1 11 ? -15.672 19.781 4.449 1 84.31 11 HIS B CA 1
ATOM 2793 C C . HIS B 1 11 ? -14.906 19.141 3.297 1 84.31 11 HIS B C 1
ATOM 2795 O O . HIS B 1 11 ? -14.539 17.969 3.361 1 84.31 11 HIS B O 1
ATOM 2801 N N . HIS B 1 12 ? -14.641 19.891 2.281 1 82.75 12 HIS B N 1
ATOM 2802 C CA . HIS B 1 12 ? -13.828 19.422 1.167 1 82.75 12 HIS B CA 1
ATOM 2803 C C . HIS B 1 12 ? -12.367 19.844 1.322 1 82.75 12 HIS B C 1
ATOM 2805 O O . HIS B 1 12 ? -11.516 19.453 0.526 1 82.75 12 HIS B O 1
ATOM 2811 N N . GLY B 1 13 ? -12.117 20.641 2.334 1 79.56 13 GLY B N 1
ATOM 2812 C CA . GLY B 1 13 ? -10.781 21.188 2.508 1 79.56 13 GLY B CA 1
ATOM 2813 C C . GLY B 1 13 ? -10.539 22.453 1.718 1 79.56 13 GLY B C 1
ATOM 2814 O O . GLY B 1 13 ? -9.398 22.891 1.573 1 79.56 13 GLY B O 1
ATOM 2815 N N . GLN B 1 14 ? -11.57 22.969 1.264 1 80.31 14 GLN B N 1
ATOM 2816 C CA . GLN B 1 14 ? -11.461 24.203 0.493 1 80.31 14 GLN B CA 1
ATOM 2817 C C . GLN B 1 14 ? -11.492 25.422 1.404 1 80.31 14 GLN B C 1
ATOM 2819 O O . GLN B 1 14 ? -12.211 25.438 2.406 1 80.31 14 GLN B O 1
ATOM 2824 N N . SER B 1 15 ? -10.727 26.375 0.98 1 79.5 15 SER B N 1
ATOM 2825 C CA . SER B 1 15 ? -10.734 27.625 1.739 1 79.5 15 SER B CA 1
ATOM 2826 C C . SER B 1 15 ? -12.062 28.359 1.572 1 79.5 15 SER B C 1
ATOM 2828 O O . SER B 1 15 ? -12.609 28.406 0.471 1 79.5 15 SER B O 1
ATOM 2830 N N . ILE B 1 16 ? -12.57 28.797 2.674 1 78.62 16 ILE B N 1
ATOM 2831 C CA . ILE B 1 16 ? -13.797 29.578 2.643 1 78.62 16 ILE B CA 1
ATOM 2832 C C . ILE B 1 16 ? -13.594 30.891 3.418 1 78.62 16 ILE B C 1
ATOM 2834 O O . ILE B 1 16 ? -12.711 30.969 4.277 1 78.62 16 ILE B O 1
ATOM 2838 N N . LEU B 1 17 ? -14.375 31.828 3.016 1 77.56 17 LEU B N 1
ATOM 2839 C CA . LEU B 1 17 ? -14.344 33.125 3.699 1 77.56 17 LEU B CA 1
ATOM 2840 C C . LEU B 1 17 ? -15.469 33.219 4.727 1 77.56 17 LEU B C 1
ATOM 2842 O O . LEU B 1 17 ? -16.641 33.062 4.383 1 77.56 17 LEU B O 1
ATOM 2846 N N . LEU B 1 18 ? -15.047 33.438 5.938 1 78.31 18 LEU B N 1
ATOM 2847 C CA . LEU B 1 18 ? -16.031 33.5 7.012 1 78.31 18 LEU B CA 1
ATOM 2848 C C . LEU B 1 18 ? -16.406 34.938 7.32 1 78.31 18 LEU B C 1
ATOM 2850 O O . LEU B 1 18 ? -17.469 35.188 7.883 1 78.31 18 LEU B O 1
ATOM 2854 N N . GLY B 1 19 ? -15.531 35.781 7.02 1 76.25 19 GLY B N 1
ATOM 2855 C CA . GLY B 1 19 ? -15.727 37.188 7.25 1 76.25 19 GLY B CA 1
ATOM 2856 C C . GLY B 1 19 ? -14.508 38.031 6.91 1 76.25 19 GLY B C 1
ATOM 2857 O O . GLY B 1 19 ? -13.453 37.5 6.57 1 76.25 19 GLY B O 1
ATOM 2858 N N . ALA B 1 20 ? -14.773 39.312 6.848 1 79.12 20 ALA B N 1
ATOM 2859 C CA . ALA B 1 20 ? -13.664 40.25 6.605 1 79.12 20 ALA B CA 1
ATOM 2860 C C . ALA B 1 20 ? -13.914 41.594 7.281 1 79.12 20 ALA B C 1
ATOM 2862 O O . ALA B 1 20 ? -15.055 41.938 7.547 1 79.12 20 ALA B O 1
ATOM 2863 N N . GLY B 1 21 ? -12.82 42.094 7.703 1 75.81 21 GLY B N 1
ATOM 2864 C CA . GLY B 1 21 ? -12.898 43.438 8.273 1 75.81 21 GLY B CA 1
ATOM 2865 C C . GLY B 1 21 ? -11.859 44.406 7.711 1 75.81 21 GLY B C 1
ATOM 2866 O O . GLY B 1 21 ? -10.758 43.969 7.359 1 75.81 21 GLY B O 1
ATOM 2867 N N . LEU B 1 22 ? -12.383 45.625 7.492 1 78.81 22 LEU B N 1
ATOM 2868 C CA . LEU B 1 22 ? -11.461 46.719 7.188 1 78.81 22 LEU B CA 1
ATOM 2869 C C . LEU B 1 22 ? -11.094 47.469 8.445 1 78.81 22 LEU B C 1
ATOM 2871 O O . LEU B 1 22 ? -11.977 47.969 9.172 1 78.81 22 LEU B O 1
ATOM 2875 N N . ILE B 1 23 ? -9.805 47.438 8.719 1 79.12 23 ILE B N 1
ATOM 2876 C CA . ILE B 1 23 ? -9.414 48.031 9.992 1 79.12 23 ILE B CA 1
ATOM 2877 C C . ILE B 1 23 ? -8.586 49.281 9.758 1 79.12 23 ILE B C 1
ATOM 2879 O O . ILE B 1 23 ? -7.938 49.406 8.711 1 79.12 23 ILE B O 1
ATOM 2883 N N . SER B 1 24 ? -8.688 50.188 10.742 1 79.56 24 SER B N 1
ATOM 2884 C CA . SER B 1 24 ? -8.023 51.469 10.656 1 79.56 24 SER B CA 1
ATOM 2885 C C . SER B 1 24 ? -6.551 51.375 11.047 1 79.56 24 SER B C 1
ATOM 2887 O O . SER B 1 24 ? -5.699 52.031 10.469 1 79.56 24 SER B O 1
ATOM 2889 N N . SER B 1 25 ? -6.336 50.656 12.055 1 84.12 25 SER B N 1
ATOM 2890 C CA . SER B 1 25 ? -4.988 50.469 12.594 1 84.12 25 SER B CA 1
ATOM 2891 C C . SER B 1 25 ? -4.773 49.031 13.062 1 84.12 25 SER B C 1
ATOM 2893 O O . SER B 1 25 ? -5.734 48.281 13.289 1 84.12 25 SER B O 1
ATOM 2895 N N . GLU B 1 26 ? -3.531 48.719 13.148 1 84.62 26 GLU B N 1
ATOM 2896 C CA . GLU B 1 26 ? -3.197 47.375 13.578 1 84.62 26 GLU B CA 1
ATOM 2897 C C . GLU B 1 26 ? -2.75 47.344 15.039 1 84.62 26 GLU B C 1
ATOM 2899 O O . GLU B 1 26 ? -1.646 46.906 15.344 1 84.62 26 GLU B O 1
ATOM 2904 N N . ASN B 1 27 ? -3.59 47.875 15.828 1 90.44 27 ASN B N 1
ATOM 2905 C CA . ASN B 1 27 ? -3.314 47.844 17.266 1 90.44 27 ASN B CA 1
ATOM 2906 C C . ASN B 1 27 ? -4.297 46.938 18 1 90.44 27 ASN B C 1
ATOM 2908 O O . ASN B 1 27 ? -5.242 46.438 17.406 1 90.44 27 ASN B O 1
ATOM 2912 N N . THR B 1 28 ? -4.012 46.719 19.281 1 93.69 28 THR B N 1
ATOM 2913 C CA . THR B 1 28 ? -4.785 45.781 20.094 1 93.69 28 THR B CA 1
ATOM 2914 C C . THR B 1 28 ? -6.246 46.219 20.172 1 93.69 28 THR B C 1
ATOM 2916 O O . THR B 1 28 ? -7.152 45.406 20.031 1 93.69 28 THR B O 1
ATOM 2919 N N . GLU B 1 29 ? -6.457 47.469 20.266 1 93.56 29 GLU B N 1
ATOM 2920 C CA . GLU B 1 29 ? -7.816 47.969 20.422 1 93.56 29 GLU B CA 1
ATOM 2921 C C . GLU B 1 29 ? -8.641 47.719 19.156 1 93.56 29 GLU B C 1
ATOM 2923 O O . GLU B 1 29 ? -9.805 47.344 19.234 1 93.56 29 GLU B O 1
ATOM 2928 N N . THR B 1 30 ? -8.008 47.969 18.094 1 92.75 30 THR B N 1
ATOM 2929 C CA . THR B 1 30 ? -8.68 47.75 16.828 1 92.75 30 THR B CA 1
ATOM 2930 C C . THR B 1 30 ? -8.992 46.281 16.609 1 92.75 30 THR B C 1
ATOM 2932 O O . THR B 1 30 ? -10.07 45.938 16.125 1 92.75 30 THR B O 1
ATOM 2935 N N . PHE B 1 31 ? -8.094 45.5 17 1 93.12 31 PHE B N 1
ATOM 2936 C CA . PHE B 1 31 ? -8.305 44.062 16.828 1 93.12 31 PHE B CA 1
ATOM 2937 C C . PHE B 1 31 ? -9.375 43.562 17.781 1 93.12 31 PHE B C 1
ATOM 2939 O O . PHE B 1 31 ? -10.156 42.656 17.438 1 93.12 31 PHE B O 1
ATOM 2946 N N . VAL B 1 32 ? -9.359 44.062 18.953 1 95.06 32 VAL B N 1
ATOM 2947 C CA . VAL B 1 32 ? -10.406 43.688 19.891 1 95.06 32 VAL B CA 1
ATOM 2948 C C . VAL B 1 32 ? -11.781 44.031 19.312 1 95.06 32 VAL B C 1
ATOM 2950 O O . VAL B 1 32 ? -12.711 43.219 19.391 1 95.06 32 VAL B O 1
ATOM 2953 N N . TRP B 1 33 ? -11.852 45.219 18.766 1 93.12 33 TRP B N 1
ATOM 2954 C CA . TRP B 1 33 ? -13.102 45.594 18.125 1 93.12 33 TRP B CA 1
ATOM 2955 C C . TRP B 1 33 ? -13.477 44.656 17 1 93.12 33 TRP B C 1
ATOM 2957 O O . TRP B 1 33 ? -14.633 44.25 16.891 1 93.12 33 TRP B O 1
ATOM 2967 N N . LEU B 1 34 ? -12.539 44.375 16.203 1 91.69 34 LEU B N 1
ATOM 2968 C CA . LEU B 1 34 ? -12.758 43.5 15.07 1 91.69 34 LEU B CA 1
ATOM 2969 C C . LEU B 1 34 ? -13.258 42.125 15.531 1 91.69 34 LEU B C 1
ATOM 2971 O O . LEU B 1 34 ? -14.25 41.625 15.008 1 91.69 34 LEU B O 1
ATOM 2975 N N . PHE B 1 35 ? -12.641 41.562 16.531 1 93.5 35 PHE B N 1
ATOM 2976 C CA . PHE B 1 35 ? -12.977 40.219 17 1 93.5 35 PHE B CA 1
ATOM 2977 C C . PHE B 1 35 ? -14.305 40.219 17.75 1 93.5 35 PHE B C 1
ATOM 2979 O O . PHE B 1 35 ? -15.086 39.281 17.656 1 93.5 35 PHE B O 1
ATOM 2986 N N . ASP B 1 36 ? -14.508 41.281 18.422 1 93.75 36 ASP B N 1
ATOM 2987 C CA . ASP B 1 36 ? -15.789 41.438 19.109 1 93.75 36 ASP B CA 1
ATOM 2988 C C . ASP B 1 36 ? -16.953 41.5 18.109 1 93.75 36 ASP B C 1
ATOM 2990 O O . ASP B 1 36 ? -18 40.906 18.328 1 93.75 36 ASP B O 1
ATOM 2994 N N . THR B 1 37 ? -16.719 42.312 17.109 1 91.69 37 THR B N 1
ATOM 2995 C CA . THR B 1 37 ? -17.734 42.406 16.078 1 91.69 37 THR B CA 1
ATOM 2996 C C . THR B 1 37 ? -17.969 41.062 15.398 1 91.69 37 THR B C 1
ATOM 2998 O O . THR B 1 37 ? -19.109 40.688 15.117 1 91.69 37 THR B O 1
ATOM 3001 N N . TRP B 1 38 ? -16.938 40.406 15.141 1 89.25 38 TRP B N 1
ATOM 3002 C CA . TRP B 1 38 ? -17.047 39.062 14.555 1 89.25 38 TRP B CA 1
ATOM 3003 C C . TRP B 1 38 ? -17.844 38.156 15.461 1 89.25 38 TRP B C 1
ATOM 3005 O O . TRP B 1 38 ? -18.719 37.406 14.992 1 89.25 38 TRP B O 1
ATOM 3015 N N . LEU B 1 39 ? -17.484 38.125 16.688 1 90.94 39 LEU B N 1
ATOM 3016 C CA . LEU B 1 39 ? -18.141 37.281 17.672 1 90.94 39 LEU B CA 1
ATOM 3017 C C . LEU B 1 39 ? -19.641 37.562 17.719 1 90.94 39 LEU B C 1
ATOM 3019 O O . LEU B 1 39 ? -20.453 36.625 17.812 1 90.94 39 LEU B O 1
ATOM 3023 N N . LYS B 1 40 ? -19.984 38.781 17.594 1 90.31 40 LYS B N 1
ATOM 3024 C CA . LYS B 1 40 ? -21.391 39.156 17.594 1 90.31 40 LYS B CA 1
ATOM 3025 C C . LYS B 1 40 ? -22.094 38.656 16.328 1 90.31 40 LYS B C 1
ATOM 3027 O O . LYS B 1 40 ? -23.234 38.188 16.391 1 90.31 40 LYS B O 1
ATOM 3032 N N . CYS B 1 41 ? -21.359 38.812 15.219 1 85.88 41 CYS B N 1
ATOM 3033 C CA . CYS B 1 41 ? -21.922 38.344 13.945 1 85.88 41 CYS B CA 1
ATOM 3034 C C . CYS B 1 41 ? -22.109 36.844 13.922 1 85.88 41 CYS B C 1
ATOM 3036 O O . CYS B 1 41 ? -22.984 36.344 13.234 1 85.88 41 CYS B O 1
ATOM 3038 N N . MET B 1 42 ? -21.344 36.219 14.711 1 86.88 42 MET B N 1
ATOM 3039 C CA . MET B 1 42 ? -21.375 34.75 14.727 1 86.88 42 MET B CA 1
ATOM 3040 C C . MET B 1 42 ? -22.203 34.25 15.898 1 86.88 42 MET B C 1
ATOM 3042 O O . MET B 1 42 ? -21.953 33.156 16.422 1 86.88 42 MET B O 1
ATOM 3046 N N . ASP B 1 43 ? -23.078 34.969 16.422 1 88.94 43 ASP B N 1
ATOM 3047 C CA . ASP B 1 43 ? -24 34.625 17.5 1 88.94 43 ASP B CA 1
ATOM 3048 C C . ASP B 1 43 ? -23.25 34.219 18.766 1 88.94 43 ASP B C 1
ATOM 3050 O O . ASP B 1 43 ? -23.578 33.25 19.422 1 88.94 43 ASP B O 1
ATOM 3054 N N . GLU B 1 44 ? -22.031 34.875 18.953 1 88.25 44 GLU B N 1
ATOM 3055 C CA . GLU B 1 44 ? -21.203 34.719 20.141 1 88.25 44 GLU B CA 1
ATOM 3056 C C . GLU B 1 44 ? -20.547 33.375 20.188 1 88.25 44 GLU B C 1
ATOM 3058 O O . GLU B 1 44 ? -20.234 32.844 21.281 1 88.25 44 GLU B O 1
ATOM 3063 N N . ARG B 1 45 ? -20.5 32.812 19.172 1 87.94 45 ARG B N 1
ATOM 3064 C CA . ARG B 1 45 ? -19.766 31.547 19.078 1 87.94 45 ARG B CA 1
ATOM 3065 C C . ARG B 1 45 ? -18.328 31.781 18.656 1 87.94 45 ARG B C 1
ATOM 3067 O O . ARG B 1 45 ? -18.047 32.062 17.5 1 87.94 45 ARG B O 1
ATOM 3074 N N . ALA B 1 46 ? -17.391 31.578 19.547 1 90.75 46 ALA B N 1
ATOM 3075 C CA . ALA B 1 46 ? -15.977 31.781 19.281 1 90.75 46 ALA B CA 1
ATOM 3076 C C . ALA B 1 46 ? -15.383 30.609 18.516 1 90.75 46 ALA B C 1
ATOM 3078 O O . ALA B 1 46 ? -15.867 29.469 18.625 1 90.75 46 ALA B O 1
ATOM 3079 N N . PRO B 1 47 ? -14.383 30.875 17.719 1 90.06 47 PRO B N 1
ATOM 3080 C CA . PRO B 1 47 ? -13.688 29.766 17.062 1 90.06 47 PRO B CA 1
ATOM 3081 C C . PRO B 1 47 ? -12.93 28.875 18.047 1 90.06 47 PRO B C 1
ATOM 3083 O O . PRO B 1 47 ? -12.477 29.344 19.094 1 90.06 47 PRO B O 1
ATOM 3086 N N . LYS B 1 48 ? -12.836 27.656 17.75 1 89.69 48 LYS B N 1
ATOM 3087 C CA . LYS B 1 48 ? -12.102 26.734 18.609 1 89.69 48 LYS B CA 1
ATOM 3088 C C . LYS B 1 48 ? -10.594 26.922 18.453 1 89.69 48 LYS B C 1
ATOM 3090 O O . LYS B 1 48 ? -9.844 26.703 19.406 1 89.69 48 LYS B O 1
ATOM 3095 N N . ALA B 1 49 ? -10.203 27.281 17.266 1 92.31 49 ALA B N 1
ATOM 3096 C CA . ALA B 1 49 ? -8.789 27.469 16.969 1 92.31 49 ALA B CA 1
ATOM 3097 C C . ALA B 1 49 ? -8.578 28.625 16 1 92.31 49 ALA B C 1
ATOM 3099 O O . ALA B 1 49 ? -9.406 28.859 15.117 1 92.31 49 ALA B O 1
ATOM 3100 N N . ILE B 1 50 ? -7.527 29.406 16.188 1 91.31 50 ILE B N 1
ATOM 3101 C CA . ILE B 1 50 ? -7.23 30.562 15.336 1 91.31 50 ILE B CA 1
ATOM 3102 C C . ILE B 1 50 ? -5.738 30.594 15.016 1 91.31 50 ILE B C 1
ATOM 3104 O O . ILE B 1 50 ? -4.902 30.328 15.883 1 91.31 50 ILE B O 1
ATOM 3108 N N . ILE B 1 51 ? -5.434 30.781 13.766 1 90.25 51 ILE B N 1
ATOM 3109 C CA . ILE B 1 51 ? -4.055 30.891 13.305 1 90.25 51 ILE B CA 1
ATOM 3110 C C . ILE B 1 51 ? -3.775 32.312 12.859 1 90.25 51 ILE B C 1
ATOM 3112 O O . ILE B 1 51 ? -4.559 32.906 12.109 1 90.25 51 ILE B O 1
ATOM 3116 N N . THR B 1 52 ? -2.76 32.938 13.344 1 90.06 52 THR B N 1
ATOM 3117 C CA . THR B 1 52 ? -2.383 34.281 12.961 1 90.06 52 THR B CA 1
ATOM 3118 C C . THR B 1 52 ? -0.886 34.375 12.672 1 90.06 52 THR B C 1
ATOM 3120 O O . THR B 1 52 ? -0.142 33.438 12.945 1 90.06 52 THR B O 1
ATOM 3123 N N . ASP B 1 53 ? -0.534 35.469 12.078 1 86.31 53 ASP B N 1
ATOM 3124 C CA . ASP B 1 53 ? 0.892 35.75 12.016 1 86.31 53 ASP B CA 1
ATOM 3125 C C . ASP B 1 53 ? 1.439 36.125 13.391 1 86.31 53 ASP B C 1
ATOM 3127 O O . ASP B 1 53 ? 0.674 36.312 14.336 1 86.31 53 ASP B O 1
ATOM 3131 N N . GLN B 1 54 ? 2.686 36.125 13.414 1 86.56 54 GLN B N 1
ATOM 3132 C CA . GLN B 1 54 ? 3.301 36.531 14.672 1 86.56 54 GLN B CA 1
ATOM 3133 C C . GLN B 1 54 ? 3.105 38.031 14.93 1 86.56 54 GLN B C 1
ATOM 3135 O O . GLN B 1 54 ? 3.859 38.875 14.406 1 86.56 54 GLN B O 1
ATOM 3140 N N . ASP B 1 55 ? 2.062 38.344 15.602 1 87.5 55 ASP B N 1
ATOM 3141 C CA . ASP B 1 55 ? 1.7 39.75 15.914 1 87.5 55 ASP B CA 1
ATOM 3142 C C . ASP B 1 55 ? 1.239 39.875 17.359 1 87.5 55 ASP B C 1
ATOM 3144 O O . ASP B 1 55 ? 0.268 39.219 17.781 1 87.5 55 ASP B O 1
ATOM 3148 N N . ARG B 1 56 ? 1.908 40.688 18.047 1 90.81 56 ARG B N 1
ATOM 3149 C CA . ARG B 1 56 ? 1.646 40.844 19.469 1 90.81 56 ARG B CA 1
ATOM 3150 C C . ARG B 1 56 ? 0.268 41.438 19.719 1 90.81 56 ARG B C 1
ATOM 3152 O O . ARG B 1 56 ? -0.43 41.062 20.656 1 90.81 56 ARG B O 1
ATOM 3159 N N . ALA B 1 57 ? -0.077 42.375 18.906 1 92.19 57 ALA B N 1
ATOM 3160 C CA . ALA B 1 57 ? -1.378 43.031 19.062 1 92.19 57 ALA B CA 1
ATOM 3161 C C . ALA B 1 57 ? -2.514 42.031 18.875 1 92.19 57 ALA B C 1
ATOM 3163 O O . ALA B 1 57 ? -3.469 42 19.656 1 92.19 57 ALA B O 1
ATOM 3164 N N . MET B 1 58 ? -2.391 41.281 17.922 1 92 58 MET B N 1
ATOM 3165 C CA . MET B 1 58 ? -3.41 40.281 17.656 1 92 58 MET B CA 1
ATOM 3166 C C . MET B 1 58 ? -3.453 39.25 18.766 1 92 58 MET B C 1
ATOM 3168 O O . MET B 1 58 ? -4.531 38.781 19.156 1 92 58 MET B O 1
ATOM 3172 N N . LYS B 1 59 ? -2.287 38.844 19.172 1 93.31 59 LYS B N 1
ATOM 3173 C CA . LYS B 1 59 ? -2.215 37.906 20.266 1 93.31 59 LYS B CA 1
ATOM 3174 C C . LYS B 1 59 ? -2.957 38.406 21.5 1 93.31 59 LYS B C 1
ATOM 3176 O O . LYS B 1 59 ? -3.756 37.688 22.094 1 93.31 59 LYS B O 1
ATOM 3181 N N . ASN B 1 60 ? -2.678 39.594 21.797 1 94.88 60 ASN B N 1
ATOM 3182 C CA . ASN B 1 60 ? -3.342 40.188 22.938 1 94.88 60 ASN B CA 1
ATOM 3183 C C . ASN B 1 60 ? -4.852 40.281 22.734 1 94.88 60 ASN B C 1
ATOM 3185 O O . ASN B 1 60 ? -5.621 40 23.672 1 94.88 60 ASN B O 1
ATOM 3189 N N . ALA B 1 61 ? -5.219 40.719 21.609 1 95.25 61 ALA B N 1
ATOM 3190 C CA . ALA B 1 61 ? -6.641 40.844 21.297 1 95.25 61 ALA B CA 1
ATOM 3191 C C . ALA B 1 61 ? -7.348 39.5 21.391 1 95.25 61 ALA B C 1
ATOM 3193 O O . ALA B 1 61 ? -8.469 39.406 21.891 1 95.25 61 ALA B O 1
ATOM 3194 N N . ILE B 1 62 ? -6.734 38.469 20.922 1 94.44 62 ILE B N 1
ATOM 3195 C CA . ILE B 1 62 ? -7.301 37.125 20.953 1 94.44 62 ILE B CA 1
ATOM 3196 C C . ILE B 1 62 ? -7.465 36.688 22.406 1 94.44 62 ILE B C 1
ATOM 3198 O O . ILE B 1 62 ? -8.492 36.094 22.766 1 94.44 62 ILE B O 1
ATOM 3202 N N . ALA B 1 63 ? -6.469 36.938 23.219 1 94.69 63 ALA B N 1
ATOM 3203 C CA . ALA B 1 63 ? -6.527 36.562 24.625 1 94.69 63 ALA B CA 1
ATOM 3204 C C . ALA B 1 63 ? -7.688 37.25 25.328 1 94.69 63 ALA B C 1
ATOM 3206 O O . ALA B 1 63 ? -8.297 36.719 26.25 1 94.69 63 ALA B O 1
ATOM 3207 N N . ILE B 1 64 ? -8.031 38.406 24.875 1 95.38 64 ILE B N 1
ATOM 3208 C CA . ILE B 1 64 ? -9.078 39.219 25.484 1 95.38 64 ILE B CA 1
ATOM 3209 C C . ILE B 1 64 ? -10.445 38.75 25 1 95.38 64 ILE B C 1
ATOM 3211 O O . ILE B 1 64 ? -11.352 38.5 25.812 1 95.38 64 ILE B O 1
ATOM 3215 N N . VAL B 1 65 ? -10.578 38.594 23.734 1 95.56 65 VAL B N 1
ATOM 3216 C CA . VAL B 1 65 ? -11.898 38.344 23.141 1 95.56 65 VAL B CA 1
ATOM 3217 C C . VAL B 1 65 ? -12.18 36.844 23.109 1 95.56 65 VAL B C 1
ATOM 3219 O O . VAL B 1 65 ? -13.328 36.438 23.297 1 95.56 65 VAL B O 1
ATOM 3222 N N . PHE B 1 66 ? -11.133 36.062 22.797 1 94.5 66 PHE B N 1
ATOM 3223 C CA . PHE B 1 66 ? -11.258 34.625 22.672 1 94.5 66 PHE B CA 1
ATOM 3224 C C . PHE B 1 66 ? -10.375 33.906 23.688 1 94.5 66 PHE B C 1
ATOM 3226 O O . PHE B 1 66 ? -9.477 33.125 23.312 1 94.5 66 PHE B O 1
ATOM 3233 N N . PRO B 1 67 ? -10.672 33.969 24.953 1 93 67 PRO B N 1
ATOM 3234 C CA . PRO B 1 67 ? -9.773 33.406 25.969 1 93 67 PRO B CA 1
ATOM 3235 C C . PRO B 1 67 ? -9.703 31.875 25.906 1 93 67 PRO B C 1
ATOM 3237 O O . PRO B 1 67 ? -8.695 31.281 26.312 1 93 67 PRO B O 1
ATOM 3240 N N . ASN B 1 68 ? -10.711 31.219 25.375 1 92.81 68 ASN B N 1
ATOM 3241 C CA . ASN B 1 68 ? -10.742 29.766 25.359 1 92.81 68 ASN B CA 1
ATOM 3242 C C . ASN B 1 68 ? -10.375 29.219 23.984 1 92.81 68 ASN B C 1
ATOM 3244 O O . ASN B 1 68 ? -10.406 28 23.75 1 92.81 68 ASN B O 1
ATOM 3248 N N . THR B 1 69 ? -10.117 30.109 23.047 1 94.06 69 THR B N 1
ATOM 3249 C CA . THR B 1 69 ? -9.727 29.688 21.703 1 94.06 69 THR B CA 1
ATOM 3250 C C . THR B 1 69 ? -8.25 29.328 21.641 1 94.06 69 THR B C 1
ATOM 3252 O O . THR B 1 69 ? -7.41 30.047 22.203 1 94.06 69 THR B O 1
ATOM 3255 N N . ARG B 1 70 ? -7.973 28.188 21.109 1 93.88 70 ARG B N 1
ATOM 3256 C CA . ARG B 1 70 ? -6.57 27.828 20.906 1 93.88 70 ARG B CA 1
ATOM 3257 C C . ARG B 1 70 ? -5.934 28.688 19.828 1 93.88 70 ARG B C 1
ATOM 3259 O O . ARG B 1 70 ? -6.445 28.766 18.703 1 93.88 70 ARG B O 1
ATOM 3266 N N . HIS B 1 71 ? -4.887 29.375 20.188 1 93.31 71 HIS B N 1
ATOM 3267 C CA . HIS B 1 71 ? -4.223 30.297 19.281 1 93.31 71 HIS B CA 1
ATOM 3268 C C . HIS B 1 71 ? -2.879 29.75 18.812 1 93.31 71 HIS B C 1
ATOM 3270 O O . HIS B 1 71 ? -2.084 29.266 19.625 1 93.31 71 HIS B O 1
ATOM 3276 N N . ARG B 1 72 ? -2.643 29.781 17.516 1 92.75 72 ARG B N 1
ATOM 3277 C CA . ARG B 1 72 ? -1.347 29.359 16.984 1 92.75 72 ARG B CA 1
ATOM 3278 C C . ARG B 1 72 ? -0.813 30.359 15.977 1 92.75 72 ARG B C 1
ATOM 3280 O O . ARG B 1 72 ? -1.589 31.031 15.289 1 92.75 72 ARG B O 1
ATOM 3287 N N . TYR B 1 73 ? 0.503 30.406 15.922 1 91.62 73 TYR B N 1
ATOM 3288 C CA . TYR B 1 73 ? 1.178 31.203 14.914 1 91.62 73 TYR B CA 1
ATOM 3289 C C . TYR B 1 73 ? 1.396 30.406 13.633 1 91.62 73 TYR B C 1
ATOM 3291 O O . TYR B 1 73 ? 1.457 29.172 13.664 1 91.62 73 TYR B O 1
ATOM 3299 N N . CYS B 1 74 ? 1.442 31.188 12.594 1 88.31 74 CYS B N 1
ATOM 3300 C CA . CYS B 1 74 ? 1.785 30.547 11.328 1 88.31 74 CYS B CA 1
ATOM 3301 C C . CYS B 1 74 ? 3.26 30.172 11.289 1 88.31 74 CYS B C 1
ATOM 3303 O O . CYS B 1 74 ? 4.129 31.031 11.211 1 88.31 74 CYS B O 1
ATOM 3305 N N . LEU B 1 75 ? 3.463 28.875 11.305 1 87.5 75 LEU B N 1
ATOM 3306 C CA . LEU B 1 75 ? 4.828 28.359 11.328 1 87.5 75 LEU B CA 1
ATOM 3307 C C . LEU B 1 75 ? 5.59 28.781 10.07 1 87.5 75 LEU B C 1
ATOM 3309 O O . LEU B 1 75 ? 6.781 29.094 10.141 1 87.5 75 LEU B O 1
ATOM 3313 N N . TRP B 1 76 ? 4.938 28.859 9.031 1 83.38 76 TRP B N 1
ATOM 3314 C CA . TRP B 1 76 ? 5.566 29.234 7.773 1 83.38 76 TRP B CA 1
ATOM 3315 C C . TRP B 1 76 ? 6.168 30.641 7.871 1 83.38 76 TRP B C 1
ATOM 3317 O O . TRP B 1 76 ? 7.301 30.859 7.434 1 83.38 76 TRP B O 1
ATOM 3327 N N . HIS B 1 77 ? 5.465 31.547 8.398 1 83.62 77 HIS B N 1
ATOM 3328 C CA . HIS B 1 77 ? 5.945 32.906 8.523 1 83.62 77 HIS B CA 1
ATOM 3329 C C . HIS B 1 77 ? 7.145 33 9.461 1 83.62 77 HIS B C 1
ATOM 3331 O O . HIS B 1 77 ? 8.047 33.812 9.25 1 83.62 77 HIS B O 1
ATOM 3337 N N . ILE B 1 78 ? 7.039 32.188 10.398 1 87.94 78 ILE B N 1
ATOM 3338 C CA . ILE B 1 78 ? 8.156 32.156 11.336 1 87.94 78 ILE B CA 1
ATOM 3339 C C . ILE B 1 78 ? 9.406 31.625 10.633 1 87.94 78 ILE B C 1
ATOM 3341 O O . ILE B 1 78 ? 10.477 32.219 10.719 1 87.94 78 ILE B O 1
ATOM 3345 N N . MET B 1 79 ? 9.273 30.547 9.922 1 87.75 79 MET B N 1
ATOM 3346 C CA . MET B 1 79 ? 10.406 29.922 9.234 1 87.75 79 MET B CA 1
ATOM 3347 C C . MET B 1 79 ? 10.922 30.812 8.117 1 87.75 79 MET B C 1
ATOM 3349 O O . MET B 1 79 ? 12.125 30.828 7.832 1 87.75 79 MET B O 1
ATOM 3353 N N . ARG B 1 80 ? 10.086 31.547 7.539 1 84.94 80 ARG B N 1
ATOM 3354 C CA . ARG B 1 80 ? 10.469 32.438 6.453 1 84.94 80 ARG B CA 1
ATOM 3355 C C . ARG B 1 80 ? 11.383 33.562 6.957 1 84.94 80 ARG B C 1
ATOM 3357 O O . ARG B 1 80 ? 12.172 34.125 6.191 1 84.94 80 ARG B O 1
ATOM 3364 N N . LYS B 1 81 ? 11.281 33.875 8.18 1 89.31 81 LYS B N 1
ATOM 3365 C CA . LYS B 1 81 ? 12.086 34.938 8.773 1 89.31 81 LYS B CA 1
ATOM 3366 C C . LYS B 1 81 ? 13.492 34.438 9.102 1 89.31 81 LYS B C 1
ATOM 3368 O O . LYS B 1 81 ? 14.375 35.25 9.43 1 89.31 81 LYS B O 1
ATOM 3373 N N . LEU B 1 82 ? 13.727 33.188 8.938 1 88.81 82 LEU B N 1
ATOM 3374 C CA . LEU B 1 82 ? 14.984 32.594 9.359 1 88.81 82 LEU B CA 1
ATOM 3375 C C . LEU B 1 82 ? 16.172 33.219 8.625 1 88.81 82 LEU B C 1
ATOM 3377 O O . LEU B 1 82 ? 17.156 33.594 9.25 1 88.81 82 LEU B O 1
ATOM 3381 N N . PRO B 1 83 ? 16.094 33.406 7.332 1 87.5 83 PRO B N 1
ATOM 3382 C CA . PRO B 1 83 ? 17.25 33.969 6.637 1 87.5 83 PRO B CA 1
ATOM 3383 C C . PRO B 1 83 ? 17.547 35.406 7.094 1 87.5 83 PRO B C 1
ATOM 3385 O O . PRO B 1 83 ? 18.719 35.781 7.188 1 87.5 83 PRO B O 1
ATOM 3388 N N . GLU B 1 84 ? 16.516 36.125 7.34 1 89.94 84 GLU B N 1
ATOM 3389 C CA . GLU B 1 84 ? 16.672 37.5 7.797 1 89.94 84 GLU B CA 1
ATOM 3390 C C . GLU B 1 84 ? 17.266 37.531 9.203 1 89.94 84 GLU B C 1
ATOM 3392 O O . GLU B 1 84 ? 18.125 38.375 9.5 1 89.94 84 GLU B O 1
ATOM 3397 N N . LYS B 1 85 ? 16.844 36.625 10.062 1 90.12 85 LYS B N 1
ATOM 3398 C CA . LYS B 1 85 ? 17.203 36.688 11.484 1 90.12 85 LYS B CA 1
ATOM 3399 C C . LYS B 1 85 ? 18.484 35.938 11.766 1 90.12 85 LYS B C 1
ATOM 3401 O O . LYS B 1 85 ? 19.234 36.312 12.68 1 90.12 85 LYS B O 1
ATOM 3406 N N . LEU B 1 86 ? 18.766 34.844 11 1 89.94 86 LEU B N 1
ATOM 3407 C CA . LEU B 1 86 ? 19.922 34 11.305 1 89.94 86 LEU B CA 1
ATOM 3408 C C . LEU B 1 86 ? 20.875 33.938 10.117 1 89.94 86 LEU B C 1
ATOM 3410 O O . LEU B 1 86 ? 21.922 33.281 10.195 1 89.94 86 LEU B O 1
ATOM 3414 N N . GLY B 1 87 ? 20.609 34.594 9.102 1 86.75 87 GLY B N 1
ATOM 3415 C CA . GLY B 1 87 ? 21.391 34.5 7.871 1 86.75 87 GLY B CA 1
ATOM 3416 C C . GLY B 1 87 ? 22.812 35.031 8.023 1 86.75 87 GLY B C 1
ATOM 3417 O O . GLY B 1 87 ? 23.703 34.656 7.262 1 86.75 87 GLY B O 1
ATOM 3418 N N . SER B 1 88 ? 23.016 35.906 8.961 1 84.38 88 SER B N 1
ATOM 3419 C CA . SER B 1 88 ? 24.344 36.5 9.156 1 84.38 88 SER B CA 1
ATOM 3420 C C . SER B 1 88 ? 25.281 35.531 9.844 1 84.38 88 SER B C 1
ATOM 3422 O O . SER B 1 88 ? 26.5 35.719 9.836 1 84.38 88 SER B O 1
ATOM 3424 N N . HIS B 1 89 ? 24.656 34.5 10.383 1 86.75 89 HIS B N 1
ATOM 3425 C CA . HIS B 1 89 ? 25.484 33.5 11.047 1 86.75 89 HIS B CA 1
ATOM 3426 C C . HIS B 1 89 ? 26.266 32.688 10.023 1 86.75 89 HIS B C 1
ATOM 3428 O O . HIS B 1 89 ? 25.719 32.281 9 1 86.75 89 HIS B O 1
ATOM 3434 N N . ALA B 1 90 ? 27.453 32.438 10.188 1 81.06 90 ALA B N 1
ATOM 3435 C CA . ALA B 1 90 ? 28.344 31.734 9.258 1 81.06 90 ALA B CA 1
ATOM 3436 C C . ALA B 1 90 ? 27.828 30.328 8.953 1 81.06 90 ALA B C 1
ATOM 3438 O O . ALA B 1 90 ? 27.969 29.844 7.828 1 81.06 90 ALA B O 1
ATOM 3439 N N . GLU B 1 91 ? 27.203 29.781 9.938 1 83.31 91 GLU B N 1
ATOM 3440 C CA . GLU B 1 91 ? 26.797 28.375 9.797 1 83.31 91 GLU B CA 1
ATOM 3441 C C . GLU B 1 91 ? 25.359 28.281 9.281 1 83.31 91 GLU B C 1
ATOM 3443 O O . GLU B 1 91 ? 24.797 27.188 9.211 1 83.31 91 GLU B O 1
ATOM 3448 N N . PHE B 1 92 ? 24.891 29.391 8.875 1 82.31 92 PHE B N 1
ATOM 3449 C CA . PHE B 1 92 ? 23.5 29.359 8.477 1 82.31 92 PHE B CA 1
ATOM 3450 C C . PHE B 1 92 ? 23.281 28.406 7.309 1 82.31 92 PHE B C 1
ATOM 3452 O O . PHE B 1 92 ? 22.359 27.594 7.328 1 82.31 92 PHE B O 1
ATOM 3459 N N . LYS B 1 93 ? 24.25 28.453 6.328 1 76.62 93 LYS B N 1
ATOM 3460 C CA . LYS B 1 93 ? 24.094 27.625 5.137 1 76.62 93 LYS B CA 1
ATOM 3461 C C . LYS B 1 93 ? 24.688 26.234 5.348 1 76.62 93 LYS B C 1
ATOM 3463 O O . LYS B 1 93 ? 24.406 25.312 4.59 1 76.62 93 LYS B O 1
ATOM 3468 N N . CYS B 1 94 ? 25.391 26.281 6.395 1 76.56 94 CYS B N 1
ATOM 3469 C CA . CYS B 1 94 ? 26.109 25.031 6.613 1 76.56 94 CYS B CA 1
ATOM 3470 C C . CYS B 1 94 ? 25.469 24.219 7.73 1 76.56 94 CYS B C 1
ATOM 3472 O O . CYS B 1 94 ? 26.109 23.953 8.758 1 76.56 94 CYS B O 1
ATOM 3474 N N . GLY B 1 95 ? 24.109 23.969 7.68 1 86.19 95 GLY B N 1
ATOM 3475 C CA . GLY B 1 95 ? 23.547 23 8.609 1 86.19 95 GLY B CA 1
ATOM 3476 C C . GLY B 1 95 ? 22.609 23.625 9.625 1 86.19 95 GLY B C 1
ATOM 3477 O O . GLY B 1 95 ? 21.703 22.953 10.125 1 86.19 95 GLY B O 1
ATOM 3478 N N . LEU B 1 96 ? 22.875 24.938 9.969 1 90.38 96 LEU B N 1
ATOM 3479 C CA . LEU B 1 96 ? 22.109 25.594 11.016 1 90.38 96 LEU B CA 1
ATOM 3480 C C . LEU B 1 96 ? 20.625 25.594 10.672 1 90.38 96 LEU B C 1
ATOM 3482 O O . LEU B 1 96 ? 19.781 25.234 11.508 1 90.38 96 LEU B O 1
ATOM 3486 N N . LYS B 1 97 ? 20.359 26.016 9.484 1 89.25 97 LYS B N 1
ATOM 3487 C CA . LYS B 1 97 ? 18.969 26.047 9.055 1 89.25 97 LYS B CA 1
ATOM 3488 C C . LYS B 1 97 ? 18.328 24.656 9.109 1 89.25 97 LYS B C 1
ATOM 3490 O O . LYS B 1 97 ? 17.234 24.5 9.641 1 89.25 97 LYS B O 1
ATOM 3495 N N . SER B 1 98 ? 19.031 23.719 8.617 1 88 98 SER B N 1
ATOM 3496 C CA . SER B 1 98 ? 18.531 22.344 8.594 1 88 98 SER B CA 1
ATOM 3497 C C . SER B 1 98 ? 18.359 21.797 10 1 88 98 SER B C 1
ATOM 3499 O O . SER B 1 98 ? 17.406 21.062 10.273 1 88 98 SER B O 1
ATOM 3501 N N . ALA B 1 99 ? 19.219 22.125 10.758 1 91.31 99 ALA B N 1
ATOM 3502 C CA . ALA B 1 99 ? 19.156 21.656 12.141 1 91.31 99 ALA B CA 1
ATOM 3503 C C . ALA B 1 99 ? 17.922 22.219 12.852 1 91.31 99 ALA B C 1
ATOM 3505 O O . ALA B 1 99 ? 17.25 21.516 13.594 1 91.31 99 ALA B O 1
ATOM 3506 N N . LEU B 1 100 ? 17.688 23.516 12.625 1 92 100 LEU B N 1
ATOM 3507 C CA . LEU B 1 100 ? 16.516 24.141 13.227 1 92 100 LEU B CA 1
ATOM 3508 C C . LEU B 1 100 ? 15.234 23.5 12.695 1 92 100 LEU B C 1
ATOM 3510 O O . LEU B 1 100 ? 14.312 23.219 13.469 1 92 100 LEU B O 1
ATOM 3514 N N . GLN B 1 101 ? 15.219 23.328 11.484 1 88.44 101 GLN B N 1
ATOM 3515 C CA . GLN B 1 101 ? 14.047 22.703 10.875 1 88.44 101 GLN B CA 1
ATOM 3516 C C . GLN B 1 101 ? 13.812 21.297 11.43 1 88.44 101 GLN B C 1
ATOM 3518 O O . GLN B 1 101 ? 12.68 20.938 11.727 1 88.44 101 GLN B O 1
ATOM 3523 N N . ARG B 1 102 ? 14.844 20.578 11.578 1 87.81 102 ARG B N 1
ATOM 3524 C CA . ARG B 1 102 ? 14.742 19.234 12.133 1 87.81 102 ARG B CA 1
ATOM 3525 C C . ARG B 1 102 ? 14.219 19.281 13.562 1 87.81 102 ARG B C 1
ATOM 3527 O O . ARG B 1 102 ? 13.391 18.453 13.953 1 87.81 102 ARG B O 1
ATOM 3534 N N . CYS B 1 103 ? 14.688 20.219 14.242 1 92.69 103 CYS B N 1
ATOM 3535 C CA . CYS B 1 103 ? 14.273 20.391 15.633 1 92.69 103 CYS B CA 1
ATOM 3536 C C . CYS B 1 103 ? 12.773 20.672 15.719 1 92.69 103 CYS B C 1
ATOM 3538 O O . CYS B 1 103 ? 12.086 20.094 16.562 1 92.69 103 CYS B O 1
ATOM 3540 N N . VAL B 1 104 ? 12.328 21.422 14.812 1 91.19 104 VAL B N 1
ATOM 3541 C CA . VAL B 1 104 ? 10.953 21.906 14.867 1 91.19 104 VAL B CA 1
ATOM 3542 C C . VAL B 1 104 ? 10.023 20.844 14.266 1 91.19 104 VAL B C 1
ATOM 3544 O O . VAL B 1 104 ? 9.008 20.5 14.859 1 91.19 104 VAL B O 1
ATOM 3547 N N . TYR B 1 105 ? 10.43 20.266 13.172 1 86 105 TYR B N 1
ATOM 3548 C CA . TYR B 1 105 ? 9.508 19.438 12.398 1 86 105 TYR B CA 1
ATOM 3549 C C . TYR B 1 105 ? 9.633 17.969 12.781 1 86 105 TYR B C 1
ATOM 3551 O O . TYR B 1 105 ? 8.68 17.203 12.633 1 86 105 TYR B O 1
ATOM 3559 N N . ASP B 1 106 ? 10.75 17.531 13.289 1 85.88 106 ASP B N 1
ATOM 3560 C CA . ASP B 1 106 ? 11.008 16.109 13.43 1 85.88 106 ASP B CA 1
ATOM 3561 C C . ASP B 1 106 ? 10.742 15.648 14.867 1 85.88 106 ASP B C 1
ATOM 3563 O O . ASP B 1 106 ? 10.656 14.445 15.133 1 85.88 106 ASP B O 1
ATOM 3567 N N . SER B 1 107 ? 10.586 16.609 15.766 1 90.44 107 SER B N 1
ATOM 3568 C CA . SER B 1 107 ? 10.336 16.219 17.156 1 90.44 107 SER B CA 1
ATOM 3569 C C . SER B 1 107 ? 8.93 15.656 17.312 1 90.44 107 SER B C 1
ATOM 3571 O O . SER B 1 107 ? 7.953 16.25 16.844 1 90.44 107 SER B O 1
ATOM 3573 N N . GLN B 1 108 ? 8.852 14.547 18.031 1 87.94 108 GLN B N 1
ATOM 3574 C CA . GLN B 1 108 ? 7.57 13.867 18.203 1 87.94 108 GLN B CA 1
ATOM 3575 C C . GLN B 1 108 ? 6.953 14.18 19.562 1 87.94 108 GLN B C 1
ATOM 3577 O O . GLN B 1 108 ? 5.734 14.102 19.734 1 87.94 108 GLN B O 1
ATOM 3582 N N . THR B 1 109 ? 7.812 14.422 20.484 1 91.19 109 THR B N 1
ATOM 3583 C CA . THR B 1 109 ? 7.348 14.75 21.828 1 91.19 109 THR B CA 1
ATOM 3584 C C . THR B 1 109 ? 7.934 16.078 22.297 1 91.19 109 THR B C 1
ATOM 3586 O O . THR B 1 109 ? 8.914 16.562 21.734 1 91.19 109 THR B O 1
ATOM 3589 N N . SER B 1 110 ? 7.25 16.625 23.328 1 94.12 110 SER B N 1
ATOM 3590 C CA . SER B 1 110 ? 7.734 17.875 23.875 1 94.12 110 SER B CA 1
ATOM 3591 C C . SER B 1 110 ? 9.133 17.719 24.469 1 94.12 110 SER B C 1
ATOM 3593 O O . SER B 1 110 ? 9.984 18.594 24.312 1 94.12 110 SER B O 1
ATOM 3595 N N . ASP B 1 111 ? 9.383 16.562 25.062 1 94.81 111 ASP B N 1
ATOM 3596 C CA . ASP B 1 111 ? 10.695 16.297 25.641 1 94.81 111 ASP B CA 1
ATOM 3597 C C . ASP B 1 111 ? 11.773 16.25 24.562 1 94.81 111 ASP B C 1
ATOM 3599 O O . ASP B 1 111 ? 12.859 16.797 24.734 1 94.81 111 ASP B O 1
ATOM 3603 N N . GLU B 1 112 ? 11.438 15.641 23.547 1 93.06 112 GLU B N 1
ATOM 3604 C CA . GLU B 1 112 ? 12.375 15.562 22.438 1 93.06 112 GLU B CA 1
ATOM 3605 C C . GLU B 1 112 ? 12.688 16.953 21.875 1 93.06 112 GLU B C 1
ATOM 3607 O O . GLU B 1 112 ? 13.844 17.25 21.562 1 93.06 112 GLU B O 1
ATOM 3612 N N . PHE B 1 113 ? 11.656 17.734 21.766 1 96.12 113 PHE B N 1
ATOM 3613 C CA . PHE B 1 113 ? 11.852 19.078 21.25 1 96.12 113 PHE B CA 1
ATOM 3614 C C . PHE B 1 113 ? 12.758 19.891 22.172 1 96.12 113 PHE B C 1
ATOM 3616 O O . PHE B 1 113 ? 13.703 20.531 21.719 1 96.12 113 PHE B O 1
ATOM 3623 N N . GLU B 1 114 ? 12.43 19.812 23.469 1 97.06 114 GLU B N 1
ATOM 3624 C CA . GLU B 1 114 ? 13.195 20.578 24.438 1 97.06 114 GLU B CA 1
ATOM 3625 C C . GLU B 1 114 ? 14.664 20.188 24.422 1 97.06 114 GLU B C 1
ATOM 3627 O O . GLU B 1 114 ? 15.547 21.062 24.438 1 97.06 114 GLU B O 1
ATOM 3632 N N . LYS B 1 115 ? 14.93 18.938 24.312 1 96.19 115 LYS B N 1
ATOM 3633 C CA . LYS B 1 115 ? 16.297 18.453 24.25 1 96.19 115 LYS B CA 1
ATOM 3634 C C . LYS B 1 115 ? 16.984 18.875 22.953 1 96.19 115 LYS B C 1
ATOM 3636 O O . LYS B 1 115 ? 18.125 19.344 22.969 1 96.19 115 LYS B O 1
ATOM 3641 N N . SER B 1 116 ? 16.266 18.672 21.906 1 95.75 116 SER B N 1
ATOM 3642 C CA . SER B 1 116 ? 16.828 19.031 20.609 1 95.75 116 SER B CA 1
ATOM 3643 C C . SER B 1 116 ? 17.094 20.531 20.516 1 95.75 116 SER B C 1
ATOM 3645 O O . SER B 1 116 ? 18.094 20.938 19.906 1 95.75 116 SER B O 1
ATOM 3647 N N . TRP B 1 117 ? 16.156 21.344 21.062 1 96.38 117 TRP B N 1
ATOM 3648 C CA . TRP B 1 117 ? 16.328 22.781 21.031 1 96.38 117 TRP B CA 1
ATOM 3649 C C . TRP B 1 117 ? 17.562 23.203 21.828 1 96.38 117 TRP B C 1
ATOM 3651 O O . TRP B 1 117 ? 18.344 24.047 21.391 1 96.38 117 TRP B O 1
ATOM 3661 N N . GLU B 1 118 ? 17.734 22.531 22.969 1 96.38 118 GLU B N 1
ATOM 3662 C CA . GLU B 1 118 ? 18.906 22.828 23.797 1 96.38 118 GLU B CA 1
ATOM 3663 C C . GLU B 1 118 ? 20.203 22.484 23.078 1 96.38 118 GLU B C 1
ATOM 3665 O O . GLU B 1 118 ? 21.156 23.266 23.094 1 96.38 118 GLU B O 1
ATOM 3670 N N . VAL B 1 119 ? 20.25 21.359 22.531 1 95.31 119 VAL B N 1
ATOM 3671 C CA . VAL B 1 119 ? 21.422 20.922 21.797 1 95.31 119 VAL B CA 1
ATOM 3672 C C . VAL B 1 119 ? 21.703 21.875 20.625 1 95.31 119 VAL B C 1
ATOM 3674 O O . VAL B 1 119 ? 22.844 22.219 20.359 1 95.31 119 VAL B O 1
ATOM 3677 N N . PHE B 1 120 ? 20.625 22.297 19.953 1 95 120 PHE B N 1
ATOM 3678 C CA . PHE B 1 120 ? 20.734 23.219 18.828 1 95 120 PHE B CA 1
ATOM 3679 C C . PHE B 1 120 ? 21.359 24.547 19.281 1 95 120 PHE B C 1
ATOM 3681 O O . PHE B 1 120 ? 22.312 25.031 18.641 1 95 120 PHE B O 1
ATOM 3688 N N . ILE B 1 121 ? 20.875 25.047 20.344 1 95.38 121 ILE B N 1
ATOM 3689 C CA . ILE B 1 121 ? 21.328 26.344 20.859 1 95.38 121 ILE B CA 1
ATOM 3690 C C . ILE B 1 121 ? 22.797 26.219 21.297 1 95.38 121 ILE B C 1
ATOM 3692 O O . ILE B 1 121 ? 23.609 27.109 21.016 1 95.38 121 ILE B O 1
ATOM 3696 N N . ASP B 1 122 ? 23.125 25.125 21.891 1 95.06 122 ASP B N 1
ATOM 3697 C CA . ASP B 1 122 ? 24.484 24.906 22.391 1 95.06 122 ASP B CA 1
ATOM 3698 C C . ASP B 1 122 ? 25.469 24.672 21.234 1 95.06 122 ASP B C 1
ATOM 3700 O O . ASP B 1 122 ? 26.562 25.219 21.234 1 95.06 122 ASP B O 1
ATOM 3704 N N . THR B 1 123 ? 25.094 23.859 20.344 1 93.56 123 THR B N 1
ATOM 3705 C CA . THR B 1 123 ? 25.953 23.484 19.234 1 93.56 123 THR B CA 1
ATOM 3706 C C . THR B 1 123 ? 26.359 24.719 18.422 1 93.56 123 THR B C 1
ATOM 3708 O O . THR B 1 123 ? 27.516 24.828 17.984 1 93.56 123 THR B O 1
ATOM 3711 N N . TYR B 1 124 ? 25.469 25.656 18.25 1 92.56 124 TYR B N 1
ATOM 3712 C CA . TYR B 1 124 ? 25.75 26.797 17.391 1 92.56 124 TYR B CA 1
ATOM 3713 C C . TYR B 1 124 ? 25.969 28.062 18.219 1 92.56 124 TYR B C 1
ATOM 3715 O O . TYR B 1 124 ? 26 29.172 17.688 1 92.56 124 TYR B O 1
ATOM 3723 N N . ASN B 1 125 ? 26.031 27.922 19.531 1 91.19 125 ASN B N 1
ATOM 3724 C CA . ASN B 1 125 ? 26.312 29.016 20.453 1 91.19 125 ASN B CA 1
ATOM 3725 C C . ASN B 1 125 ? 25.359 30.188 20.266 1 91.19 125 ASN B C 1
ATOM 3727 O O . ASN B 1 125 ? 25.781 31.328 20.062 1 91.19 125 ASN B O 1
ATOM 3731 N N . LEU B 1 126 ? 24.062 29.844 20.375 1 92.88 126 LEU B N 1
ATOM 3732 C CA . LEU B 1 126 ? 23.047 30.844 20.078 1 92.88 126 LEU B CA 1
ATOM 3733 C C . LEU B 1 126 ? 22.328 31.266 21.359 1 92.88 126 LEU B C 1
ATOM 3735 O O . LEU B 1 126 ? 21.188 31.734 21.312 1 92.88 126 LEU B O 1
ATOM 3739 N N . MET B 1 127 ? 22.906 31.141 22.484 1 91.94 127 MET B N 1
ATOM 3740 C CA . MET B 1 127 ? 22.297 31.422 23.781 1 91.94 127 MET B CA 1
ATOM 3741 C C . MET B 1 127 ? 21.906 32.906 23.891 1 91.94 127 MET B C 1
ATOM 3743 O O . MET B 1 127 ? 20.938 33.25 24.562 1 91.94 127 MET B O 1
ATOM 3747 N N . LYS B 1 128 ? 22.609 33.719 23.25 1 91.5 128 LYS B N 1
ATOM 3748 C CA . LYS B 1 128 ? 22.391 35.156 23.406 1 91.5 128 LYS B CA 1
ATOM 3749 C C . LYS B 1 128 ? 21.531 35.688 22.281 1 91.5 128 LYS B C 1
ATOM 3751 O O . LYS B 1 128 ? 21.25 36.906 22.219 1 91.5 128 LYS B O 1
ATOM 3756 N N . ASN B 1 129 ? 21.156 34.844 21.422 1 92.31 129 ASN B N 1
ATOM 3757 C CA . ASN B 1 129 ? 20.297 35.312 20.344 1 92.31 129 ASN B CA 1
ATOM 3758 C C . ASN B 1 129 ? 18.891 35.656 20.828 1 92.31 129 ASN B C 1
ATOM 3760 O O . ASN B 1 129 ? 18.125 34.781 21.188 1 92.31 129 ASN B O 1
ATOM 3764 N N . ALA B 1 130 ? 18.531 36.906 20.781 1 92.94 130 ALA B N 1
ATOM 3765 C CA . ALA B 1 130 ? 17.297 37.406 21.359 1 92.94 130 ALA B CA 1
ATOM 3766 C C . ALA B 1 130 ? 16.078 36.875 20.594 1 92.94 130 ALA B C 1
ATOM 3768 O O . ALA B 1 130 ? 15.039 36.594 21.203 1 92.94 130 ALA B O 1
ATOM 3769 N N . TRP B 1 131 ? 16.188 36.812 19.312 1 93.56 131 TRP B N 1
ATOM 3770 C CA . TRP B 1 131 ? 15.07 36.344 18.5 1 93.56 131 TRP B CA 1
ATOM 3771 C C . TRP B 1 131 ? 14.719 34.906 18.828 1 93.56 131 TRP B C 1
ATOM 3773 O O . TRP B 1 131 ? 13.555 34.562 19.031 1 93.56 131 TRP B O 1
ATOM 3783 N N . LEU B 1 132 ? 15.766 34.062 18.891 1 94.44 132 LEU B N 1
ATOM 3784 C CA . LEU B 1 132 ? 15.539 32.656 19.203 1 94.44 132 LEU B CA 1
ATOM 3785 C C . LEU B 1 132 ? 15.016 32.5 20.625 1 94.44 132 LEU B C 1
ATOM 3787 O O . LEU B 1 132 ? 14.195 31.594 20.891 1 94.44 132 LEU B O 1
ATOM 3791 N N . GLN B 1 133 ? 15.461 33.281 21.469 1 95.19 133 GLN B N 1
ATOM 3792 C CA . GLN B 1 133 ? 14.961 33.219 22.844 1 95.19 133 GLN B CA 1
ATOM 3793 C C . GLN B 1 133 ? 13.477 33.594 22.891 1 95.19 133 GLN B C 1
ATOM 3795 O O . GLN B 1 133 ? 12.711 32.969 23.641 1 95.19 133 GLN B O 1
ATOM 3800 N N . SER B 1 134 ? 13.117 34.594 22.125 1 93.88 134 SER B N 1
ATOM 3801 C CA . SER B 1 134 ? 11.711 35 22.062 1 93.88 134 SER B CA 1
ATOM 3802 C C . SER B 1 134 ? 10.852 33.875 21.469 1 93.88 134 SER B C 1
ATOM 3804 O O . SER B 1 134 ? 9.75 33.625 21.938 1 93.88 134 SER B O 1
ATOM 3806 N N . LEU B 1 135 ? 11.406 33.219 20.453 1 94.06 135 LEU B N 1
ATOM 3807 C CA . LEU B 1 135 ? 10.695 32.125 19.828 1 94.06 135 LEU B CA 1
ATOM 3808 C C . LEU B 1 135 ? 10.508 30.969 20.812 1 94.06 135 LEU B C 1
ATOM 3810 O O . LEU B 1 135 ? 9.43 30.359 20.875 1 94.06 135 LEU B O 1
ATOM 3814 N N . TYR B 1 136 ? 11.547 30.688 21.5 1 96 136 TYR B N 1
ATOM 3815 C CA . TYR B 1 136 ? 11.477 29.594 22.469 1 96 136 TYR B CA 1
ATOM 3816 C C . TYR B 1 136 ? 10.461 29.906 23.562 1 96 136 TYR B C 1
ATOM 3818 O O . TYR B 1 136 ? 9.719 29.016 23.984 1 96 136 TYR B O 1
ATOM 3826 N N . SER B 1 137 ? 10.43 31.125 24 1 95.06 137 SER B N 1
ATOM 3827 C CA . SER B 1 137 ? 9.508 31.516 25.062 1 95.06 137 SER B CA 1
ATOM 3828 C C . SER B 1 137 ? 8.055 31.328 24.625 1 95.06 137 SER B C 1
ATOM 3830 O O . SER B 1 137 ? 7.188 31.062 25.469 1 95.06 137 SER B O 1
ATOM 3832 N N . GLU B 1 138 ? 7.801 31.469 23.344 1 94.69 138 GLU B N 1
ATOM 3833 C CA . GLU B 1 138 ? 6.445 31.328 22.812 1 94.69 138 GLU B CA 1
ATOM 3834 C C . GLU B 1 138 ? 6.27 30.016 22.062 1 94.69 138 GLU B C 1
ATOM 3836 O O . GLU B 1 138 ? 5.414 29.906 21.188 1 94.69 138 GLU B O 1
ATOM 3841 N N . ARG B 1 139 ? 7.055 29.047 22.375 1 95.12 139 ARG B N 1
ATOM 3842 C CA . ARG B 1 139 ? 7.098 27.797 21.609 1 95.12 139 ARG B CA 1
ATOM 3843 C C . ARG B 1 139 ? 5.738 27.109 21.625 1 95.12 139 ARG B C 1
ATOM 3845 O O . ARG B 1 139 ? 5.379 26.422 20.656 1 95.12 139 ARG B O 1
ATOM 3852 N N . MET B 1 140 ? 4.945 27.328 22.609 1 94.25 140 MET B N 1
ATOM 3853 C CA . MET B 1 140 ? 3.643 26.672 22.75 1 94.25 140 MET B CA 1
ATOM 3854 C C . MET B 1 140 ? 2.691 27.141 21.641 1 94.25 140 MET B C 1
ATOM 3856 O O . MET B 1 140 ? 1.68 26.5 21.375 1 94.25 140 MET B O 1
ATOM 3860 N N . TYR B 1 141 ? 3.037 28.25 20.938 1 93.56 141 TYR B N 1
ATOM 3861 C CA . TYR B 1 141 ? 2.135 28.859 19.953 1 93.56 141 TYR B CA 1
ATOM 3862 C C . TYR B 1 141 ? 2.531 28.469 18.531 1 93.56 141 TYR B C 1
ATOM 3864 O O . TYR B 1 141 ? 1.791 28.734 17.578 1 93.56 141 TYR B O 1
ATOM 3872 N N . TRP B 1 142 ? 3.662 27.844 18.438 1 92.69 142 TRP B N 1
ATOM 3873 C CA . TRP B 1 142 ? 4.02 27.688 17.031 1 92.69 142 TRP B CA 1
ATOM 3874 C C . TRP B 1 142 ? 4.676 26.344 16.781 1 92.69 142 TRP B C 1
ATOM 3876 O O . TRP B 1 142 ? 4.688 25.859 15.641 1 92.69 142 TRP B O 1
ATOM 3886 N N . VAL B 1 143 ? 5.254 25.719 17.734 1 93.56 143 VAL B N 1
ATOM 3887 C CA . VAL B 1 143 ? 5.914 24.438 17.531 1 93.56 143 VAL B CA 1
ATOM 3888 C C . VAL B 1 143 ? 4.871 23.328 17.422 1 93.56 143 VAL B C 1
ATOM 3890 O O . VAL B 1 143 ? 4.016 23.188 18.297 1 93.56 143 VAL B O 1
ATOM 3893 N N . PRO B 1 144 ? 4.957 22.5 16.438 1 90.5 144 PRO B N 1
ATOM 3894 C CA . PRO B 1 144 ? 3.926 21.5 16.156 1 90.5 144 PRO B CA 1
ATOM 3895 C C . PRO B 1 144 ? 3.691 20.547 17.328 1 90.5 144 PRO B C 1
ATOM 3897 O O . PRO B 1 144 ? 2.551 20.156 17.594 1 90.5 144 PRO B O 1
ATOM 3900 N N . VAL B 1 145 ? 4.68 20.188 18.078 1 92.69 145 VAL B N 1
ATOM 3901 C CA . VAL B 1 145 ? 4.559 19.188 19.125 1 92.69 145 VAL B CA 1
ATOM 3902 C C . VAL B 1 145 ? 3.598 19.688 20.203 1 92.69 145 VAL B C 1
ATOM 3904 O O . VAL B 1 145 ? 2.9 18.906 20.844 1 92.69 145 VAL B O 1
ATOM 3907 N N . TYR B 1 146 ? 3.506 20.984 20.344 1 93.56 146 TYR B N 1
ATOM 3908 C CA . TYR B 1 146 ? 2.643 21.547 21.375 1 93.56 146 TYR B CA 1
ATOM 3909 C C . TYR B 1 146 ? 1.247 21.828 20.828 1 93.56 146 TYR B C 1
ATOM 3911 O O . TYR B 1 146 ? 0.339 22.188 21.578 1 93.56 146 TYR B O 1
ATOM 3919 N N . LEU B 1 147 ? 1.095 21.656 19.594 1 91.62 147 LEU B N 1
ATOM 3920 C CA . LEU B 1 147 ? -0.158 22.031 18.938 1 91.62 147 LEU B CA 1
ATOM 3921 C C . LEU B 1 147 ? -0.864 20.797 18.375 1 91.62 147 LEU B C 1
ATOM 3923 O O . LEU B 1 147 ? -1.938 20.906 17.781 1 91.62 147 LEU B O 1
ATOM 3927 N N . LYS B 1 148 ? -0.344 19.641 18.578 1 88.81 148 LYS B N 1
ATOM 3928 C CA . LYS B 1 148 ? -0.806 18.422 17.938 1 88.81 148 LYS B CA 1
ATOM 3929 C C . LYS B 1 148 ? -2.123 17.938 18.531 1 88.81 148 LYS B C 1
ATOM 3931 O O . LYS B 1 148 ? -2.797 17.078 17.969 1 88.81 148 LYS B O 1
ATOM 3936 N N . ASN B 1 149 ? -2.57 18.453 19.578 1 88.19 149 ASN B N 1
ATOM 3937 C CA . ASN B 1 149 ? -3.775 17.969 20.25 1 88.19 149 ASN B CA 1
ATOM 3938 C C . ASN B 1 149 ? -4.996 18.797 19.859 1 88.19 149 ASN B C 1
ATOM 3940 O O . ASN B 1 149 ? -6.055 18.688 20.469 1 88.19 149 ASN B O 1
ATOM 3944 N N . THR B 1 150 ? -4.812 19.641 18.891 1 90.81 150 THR B N 1
ATOM 3945 C CA . THR B 1 150 ? -5.895 20.5 18.438 1 90.81 150 THR B CA 1
ATOM 3946 C C . THR B 1 150 ? -6.191 20.266 16.953 1 90.81 150 THR B C 1
ATOM 3948 O O . THR B 1 150 ? -5.289 19.953 16.172 1 90.81 150 THR B O 1
ATOM 3951 N N . PHE B 1 151 ? -7.43 20.438 16.703 1 90.38 151 PHE B N 1
ATOM 3952 C CA . PHE B 1 151 ? -7.852 20.266 15.312 1 90.38 151 PHE B CA 1
ATOM 3953 C C . PHE B 1 151 ? -7.648 21.547 14.516 1 90.38 151 PHE B C 1
ATOM 3955 O O . PHE B 1 151 ? -8.242 22.578 14.828 1 90.38 151 PHE B O 1
ATOM 3962 N N . TRP B 1 152 ? -6.848 21.5 13.477 1 88.5 152 TRP B N 1
ATOM 3963 C CA . TRP B 1 152 ? -6.547 22.672 12.672 1 88.5 152 TRP B CA 1
ATOM 3964 C C . TRP B 1 152 ? -7.074 22.516 11.25 1 88.5 152 TRP B C 1
ATOM 3966 O O . TRP B 1 152 ? -6.816 23.359 10.383 1 88.5 152 TRP B O 1
ATOM 3976 N N . ALA B 1 153 ? -7.762 21.422 10.977 1 82.81 153 ALA B N 1
ATOM 3977 C CA . ALA B 1 153 ? -8.32 21.156 9.656 1 82.81 153 ALA B CA 1
ATOM 3978 C C . ALA B 1 153 ? -7.246 21.203 8.578 1 82.81 153 ALA B C 1
ATOM 3980 O O . ALA B 1 153 ? -7.504 21.641 7.457 1 82.81 153 ALA B O 1
ATOM 3981 N N . GLY B 1 154 ? -6.047 20.969 8.969 1 75.06 154 GLY B N 1
ATOM 3982 C CA . GLY B 1 154 ? -4.961 20.938 8 1 75.06 154 GLY B CA 1
ATOM 3983 C C . GLY B 1 154 ? -4.398 22.297 7.68 1 75.06 154 GLY B C 1
ATOM 3984 O O . GLY B 1 154 ? -3.506 22.438 6.844 1 75.06 154 GLY B O 1
ATOM 3985 N N . MET B 1 155 ? -4.836 23.25 8.336 1 76.56 155 MET B N 1
ATOM 3986 C CA . MET B 1 155 ? -4.336 24.594 8.102 1 76.56 155 MET B CA 1
ATOM 3987 C C . MET B 1 155 ? -3.066 24.859 8.906 1 76.56 155 MET B C 1
ATOM 3989 O O . MET B 1 155 ? -2.969 24.453 10.062 1 76.56 155 MET B O 1
ATOM 3993 N N . SER B 1 156 ? -2.02 25.062 8.18 1 64.25 156 SER B N 1
ATOM 3994 C CA . SER B 1 156 ? -0.795 25.391 8.898 1 64.25 156 SER B CA 1
ATOM 3995 C C . SER B 1 156 ? -0.26 26.766 8.484 1 64.25 156 SER B C 1
ATOM 3997 O O . SER B 1 156 ? 0.604 27.328 9.164 1 64.25 156 SER B O 1
ATOM 3999 N N . THR B 1 157 ? -0.736 27.109 7.352 1 59.94 157 THR B N 1
ATOM 4000 C CA . THR B 1 157 ? -0.21 28.359 6.848 1 59.94 157 THR B CA 1
ATOM 4001 C C . THR B 1 157 ? -1.33 29.391 6.672 1 59.94 157 THR B C 1
ATOM 4003 O O . THR B 1 157 ? -2.512 29.031 6.711 1 59.94 157 THR B O 1
ATOM 4006 N N . THR B 1 158 ? -0.924 30.578 6.777 1 54.94 158 THR B N 1
ATOM 4007 C CA . THR B 1 158 ? -1.863 31.656 6.5 1 54.94 158 THR B CA 1
ATOM 4008 C C . THR B 1 158 ? -2.002 31.891 4.996 1 54.94 158 THR B C 1
ATOM 4010 O O . THR B 1 158 ? -2.574 32.875 4.562 1 54.94 158 THR B O 1
ATOM 4013 N N . GLN B 1 159 ? -1.406 30.875 4.305 1 51.28 159 GLN B N 1
ATOM 4014 C CA . GLN B 1 159 ? -1.371 31.031 2.854 1 51.28 159 GLN B CA 1
ATOM 4015 C C . GLN B 1 159 ? -2.777 31.188 2.283 1 51.28 159 GLN B C 1
ATOM 4017 O O . GLN B 1 159 ? -2.986 31.938 1.333 1 51.28 159 GLN B O 1
ATOM 4022 N N . ARG B 1 160 ? -3.602 30.578 2.947 1 55.28 160 ARG B N 1
ATOM 4023 C CA . ARG B 1 160 ? -4.977 30.688 2.471 1 55.28 160 ARG B CA 1
ATOM 4024 C C . ARG B 1 160 ? -5.496 32.125 2.6 1 55.28 160 ARG B C 1
ATOM 4026 O O . ARG B 1 160 ? -6.223 32.594 1.731 1 55.28 160 ARG B O 1
ATOM 4033 N N . SER B 1 161 ? -5.012 32.688 3.66 1 56.34 161 SER B N 1
ATOM 4034 C CA . SER B 1 161 ? -5.379 34.094 3.857 1 56.34 161 SER B CA 1
ATOM 4035 C C . SER B 1 161 ? -4.707 35 2.826 1 56.34 161 SER B C 1
ATOM 4037 O O . SER B 1 161 ? -5.32 35.938 2.32 1 56.34 161 SER B O 1
ATOM 4039 N N . GLU B 1 162 ? -3.537 34.531 2.502 1 59.06 162 GLU B N 1
ATOM 4040 C CA . GLU B 1 162 ? -2.803 35.312 1.522 1 59.06 162 GLU B CA 1
ATOM 4041 C C . GLU B 1 162 ? -3.43 35.219 0.136 1 59.06 162 GLU B C 1
ATOM 4043 O O . GLU B 1 162 ? -3.5 36.188 -0.602 1 59.06 162 GLU B O 1
ATOM 4048 N N . SER B 1 163 ? -3.781 34.031 -0.122 1 57.22 163 SER B N 1
ATOM 4049 C CA . SER B 1 163 ? -4.453 33.844 -1.405 1 57.22 163 SER B CA 1
ATOM 4050 C C . SER B 1 163 ? -5.754 34.625 -1.469 1 57.22 163 SER B C 1
ATOM 4052 O O . SER B 1 163 ? -6.074 35.219 -2.5 1 57.22 163 SER B O 1
ATOM 4054 N N . MET B 1 164 ? -6.395 34.688 -0.347 1 60.75 164 MET B N 1
ATOM 4055 C CA . MET B 1 164 ? -7.637 35.469 -0.284 1 60.75 164 MET B CA 1
ATOM 4056 C C . MET B 1 164 ? -7.355 36.969 -0.382 1 60.75 164 MET B C 1
ATOM 4058 O O . MET B 1 164 ? -8.094 37.688 -1.039 1 60.75 164 MET B O 1
ATOM 4062 N N . ASN B 1 165 ? -6.258 37.281 0.24 1 58.81 165 ASN B N 1
ATOM 4063 C CA . ASN B 1 165 ? -5.855 38.688 0.139 1 58.81 165 ASN B CA 1
ATOM 4064 C C . ASN B 1 165 ? -5.496 39.062 -1.296 1 58.81 165 ASN B C 1
ATOM 4066 O O . ASN B 1 165 ? -5.898 40.094 -1.782 1 58.81 165 ASN B O 1
ATOM 4070 N N . ALA B 1 166 ? -4.73 38.094 -1.862 1 58.84 166 ALA B N 1
ATOM 4071 C CA . ALA B 1 166 ? -4.348 38.344 -3.254 1 58.84 166 ALA B CA 1
ATOM 4072 C C . ALA B 1 166 ? -5.574 38.406 -4.156 1 58.84 166 ALA B C 1
ATOM 4074 O O . ALA B 1 166 ? -5.637 39.219 -5.074 1 58.84 166 ALA B O 1
ATOM 4075 N N . PHE B 1 167 ? -6.402 37.531 -3.828 1 58.56 167 PHE B N 1
ATOM 4076 C CA . PHE B 1 167 ? -7.656 37.531 -4.57 1 58.56 167 PHE B CA 1
ATOM 4077 C C . PHE B 1 167 ? -8.391 38.844 -4.395 1 58.56 167 PHE B C 1
ATOM 4079 O O . PHE B 1 167 ? -8.906 39.438 -5.363 1 58.56 167 PHE B O 1
ATOM 4086 N N . CYS B 1 168 ? -8.375 39.375 -3.131 1 59.91 168 CYS B N 1
ATOM 4087 C CA . CYS B 1 168 ? -9.047 40.625 -2.836 1 59.91 168 CYS B CA 1
ATOM 4088 C C . CYS B 1 168 ? -8.234 41.812 -3.328 1 59.91 168 CYS B C 1
ATOM 4090 O O . CYS B 1 168 ? -8.789 42.844 -3.719 1 59.91 168 CYS B O 1
ATOM 4092 N N . ASP B 1 169 ? -6.938 41.656 -3.248 1 59.28 169 ASP B N 1
ATOM 4093 C CA . ASP B 1 169 ? -6.078 42.75 -3.744 1 59.28 169 ASP B CA 1
ATOM 4094 C C . ASP B 1 169 ? -6.297 42.969 -5.238 1 59.28 169 ASP B C 1
ATOM 4096 O O . ASP B 1 169 ? -6.164 44.094 -5.723 1 59.28 169 ASP B O 1
ATOM 4100 N N . GLY B 1 170 ? -6.473 41.906 -5.883 1 54.78 170 GLY B N 1
ATOM 4101 C CA . GLY B 1 170 ? -6.754 42.062 -7.297 1 54.78 170 GLY B CA 1
ATOM 4102 C C . GLY B 1 170 ? -8 42.906 -7.559 1 54.78 170 GLY B C 1
ATOM 4103 O O . GLY B 1 170 ? -8.141 43.5 -8.625 1 54.78 170 GLY B O 1
ATOM 4104 N N . TYR B 1 171 ? -8.773 42.906 -6.59 1 54.81 171 TYR B N 1
ATOM 4105 C CA . TYR B 1 171 ? -10.047 43.562 -6.805 1 54.81 171 TYR B CA 1
ATOM 4106 C C . TYR B 1 171 ? -10.102 44.906 -6.051 1 54.81 171 TYR B C 1
ATOM 4108 O O . TYR B 1 171 ? -10.961 45.75 -6.324 1 54.81 171 TYR B O 1
ATOM 4116 N N . VAL B 1 172 ? -9.164 45.031 -4.926 1 56.19 172 VAL B N 1
ATOM 4117 C CA . VAL B 1 172 ? -9.25 46.219 -4.074 1 56.19 172 VAL B CA 1
ATOM 4118 C C . VAL B 1 172 ? -8.039 47.125 -4.32 1 56.19 172 VAL B C 1
ATOM 4120 O O . VAL B 1 172 ? -6.898 46.688 -4.176 1 56.19 172 VAL B O 1
ATOM 4123 N N . HIS B 1 173 ? -8.148 47.969 -5.156 1 55.91 173 HIS B N 1
ATOM 4124 C CA . HIS B 1 173 ? -7.133 49 -5.309 1 55.91 173 HIS B CA 1
ATOM 4125 C C . HIS B 1 173 ? -7.52 50.281 -4.562 1 55.91 173 HIS B C 1
ATOM 4127 O O . HIS B 1 173 ? -8.641 50.406 -4.066 1 55.91 173 HIS B O 1
ATOM 4133 N N . SER B 1 174 ? -6.457 51.094 -4.211 1 57.16 174 SER B N 1
ATOM 4134 C CA . SER B 1 174 ? -6.609 52.375 -3.486 1 57.16 174 SER B CA 1
ATOM 4135 C C . SER B 1 174 ? -7.852 53.125 -3.947 1 57.16 174 SER B C 1
ATOM 4137 O O . SER B 1 174 ? -8.484 53.812 -3.154 1 57.16 174 SER B O 1
ATOM 4139 N N . GLY B 1 175 ? -8.227 52.875 -5.051 1 60.62 175 GLY B N 1
ATOM 4140 C CA . GLY B 1 175 ? -9.352 53.625 -5.59 1 60.62 175 GLY B CA 1
ATOM 4141 C C . GLY B 1 175 ? -10.656 52.875 -5.512 1 60.62 175 GLY B C 1
ATOM 4142 O O . GLY B 1 175 ? -11.703 53.375 -5.93 1 60.62 175 GLY B O 1
ATOM 4143 N N . THR B 1 176 ? -10.617 51.75 -5.008 1 65.12 176 THR B N 1
ATOM 4144 C CA . THR B 1 176 ? -11.828 50.938 -4.984 1 65.12 176 THR B CA 1
ATOM 4145 C C . THR B 1 176 ? -12.781 51.406 -3.889 1 65.12 176 THR B C 1
ATOM 4147 O O . THR B 1 176 ? -12.367 51.594 -2.742 1 65.12 176 THR B O 1
ATOM 4150 N N . THR B 1 177 ? -13.938 51.906 -4.262 1 69.94 177 THR B N 1
ATOM 4151 C CA . THR B 1 177 ? -14.953 52.344 -3.305 1 69.94 177 THR B CA 1
ATOM 4152 C C . THR B 1 177 ? -15.422 51.156 -2.459 1 69.94 177 THR B C 1
ATOM 4154 O O . THR B 1 177 ? -15.195 50 -2.811 1 69.94 177 THR B O 1
ATOM 4157 N N . LEU B 1 178 ? -15.906 51.438 -1.279 1 72.94 178 LEU B N 1
ATOM 4158 C CA . LEU B 1 178 ? -16.453 50.438 -0.363 1 72.94 178 LEU B CA 1
ATOM 4159 C C . LEU B 1 178 ? -17.5 49.562 -1.052 1 72.94 178 LEU B C 1
ATOM 4161 O O . LEU B 1 178 ? -17.578 48.344 -0.818 1 72.94 178 LEU B O 1
ATOM 4165 N N . LYS B 1 179 ? -18.203 50.188 -1.874 1 75.81 179 LYS B N 1
ATOM 4166 C CA . LYS B 1 179 ? -19.25 49.469 -2.58 1 75.81 179 LYS B CA 1
ATOM 4167 C C . LYS B 1 179 ? -18.656 48.438 -3.535 1 75.81 179 LYS B C 1
ATOM 4169 O O . LYS B 1 179 ? -19.125 47.281 -3.592 1 75.81 179 LYS B O 1
ATOM 4174 N N . GLU B 1 180 ? -17.75 48.938 -4.199 1 73.88 180 GLU B N 1
ATOM 4175 C CA . GLU B 1 180 ? -17.094 48.031 -5.141 1 73.88 180 GLU B CA 1
ATOM 4176 C C . GLU B 1 180 ? -16.438 46.844 -4.414 1 73.88 180 GLU B C 1
ATOM 4178 O O . GLU B 1 180 ? -16.453 45.719 -4.91 1 73.88 180 GLU B O 1
ATOM 4183 N N . PHE B 1 181 ? -15.961 47.219 -3.324 1 72.19 181 PHE B N 1
ATOM 4184 C CA . PHE B 1 181 ? -15.352 46.156 -2.504 1 72.19 181 PHE B CA 1
ATOM 4185 C C . PHE B 1 181 ? -16.375 45.125 -2.115 1 72.19 181 PHE B C 1
ATOM 4187 O O . PHE B 1 181 ? -16.125 43.906 -2.219 1 72.19 181 PHE B O 1
ATOM 4194 N N . VAL B 1 182 ? -17.453 45.531 -1.733 1 75.31 182 VAL B N 1
ATOM 4195 C CA . VAL B 1 182 ? -18.484 44.625 -1.277 1 75.31 182 VAL B CA 1
ATOM 4196 C C . VAL B 1 182 ? -18.969 43.75 -2.443 1 75.31 182 VAL B C 1
ATOM 4198 O O . VAL B 1 182 ? -19.219 42.562 -2.275 1 75.31 182 VAL B O 1
ATOM 4201 N N . ASP B 1 183 ? -19.016 44.375 -3.537 1 75.44 183 ASP B N 1
ATOM 4202 C CA . ASP B 1 183 ? -19.438 43.656 -4.711 1 75.44 183 ASP B CA 1
ATOM 4203 C C . ASP B 1 183 ? -18.438 42.562 -5.074 1 75.44 183 ASP B C 1
ATOM 4205 O O . ASP B 1 183 ? -18.828 41.438 -5.418 1 75.44 183 ASP B O 1
ATOM 4209 N N . GLN B 1 184 ? -17.312 42.969 -4.992 1 71.38 184 GLN B N 1
ATOM 4210 C CA . GLN B 1 184 ? -16.266 42 -5.324 1 71.38 184 GLN B CA 1
ATOM 4211 C C . GLN B 1 184 ? -16.203 40.875 -4.289 1 71.38 184 GLN B C 1
ATOM 4213 O O . GLN B 1 184 ? -15.945 39.719 -4.633 1 71.38 184 GLN B O 1
ATOM 4218 N N . PHE B 1 185 ? -16.359 41.281 -3.135 1 73.5 185 PHE B N 1
ATOM 4219 C CA . PHE B 1 185 ? -16.391 40.312 -2.051 1 73.5 185 PHE B CA 1
ATOM 4220 C C . PHE B 1 185 ? -17.516 39.312 -2.256 1 73.5 185 PHE B C 1
ATOM 4222 O O . PHE B 1 185 ? -17.328 38.094 -2.074 1 73.5 185 PHE B O 1
ATOM 4229 N N . ASP B 1 186 ? -18.562 39.781 -2.701 1 75.44 186 ASP B N 1
ATOM 4230 C CA . ASP B 1 186 ? -19.719 38.938 -2.947 1 75.44 186 ASP B CA 1
ATOM 4231 C C . ASP B 1 186 ? -19.453 37.969 -4.105 1 75.44 186 ASP B C 1
ATOM 4233 O O . ASP B 1 186 ? -19.906 36.812 -4.078 1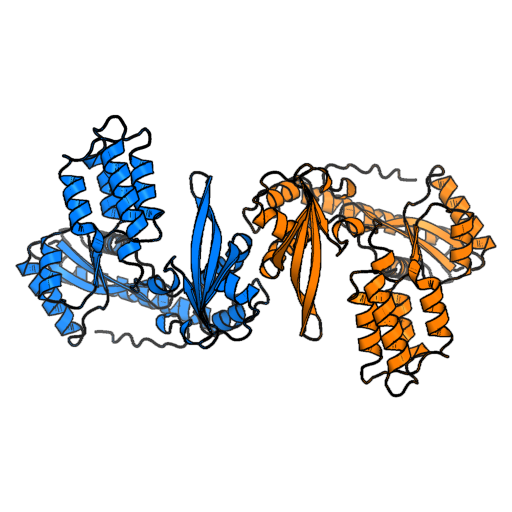 75.44 186 ASP B O 1
ATOM 4237 N N . ASN B 1 187 ? -18.844 38.5 -5.051 1 72.81 187 ASN B N 1
ATOM 4238 C CA . ASN B 1 187 ? -18.5 37.656 -6.184 1 72.81 187 ASN B CA 1
ATOM 4239 C C . ASN B 1 187 ? -17.547 36.531 -5.777 1 72.81 187 ASN B C 1
ATOM 4241 O O . ASN B 1 187 ? -17.672 35.406 -6.242 1 72.81 187 ASN B O 1
ATOM 4245 N N . ALA B 1 188 ? -16.594 36.938 -4.984 1 71.81 188 ALA B N 1
ATOM 4246 C CA . ALA B 1 188 ? -15.648 35.938 -4.496 1 71.81 188 ALA B CA 1
ATOM 4247 C C . ALA B 1 188 ? -16.344 34.844 -3.686 1 71.81 188 ALA B C 1
ATOM 4249 O O . ALA B 1 188 ? -16.047 33.656 -3.824 1 71.81 188 ALA B O 1
ATOM 4250 N N . LEU B 1 189 ? -17.266 35.281 -2.924 1 75.94 189 LEU B N 1
ATOM 4251 C CA . LEU B 1 189 ? -18.016 34.375 -2.102 1 75.94 189 LEU B CA 1
ATOM 4252 C C . LEU B 1 189 ? -18.859 33.438 -2.969 1 75.94 189 LEU B C 1
ATOM 4254 O O . LEU B 1 189 ? -18.969 32.219 -2.688 1 75.94 189 LEU B O 1
ATOM 4258 N N . ARG B 1 190 ? -19.375 33.969 -3.988 1 77.5 190 ARG B N 1
ATOM 4259 C CA . ARG B 1 190 ? -20.203 33.188 -4.895 1 77.5 190 ARG B CA 1
ATOM 4260 C C . ARG B 1 190 ? -19.359 32.125 -5.594 1 77.5 190 ARG B C 1
ATOM 4262 O O . ARG B 1 190 ? -19.828 30.984 -5.777 1 77.5 190 ARG B O 1
ATOM 4269 N N . LYS B 1 191 ? -18.234 32.562 -5.969 1 75.81 191 LYS B N 1
ATOM 4270 C CA . LYS B 1 191 ? -17.359 31.609 -6.633 1 75.81 191 LYS B CA 1
ATOM 4271 C C . LYS B 1 191 ? -17 30.453 -5.699 1 75.81 191 LYS B C 1
ATOM 4273 O O . LYS B 1 191 ? -16.953 29.297 -6.125 1 75.81 191 LYS B O 1
ATOM 4278 N N . LYS B 1 192 ? -16.75 30.75 -4.496 1 77.69 192 LYS B N 1
ATOM 4279 C CA . LYS B 1 192 ? -16.406 29.719 -3.52 1 77.69 192 LYS B CA 1
ATOM 4280 C C . LYS B 1 192 ? -17.578 28.766 -3.279 1 77.69 192 LYS B C 1
ATOM 4282 O O . LYS B 1 192 ? -17.391 27.562 -3.135 1 77.69 192 LYS B O 1
ATOM 4287 N N . VAL B 1 193 ? -18.719 29.359 -3.297 1 79.12 193 VAL B N 1
ATOM 4288 C CA . VAL B 1 193 ? -19.922 28.562 -3.098 1 79.12 193 VAL B CA 1
ATOM 4289 C C . VAL B 1 193 ? -20.125 27.641 -4.293 1 79.12 193 VAL B C 1
ATOM 4291 O O . VAL B 1 193 ? -20.484 26.469 -4.129 1 79.12 193 VAL B O 1
ATOM 4294 N N . GLU B 1 194 ? -19.891 28.109 -5.414 1 80.06 194 GLU B N 1
ATOM 4295 C CA . GLU B 1 194 ? -20 27.297 -6.625 1 80.06 194 GLU B CA 1
ATOM 4296 C C . GLU B 1 194 ? -19.016 26.141 -6.609 1 80.06 194 GLU B C 1
ATOM 4298 O O . GLU B 1 194 ? -19.375 25.016 -6.984 1 80.06 194 GLU B O 1
ATOM 4303 N N . ASN B 1 195 ? -17.891 26.469 -6.23 1 79.62 195 ASN B N 1
ATOM 4304 C CA . ASN B 1 195 ? -16.891 25.406 -6.137 1 79.62 195 ASN B CA 1
ATOM 4305 C C . ASN B 1 195 ? -17.297 24.328 -5.137 1 79.62 195 ASN B C 1
ATOM 4307 O O . ASN B 1 195 ? -17.094 23.141 -5.391 1 79.62 195 ASN B O 1
ATOM 4311 N N . GLU B 1 196 ? -17.797 24.766 -4.055 1 80.75 196 GLU B N 1
ATOM 4312 C CA . GLU B 1 196 ? -18.234 23.828 -3.033 1 80.75 196 GLU B CA 1
ATOM 4313 C C . GLU B 1 196 ? -19.375 22.953 -3.545 1 80.75 196 GLU B C 1
ATOM 4315 O O . GLU B 1 196 ? -19.406 21.75 -3.307 1 80.75 196 GLU B O 1
ATOM 4320 N N . MET B 1 197 ? -20.234 23.594 -4.219 1 81.5 197 MET B N 1
ATOM 4321 C CA . MET B 1 197 ? -21.375 22.859 -4.77 1 81.5 197 MET B CA 1
ATOM 4322 C C . MET B 1 197 ? -20.906 21.828 -5.789 1 81.5 197 MET B C 1
ATOM 4324 O O . MET B 1 197 ? -21.438 20.703 -5.828 1 81.5 197 MET B O 1
ATOM 4328 N N . ALA B 1 198 ? -20.047 22.266 -6.566 1 82.56 198 ALA B N 1
ATOM 4329 C CA . ALA B 1 198 ? -19.5 21.344 -7.559 1 82.56 198 ALA B CA 1
ATOM 4330 C C . ALA B 1 198 ? -18.812 20.156 -6.887 1 82.56 198 ALA B C 1
ATOM 4332 O O . ALA B 1 198 ? -18.984 19.016 -7.316 1 82.56 198 ALA B O 1
ATOM 4333 N N . ALA B 1 199 ? -18.141 20.375 -5.895 1 84.12 199 ALA B N 1
ATOM 4334 C CA . ALA B 1 199 ? -17.453 19.312 -5.156 1 84.12 199 ALA B CA 1
ATOM 4335 C C . ALA B 1 199 ? -18.453 18.391 -4.473 1 84.12 199 ALA B C 1
ATOM 4337 O O . ALA B 1 199 ? -18.266 17.172 -4.43 1 84.12 199 ALA B O 1
ATOM 4338 N N . ASP B 1 200 ? -19.453 19 -3.947 1 83.75 200 ASP B N 1
ATOM 4339 C CA . ASP B 1 200 ? -20.531 18.219 -3.34 1 83.75 200 ASP B CA 1
ATOM 4340 C C . ASP B 1 200 ? -21.156 17.266 -4.359 1 83.75 200 ASP B C 1
ATOM 4342 O O . ASP B 1 200 ? -21.344 16.078 -4.074 1 83.75 200 ASP B O 1
ATOM 4346 N N . PHE B 1 201 ? -21.375 17.844 -5.473 1 82.25 201 PHE B N 1
ATOM 4347 C CA . PHE B 1 201 ? -21.969 17.062 -6.543 1 82.25 201 PHE B CA 1
ATOM 4348 C C . PHE B 1 201 ? -21.062 15.891 -6.918 1 82.25 201 PHE B C 1
ATOM 4350 O O . PHE B 1 201 ? -21.531 14.758 -7.055 1 82.25 201 PHE B O 1
ATOM 4357 N N . HIS B 1 202 ? -19.906 16.156 -7.078 1 83.62 202 HIS B N 1
ATOM 4358 C CA . HIS B 1 202 ? -18.953 15.117 -7.457 1 83.62 202 HIS B CA 1
ATOM 4359 C C . HIS B 1 202 ? -18.828 14.047 -6.375 1 83.62 202 HIS B C 1
ATOM 4361 O O . HIS B 1 202 ? -18.75 12.859 -6.68 1 83.62 202 HIS B O 1
ATOM 4367 N N . SER B 1 203 ? -18.812 14.445 -5.184 1 83.44 203 SER B N 1
ATOM 4368 C CA . SER B 1 203 ? -18.688 13.5 -4.078 1 83.44 203 SER B CA 1
ATOM 4369 C C . SER B 1 203 ? -19.906 12.609 -3.959 1 83.44 203 SER B C 1
ATOM 4371 O O . SER B 1 203 ? -19.812 11.469 -3.506 1 83.44 203 SER B O 1
ATOM 4373 N N . PHE B 1 204 ? -21.016 13.148 -4.375 1 82.75 204 PHE B N 1
ATOM 4374 C CA . PHE B 1 204 ? -22.234 12.375 -4.27 1 82.75 204 PHE B CA 1
ATOM 4375 C C . PHE B 1 204 ? -22.438 11.492 -5.496 1 82.75 204 PHE B C 1
ATOM 4377 O O . PHE B 1 204 ? -23.016 10.414 -5.406 1 82.75 204 PHE B O 1
ATOM 4384 N N . ASN B 1 205 ? -21.844 11.867 -6.605 1 84.06 205 ASN B N 1
ATOM 4385 C CA . ASN B 1 205 ? -22.172 11.188 -7.852 1 84.06 205 ASN B CA 1
ATOM 4386 C C . ASN B 1 205 ? -21.016 10.328 -8.352 1 84.06 205 ASN B C 1
ATOM 4388 O O . ASN B 1 205 ? -21.188 9.5 -9.242 1 84.06 205 ASN B O 1
ATOM 4392 N N . CYS B 1 206 ? -19.891 10.594 -7.879 1 87.25 206 CYS B N 1
ATOM 4393 C CA . CYS B 1 206 ? -18.719 9.844 -8.312 1 87.25 206 CYS B CA 1
ATOM 4394 C C . CYS B 1 206 ? -18.031 9.164 -7.125 1 87.25 206 CYS B C 1
ATOM 4396 O O . CYS B 1 206 ? -17.875 9.773 -6.062 1 87.25 206 CYS B O 1
ATOM 4398 N N . THR B 1 207 ? -17.719 7.879 -7.371 1 89.12 207 THR B N 1
ATOM 4399 C CA . THR B 1 207 ? -17.047 7.141 -6.305 1 89.12 207 THR B CA 1
ATOM 4400 C C . THR B 1 207 ? -15.594 6.859 -6.672 1 89.12 207 THR B C 1
ATOM 4402 O O . THR B 1 207 ? -15.305 6.359 -7.758 1 89.12 207 THR B O 1
ATOM 4405 N N . VAL B 1 208 ? -14.742 7.344 -5.859 1 91.81 208 VAL B N 1
ATOM 4406 C CA . VAL B 1 208 ? -13.328 7 -5.996 1 91.81 208 VAL B CA 1
ATOM 4407 C C . VAL B 1 208 ? -13.094 5.566 -5.531 1 91.81 208 VAL B C 1
ATOM 4409 O O . VAL B 1 208 ? -13.453 5.207 -4.406 1 91.81 208 VAL B O 1
ATOM 4412 N N . PRO B 1 209 ? -12.5 4.754 -6.359 1 93.25 209 PRO B N 1
ATOM 4413 C CA . PRO B 1 209 ? -12.328 3.355 -5.969 1 93.25 209 PRO B CA 1
ATOM 4414 C C . PRO B 1 209 ? -11.289 3.178 -4.859 1 93.25 209 PRO B C 1
ATOM 4416 O O . PRO B 1 209 ? -10.352 3.971 -4.754 1 93.25 209 PRO B O 1
ATOM 4419 N N . CYS B 1 210 ? -11.477 2.209 -4.113 1 94.12 210 CYS B N 1
ATOM 4420 C CA . CYS B 1 210 ? -10.516 1.844 -3.078 1 94.12 210 CYS B CA 1
ATOM 4421 C C . CYS B 1 210 ? -9.234 1.297 -3.695 1 94.12 210 CYS B C 1
ATOM 4423 O O . CYS B 1 210 ? -9.266 0.7 -4.773 1 94.12 210 CYS B O 1
ATOM 4425 N N . ILE B 1 211 ? -8.172 1.53 -3.055 1 92.12 211 ILE B N 1
ATOM 4426 C CA . ILE B 1 211 ? -6.895 1.028 -3.539 1 92.12 211 ILE B CA 1
ATOM 4427 C C . ILE B 1 211 ? -6.551 -0.278 -2.828 1 92.12 211 ILE B C 1
ATOM 4429 O O . ILE B 1 211 ? -5.695 -1.038 -3.289 1 92.12 211 ILE B O 1
ATOM 4433 N N . SER B 1 212 ? -7.203 -0.56 -1.715 1 92.06 212 SER B N 1
ATOM 4434 C CA . SER B 1 212 ? -6.98 -1.771 -0.932 1 92.06 212 SER B CA 1
ATOM 4435 C C . SER B 1 212 ? -8.297 -2.457 -0.587 1 92.06 212 SER B C 1
ATOM 4437 O O . SER B 1 212 ? -9.367 -1.943 -0.901 1 92.06 212 SER B O 1
ATOM 4439 N N . HIS B 1 213 ? -8.156 -3.609 0.074 1 89.25 213 HIS B N 1
ATOM 4440 C CA . HIS B 1 213 ? -9.352 -4.34 0.491 1 89.25 213 HIS B CA 1
ATOM 4441 C C . HIS B 1 213 ? -9.555 -4.238 1.999 1 89.25 213 HIS B C 1
ATOM 4443 O O . HIS B 1 213 ? -10.297 -5.031 2.582 1 89.25 213 HIS B O 1
ATOM 4449 N N . LEU B 1 214 ? -8.891 -3.316 2.57 1 90.12 214 LEU B N 1
ATOM 4450 C CA . LEU B 1 214 ? -9.086 -3.109 4 1 90.12 214 LEU B CA 1
ATOM 4451 C C . LEU B 1 214 ? -10.492 -2.598 4.289 1 90.12 214 LEU B C 1
ATOM 4453 O O . LEU B 1 214 ? -10.961 -1.655 3.645 1 90.12 214 LEU B O 1
ATOM 4457 N N . PRO B 1 215 ? -11.141 -3.186 5.215 1 88.44 215 PRO B N 1
ATOM 4458 C CA . PRO B 1 215 ? -12.5 -2.734 5.535 1 88.44 215 PRO B CA 1
ATOM 4459 C C . PRO B 1 215 ? -12.547 -1.276 5.984 1 88.44 215 PRO B C 1
ATOM 4461 O O . PRO B 1 215 ? -13.523 -0.575 5.723 1 88.44 215 PRO B O 1
ATOM 4464 N N . VAL B 1 216 ? -11.555 -0.831 6.602 1 90.69 216 VAL B N 1
ATOM 4465 C CA . VAL B 1 216 ? -11.5 0.535 7.109 1 90.69 216 VAL B CA 1
ATOM 4466 C C . VAL B 1 216 ? -11.57 1.523 5.949 1 90.69 216 VAL B C 1
ATOM 4468 O O . VAL B 1 216 ? -12.227 2.561 6.043 1 90.69 216 VAL B O 1
ATOM 4471 N N . GLU B 1 217 ? -10.867 1.207 4.852 1 93.75 217 GLU B N 1
ATOM 4472 C CA . GLU B 1 217 ? -10.867 2.1 3.693 1 93.75 217 GLU B CA 1
ATOM 4473 C C . GLU B 1 217 ? -12.266 2.232 3.098 1 93.75 217 GLU B C 1
ATOM 4475 O O . GLU B 1 217 ? -12.688 3.332 2.74 1 93.75 217 GLU B O 1
ATOM 4480 N N . LYS B 1 218 ? -12.969 1.128 3.068 1 92.62 218 LYS B N 1
ATOM 4481 C CA . LYS B 1 218 ? -14.32 1.128 2.512 1 92.62 218 LYS B CA 1
ATOM 4482 C C . LYS B 1 218 ? -15.25 2.016 3.332 1 92.62 218 LYS B C 1
ATOM 4484 O O . LYS B 1 218 ? -16.109 2.705 2.775 1 92.62 218 LYS B O 1
ATOM 4489 N N . LYS B 1 219 ? -15.117 1.986 4.559 1 94.5 219 LYS B N 1
ATOM 4490 C CA . LYS B 1 219 ? -15.945 2.816 5.43 1 94.5 219 LYS B CA 1
ATOM 4491 C C . LYS B 1 219 ? -15.703 4.301 5.164 1 94.5 219 LYS B C 1
ATOM 4493 O O . LYS B 1 219 ? -16.656 5.078 5.062 1 94.5 219 LYS B O 1
ATOM 4498 N N . PHE B 1 220 ? -14.477 4.707 5.02 1 95.5 220 PHE B N 1
ATOM 4499 C CA . PHE B 1 220 ? -14.164 6.102 4.727 1 95.5 220 PHE B CA 1
ATOM 4500 C C . PHE B 1 220 ? -14.688 6.5 3.354 1 95.5 220 PHE B C 1
ATOM 4502 O O . PHE B 1 220 ? -15.156 7.621 3.164 1 95.5 220 PHE B O 1
ATOM 4509 N N . GLN B 1 221 ? -14.555 5.535 2.43 1 94.06 221 GLN B N 1
ATOM 4510 C CA . GLN B 1 221 ? -15.078 5.789 1.09 1 94.06 221 GLN B CA 1
ATOM 4511 C C . GLN B 1 221 ? -16.562 6.133 1.135 1 94.06 221 GLN B C 1
ATOM 4513 O O . GLN B 1 221 ? -17.016 7.031 0.427 1 94.06 221 GLN B O 1
ATOM 4518 N N . ALA B 1 222 ? -17.281 5.523 2.004 1 92.56 222 ALA B N 1
ATOM 4519 C CA . ALA B 1 222 ? -18.734 5.664 2.088 1 92.56 222 ALA B CA 1
ATOM 4520 C C . ALA B 1 222 ? -19.109 6.969 2.781 1 92.56 222 ALA B C 1
ATOM 4522 O O . ALA B 1 222 ? -20.141 7.574 2.455 1 92.56 222 ALA B O 1
ATOM 4523 N N . VAL B 1 223 ? -18.297 7.477 3.641 1 93 223 VAL B N 1
ATOM 4524 C CA . VAL B 1 223 ? -18.75 8.531 4.543 1 93 223 VAL B CA 1
ATOM 4525 C C . VAL B 1 223 ? -18.047 9.844 4.199 1 93 223 VAL B C 1
ATOM 4527 O O . VAL B 1 223 ? -18.656 10.922 4.289 1 93 223 VAL B O 1
ATOM 4530 N N . TYR B 1 224 ? -16.828 9.883 3.756 1 93.81 224 TYR B N 1
ATOM 4531 C CA . TYR B 1 224 ? -16.031 11.086 3.559 1 93.81 224 TYR B CA 1
ATOM 4532 C C . TYR B 1 224 ? -16.25 11.664 2.166 1 93.81 224 TYR B C 1
ATOM 4534 O O . TYR B 1 224 ? -16.656 10.953 1.25 1 93.81 224 TYR B O 1
ATOM 4542 N N . THR B 1 225 ? -16.016 12.945 2.045 1 92.94 225 THR B N 1
ATOM 4543 C CA . THR B 1 225 ? -15.945 13.562 0.723 1 92.94 225 THR B CA 1
ATOM 4544 C C . THR B 1 225 ? -14.797 12.969 -0.083 1 92.94 225 THR B C 1
ATOM 4546 O O . THR B 1 225 ? -13.836 12.445 0.489 1 92.94 225 THR B O 1
ATOM 4549 N N . ASN B 1 226 ? -14.867 13.023 -1.384 1 92.19 226 ASN B N 1
ATOM 4550 C CA . ASN B 1 226 ? -13.844 12.445 -2.252 1 92.19 226 ASN B CA 1
ATOM 4551 C C . ASN B 1 226 ? -12.469 13.047 -1.978 1 92.19 226 ASN B C 1
ATOM 4553 O O . ASN B 1 226 ? -11.461 12.336 -1.992 1 92.19 226 ASN B O 1
ATOM 4557 N N . SER B 1 227 ? -12.445 14.289 -1.699 1 91.62 227 SER B N 1
ATOM 4558 C CA . SER B 1 227 ? -11.172 14.961 -1.44 1 91.62 227 SER B CA 1
ATOM 4559 C C . SER B 1 227 ? -10.516 14.43 -0.172 1 91.62 227 SER B C 1
ATOM 4561 O O . SER B 1 227 ? -9.312 14.164 -0.158 1 91.62 227 SER B O 1
ATOM 4563 N N . LYS B 1 228 ? -11.312 14.281 0.822 1 92.88 228 LYS B N 1
ATOM 4564 C CA . LYS B 1 228 ? -10.758 13.812 2.09 1 92.88 228 LYS B CA 1
ATOM 4565 C C . LYS B 1 228 ? -10.5 12.312 2.057 1 92.88 228 LYS B C 1
ATOM 4567 O O . LYS B 1 228 ? -9.57 11.82 2.699 1 92.88 228 LYS B O 1
ATOM 4572 N N . PHE B 1 229 ? -11.328 11.609 1.286 1 95.62 229 PHE B N 1
ATOM 4573 C CA . PHE B 1 229 ? -11.086 10.188 1.104 1 95.62 229 PHE B CA 1
ATOM 4574 C C . PHE B 1 229 ? -9.742 9.953 0.414 1 95.62 229 PHE B C 1
ATOM 4576 O O . PHE B 1 229 ? -9.016 9.023 0.762 1 95.62 229 PHE B O 1
ATOM 4583 N N . LYS B 1 230 ? -9.383 10.781 -0.491 1 94.94 230 LYS B N 1
ATOM 4584 C CA . LYS B 1 230 ? -8.094 10.672 -1.171 1 94.94 230 LYS B CA 1
ATOM 4585 C C . LYS B 1 230 ? -6.938 10.844 -0.189 1 94.94 230 LYS B C 1
ATOM 4587 O O . LYS B 1 230 ? -5.895 10.203 -0.335 1 94.94 230 LYS B O 1
ATOM 4592 N N . LYS B 1 231 ? -7.164 11.672 0.804 1 94.56 231 LYS B N 1
ATOM 4593 C CA . LYS B 1 231 ? -6.145 11.828 1.838 1 94.56 231 LYS B CA 1
ATOM 4594 C C . LYS B 1 231 ? -6.008 10.555 2.67 1 94.56 231 LYS B C 1
ATOM 4596 O O . LYS B 1 231 ? -4.895 10.164 3.037 1 94.56 231 LYS B O 1
ATOM 4601 N N . VAL B 1 232 ? -7.121 9.984 2.924 1 96.06 232 VAL B N 1
ATOM 4602 C CA . VAL B 1 232 ? -7.102 8.727 3.654 1 96.06 232 VAL B CA 1
ATOM 4603 C C . VAL B 1 232 ? -6.395 7.656 2.822 1 96.06 232 VAL B C 1
ATOM 4605 O O . VAL B 1 232 ? -5.594 6.879 3.348 1 96.06 232 VAL B O 1
ATOM 4608 N N . GLN B 1 233 ? -6.637 7.637 1.547 1 95.94 233 GLN B N 1
ATOM 4609 C CA . GLN B 1 233 ? -6.02 6.664 0.652 1 95.94 233 GLN B CA 1
ATOM 4610 C C . GLN B 1 233 ? -4.5 6.809 0.649 1 95.94 233 GLN B C 1
ATOM 4612 O O . GLN B 1 233 ? -3.777 5.812 0.612 1 95.94 233 GLN B O 1
ATOM 4617 N N . SER B 1 234 ? -4.078 8.008 0.68 1 94.62 234 SER B N 1
ATOM 4618 C CA . SER B 1 234 ? -2.641 8.25 0.741 1 94.62 234 SER B CA 1
ATOM 4619 C C . SER B 1 234 ? -2.029 7.637 1.997 1 94.62 234 SER B C 1
ATOM 4621 O O . SER B 1 234 ? -0.927 7.086 1.952 1 94.62 234 SER B O 1
ATOM 4623 N N . GLU B 1 235 ? -2.775 7.754 3.07 1 96 235 GLU B N 1
ATOM 4624 C CA . GLU B 1 235 ? -2.299 7.152 4.312 1 96 235 GLU B CA 1
ATOM 4625 C C . GLU B 1 235 ? -2.342 5.629 4.238 1 96 235 GLU B C 1
ATOM 4627 O O . GLU B 1 235 ? -1.468 4.949 4.777 1 96 235 GLU B O 1
ATOM 4632 N N . VAL B 1 236 ? -3.342 5.121 3.572 1 96.12 236 VAL B N 1
ATOM 4633 C CA . VAL B 1 236 ? -3.443 3.676 3.395 1 96.12 236 VAL B CA 1
ATOM 4634 C C . VAL B 1 236 ? -2.25 3.172 2.584 1 96.12 236 VAL B C 1
ATOM 4636 O O . VAL B 1 236 ? -1.613 2.184 2.955 1 96.12 236 VAL B O 1
ATOM 4639 N N . MET B 1 237 ? -1.961 3.865 1.547 1 94.31 237 MET B N 1
ATOM 4640 C CA . MET B 1 237 ? -0.796 3.51 0.741 1 94.31 237 MET B CA 1
ATOM 4641 C C . MET B 1 237 ? 0.484 3.6 1.566 1 94.31 237 MET B C 1
ATOM 4643 O O . MET B 1 237 ? 1.406 2.805 1.377 1 94.31 237 MET B O 1
ATOM 4647 N N . GLY B 1 238 ? 0.505 4.469 2.475 1 94.69 238 GLY B N 1
ATOM 4648 C CA . GLY B 1 238 ? 1.676 4.707 3.305 1 94.69 238 GLY B CA 1
ATOM 4649 C C . GLY B 1 238 ? 1.974 3.562 4.254 1 94.69 238 GLY B C 1
ATOM 4650 O O . GLY B 1 238 ? 3.076 3.471 4.801 1 94.69 238 GLY B O 1
ATOM 4651 N N . ILE B 1 239 ? 1.003 2.678 4.406 1 95.31 239 ILE B N 1
ATOM 4652 C CA . ILE B 1 239 ? 1.207 1.528 5.277 1 95.31 239 ILE B CA 1
ATOM 4653 C C . ILE B 1 239 ? 2.422 0.732 4.809 1 95.31 239 ILE B C 1
ATOM 4655 O O . ILE B 1 239 ? 3.125 0.124 5.621 1 95.31 239 ILE B O 1
ATOM 4659 N N . ILE B 1 240 ? 2.701 0.789 3.518 1 93.38 240 ILE B N 1
ATOM 4660 C CA . ILE B 1 240 ? 3.799 0.045 2.908 1 93.38 240 ILE B CA 1
ATOM 4661 C C . ILE B 1 240 ? 5.121 0.443 3.562 1 93.38 240 ILE B C 1
ATOM 4663 O O . ILE B 1 240 ? 6.039 -0.373 3.668 1 93.38 240 ILE B O 1
ATOM 4667 N N . TYR B 1 241 ? 5.16 1.628 4.148 1 93.38 241 TYR B N 1
ATOM 4668 C CA . TYR B 1 241 ? 6.406 2.166 4.688 1 93.38 241 TYR B CA 1
ATOM 4669 C C . TYR B 1 241 ? 6.41 2.113 6.207 1 93.38 241 TYR B C 1
ATOM 4671 O O . TYR B 1 241 ? 7.34 2.611 6.848 1 93.38 241 TYR B O 1
ATOM 4679 N N . SER B 1 242 ? 5.371 1.629 6.734 1 93.5 242 SER B N 1
ATOM 4680 C CA . SER B 1 242 ? 5.215 1.642 8.188 1 93.5 242 SER B CA 1
ATOM 4681 C C . SER B 1 242 ? 5.336 0.237 8.766 1 93.5 242 SER B C 1
ATOM 4683 O O . SER B 1 242 ? 4.715 -0.703 8.266 1 93.5 242 SER B O 1
ATOM 4685 N N . HIS B 1 243 ? 6.23 0.077 9.727 1 91.81 243 HIS B N 1
ATOM 4686 C CA . HIS B 1 243 ? 6.422 -1.198 10.414 1 91.81 243 HIS B CA 1
ATOM 4687 C C . HIS B 1 243 ? 6.238 -1.049 11.922 1 91.81 243 HIS B C 1
ATOM 4689 O O . HIS B 1 243 ? 6.965 -0.29 12.562 1 91.81 243 HIS B O 1
ATOM 4695 N N . CYS B 1 244 ? 5.258 -1.767 12.43 1 93.88 244 CYS B N 1
ATOM 4696 C CA . CYS B 1 244 ? 4.992 -1.628 13.852 1 93.88 244 CYS B CA 1
ATOM 4697 C C . CYS B 1 244 ? 5.453 -2.863 14.617 1 93.88 244 CYS B C 1
ATOM 4699 O O . CYS B 1 244 ? 5.359 -3.982 14.109 1 93.88 244 CYS B O 1
ATOM 4701 N N . VAL B 1 245 ? 6.047 -2.627 15.781 1 92.19 245 VAL B N 1
ATOM 4702 C CA . VAL B 1 245 ? 6.52 -3.684 16.672 1 92.19 245 VAL B CA 1
ATOM 4703 C C . VAL B 1 245 ? 5.969 -3.457 18.078 1 92.19 245 VAL B C 1
ATOM 4705 O O . VAL B 1 245 ? 5.883 -2.316 18.547 1 92.19 245 VAL B O 1
ATOM 4708 N N . VAL B 1 246 ? 5.594 -4.559 18.734 1 93.69 246 VAL B N 1
ATOM 4709 C CA . VAL B 1 246 ? 5.094 -4.457 20.094 1 93.69 246 VAL B CA 1
ATOM 4710 C C . VAL B 1 246 ? 6.266 -4.301 21.062 1 93.69 246 VAL B C 1
ATOM 4712 O O . VAL B 1 246 ? 7.215 -5.086 21.031 1 93.69 246 VAL B O 1
ATOM 4715 N N . ILE B 1 247 ? 6.156 -3.326 21.828 1 93.81 247 ILE B N 1
ATOM 4716 C CA . ILE B 1 247 ? 7.207 -3.07 22.797 1 93.81 247 ILE B CA 1
ATOM 4717 C C . ILE B 1 247 ? 6.781 -3.6 24.172 1 93.81 247 ILE B C 1
ATOM 4719 O O . ILE B 1 247 ? 7.539 -4.32 24.828 1 93.81 247 ILE B O 1
ATOM 4723 N N . LYS B 1 248 ? 5.68 -3.133 24.562 1 94.81 248 LYS B N 1
ATOM 4724 C CA . LYS B 1 248 ? 5.191 -3.477 25.906 1 94.81 248 LYS B CA 1
ATOM 4725 C C . LYS B 1 248 ? 3.668 -3.576 25.922 1 94.81 248 LYS B C 1
ATOM 4727 O O . LYS B 1 248 ? 2.986 -2.855 25.188 1 94.81 248 LYS B O 1
ATOM 4732 N N . THR B 1 249 ? 3.197 -4.57 26.688 1 94.19 249 THR B N 1
ATOM 4733 C CA . THR B 1 249 ? 1.764 -4.73 26.906 1 94.19 249 THR B CA 1
ATOM 4734 C C . THR B 1 249 ? 1.424 -4.652 28.391 1 94.19 249 THR B C 1
ATOM 4736 O O . THR B 1 249 ? 1.938 -5.438 29.188 1 94.19 249 THR B O 1
ATOM 4739 N N . GLU B 1 250 ? 0.777 -3.643 28.688 1 95.12 250 GLU B N 1
ATOM 4740 C CA . GLU B 1 250 ? 0.325 -3.455 30.062 1 95.12 250 GLU B CA 1
ATOM 4741 C C . GLU B 1 250 ? -1.197 -3.514 30.156 1 95.12 250 GLU B C 1
ATOM 4743 O O . GLU B 1 250 ? -1.878 -2.514 29.922 1 95.12 250 GLU B O 1
ATOM 4748 N N . GLY B 1 251 ? -1.732 -4.617 30.625 1 93.75 251 GLY B N 1
ATOM 4749 C CA . GLY B 1 251 ? -3.178 -4.762 30.688 1 93.75 251 GLY B CA 1
ATOM 4750 C C . GLY B 1 251 ? -3.846 -4.734 29.328 1 93.75 251 GLY B C 1
ATOM 4751 O O . GLY B 1 251 ? -3.52 -5.543 28.453 1 93.75 251 GLY B O 1
ATOM 4752 N N . ALA B 1 252 ? -4.711 -3.746 29.203 1 95.12 252 ALA B N 1
ATOM 4753 C CA . ALA B 1 252 ? -5.453 -3.629 27.953 1 95.12 252 ALA B CA 1
ATOM 4754 C C . ALA B 1 252 ? -4.723 -2.725 26.969 1 95.12 252 ALA B C 1
ATOM 4756 O O . ALA B 1 252 ? -5.129 -2.605 25.812 1 95.12 252 ALA B O 1
ATOM 4757 N N . ILE B 1 253 ? -3.637 -2.127 27.453 1 96.19 253 ILE B N 1
ATOM 4758 C CA . ILE B 1 253 ? -2.939 -1.163 26.609 1 96.19 253 ILE B CA 1
ATOM 4759 C C . ILE B 1 253 ? -1.65 -1.783 26.062 1 96.19 253 ILE B C 1
ATOM 4761 O O . ILE B 1 253 ? -0.838 -2.303 26.844 1 96.19 253 ILE B O 1
ATOM 4765 N N . THR B 1 254 ? -1.533 -1.793 24.812 1 96.88 254 THR B N 1
ATOM 4766 C CA . THR B 1 254 ? -0.318 -2.238 24.141 1 96.88 254 THR B CA 1
ATOM 4767 C C . THR B 1 254 ? 0.423 -1.056 23.516 1 96.88 254 THR B C 1
ATOM 4769 O O . THR B 1 254 ? -0.174 -0.245 22.797 1 96.88 254 THR B O 1
ATOM 4772 N N . THR B 1 255 ? 1.646 -0.918 23.844 1 97.38 255 THR B N 1
ATOM 4773 C CA . THR B 1 255 ? 2.48 0.137 23.266 1 97.38 255 THR B CA 1
ATOM 4774 C C . THR B 1 255 ? 3.246 -0.372 22.047 1 97.38 255 THR B C 1
ATOM 4776 O O . THR B 1 255 ? 3.912 -1.407 22.125 1 97.38 255 THR B O 1
ATOM 4779 N N . TYR B 1 256 ? 3.105 0.356 20.969 1 96.69 256 TYR B N 1
ATOM 4780 C CA . TYR B 1 256 ? 3.773 0.001 19.734 1 96.69 256 TYR B CA 1
ATOM 4781 C C . TYR B 1 256 ? 4.883 0.995 19.406 1 96.69 256 TYR B C 1
ATOM 4783 O O . TYR B 1 256 ? 4.766 2.186 19.703 1 96.69 256 TYR B O 1
ATOM 4791 N N . GLN B 1 257 ? 5.945 0.493 18.953 1 96.31 257 GLN B N 1
ATOM 4792 C CA . GLN B 1 257 ? 6.926 1.304 18.234 1 96.31 257 GLN B CA 1
ATOM 4793 C C . GLN B 1 257 ? 6.734 1.196 16.719 1 96.31 257 GLN B C 1
ATOM 4795 O O . GLN B 1 257 ? 6.738 0.095 16.172 1 96.31 257 GLN B O 1
ATOM 4800 N N . VAL B 1 258 ? 6.504 2.275 16.109 1 95 258 VAL B N 1
ATOM 4801 C CA . VAL B 1 258 ? 6.246 2.277 14.664 1 95 258 VAL B CA 1
ATOM 4802 C C . VAL B 1 258 ? 7.395 2.973 13.938 1 95 258 VAL B C 1
ATOM 4804 O O . VAL B 1 258 ? 7.66 4.152 14.172 1 95 258 VAL B O 1
ATOM 4807 N N . ASN B 1 259 ? 8.062 2.215 13.117 1 93.62 259 ASN B N 1
ATOM 4808 C CA . ASN B 1 259 ? 9.094 2.775 12.25 1 93.62 259 ASN B CA 1
ATOM 4809 C C . ASN B 1 259 ? 8.508 3.207 10.898 1 93.62 259 ASN B C 1
ATOM 4811 O O . ASN B 1 259 ? 7.805 2.438 10.25 1 93.62 259 ASN B O 1
ATOM 4815 N N . ASP B 1 260 ? 8.766 4.43 10.602 1 92.88 260 ASP B N 1
ATOM 4816 C CA . ASP B 1 260 ? 8.172 5 9.391 1 92.88 260 ASP B CA 1
ATOM 4817 C C . ASP B 1 260 ? 9.242 5.645 8.508 1 92.88 260 ASP B C 1
ATOM 4819 O O . ASP B 1 260 ? 10.297 6.051 9 1 92.88 260 ASP B O 1
ATOM 4823 N N . GLN B 1 261 ? 8.984 5.598 7.23 1 90.25 261 GLN B N 1
ATOM 4824 C CA . GLN B 1 261 ? 9.836 6.27 6.254 1 90.25 261 GLN B CA 1
ATOM 4825 C C . GLN B 1 261 ? 9.023 7.23 5.387 1 90.25 261 GLN B C 1
ATOM 4827 O O . GLN B 1 261 ? 7.914 6.91 4.965 1 90.25 261 GLN B O 1
ATOM 4832 N N . ARG B 1 262 ? 9.539 8.445 5.227 1 86.06 262 ARG B N 1
ATOM 4833 C CA . ARG B 1 262 ? 8.883 9.438 4.387 1 86.06 262 ARG B CA 1
ATOM 4834 C C . ARG B 1 262 ? 9.875 10.062 3.406 1 86.06 262 ARG B C 1
ATOM 4836 O O . ARG B 1 262 ? 11.055 10.211 3.719 1 86.06 262 ARG B O 1
ATOM 4843 N N . VAL B 1 263 ? 9.312 10.352 2.297 1 83.56 263 VAL B N 1
ATOM 4844 C CA . VAL B 1 263 ? 10.133 11.016 1.295 1 83.56 263 VAL B CA 1
ATOM 4845 C C . VAL B 1 263 ? 10.125 12.523 1.54 1 83.56 263 VAL B C 1
ATOM 4847 O O . VAL B 1 263 ? 9.055 13.133 1.665 1 83.56 263 VAL B O 1
ATOM 4850 N N . VAL B 1 264 ? 11.32 13.094 1.725 1 77.81 264 VAL B N 1
ATOM 4851 C CA . VAL B 1 264 ? 11.477 14.531 1.861 1 77.81 264 VAL B CA 1
ATOM 4852 C C . VAL B 1 264 ? 12.375 15.062 0.743 1 77.81 264 VAL B C 1
ATOM 4854 O O . VAL B 1 264 ? 12.914 14.289 -0.046 1 77.81 264 VAL B O 1
ATOM 4857 N N . GLU B 1 265 ? 12.43 16.344 0.538 1 72.12 265 GLU B N 1
ATOM 4858 C CA . GLU B 1 265 ? 13.219 16.969 -0.518 1 72.12 265 GLU B CA 1
ATOM 4859 C C . GLU B 1 265 ? 14.656 16.469 -0.508 1 72.12 265 GLU B C 1
ATOM 4861 O O . GLU B 1 265 ? 15.242 16.234 -1.566 1 72.12 265 GLU B O 1
ATOM 4866 N N . ASP B 1 266 ? 15.18 16.188 0.615 1 72.5 266 ASP B N 1
ATOM 4867 C CA . ASP B 1 266 ? 16.594 15.828 0.75 1 72.5 266 ASP B CA 1
ATOM 4868 C C . ASP B 1 266 ? 16.766 14.312 0.77 1 72.5 266 ASP B C 1
ATOM 4870 O O . ASP B 1 266 ? 17.859 13.82 1.043 1 72.5 266 ASP B O 1
ATOM 4874 N N . GLY B 1 267 ? 15.609 13.578 0.512 1 78.25 267 GLY B N 1
ATOM 4875 C CA . GLY B 1 267 ? 15.758 12.133 0.528 1 78.25 267 GLY B CA 1
ATOM 4876 C C . GLY B 1 267 ? 14.703 11.438 1.37 1 78.25 267 GLY B C 1
ATOM 4877 O O . GLY B 1 267 ? 13.547 11.852 1.392 1 78.25 267 GLY B O 1
ATOM 4878 N N . ILE B 1 268 ? 15.172 10.289 1.94 1 84.69 268 ILE B N 1
ATOM 4879 C CA . ILE B 1 268 ? 14.258 9.5 2.762 1 84.69 268 ILE B CA 1
ATOM 4880 C C . ILE B 1 268 ? 14.539 9.766 4.242 1 84.69 268 ILE B C 1
ATOM 4882 O O . ILE B 1 268 ? 15.688 9.727 4.68 1 84.69 268 ILE B O 1
ATOM 4886 N N . LYS B 1 269 ? 13.578 10.211 4.906 1 85.75 269 LYS B N 1
ATOM 4887 C CA . LYS B 1 269 ? 13.68 10.43 6.348 1 85.75 269 LYS B CA 1
ATOM 4888 C C . LYS B 1 269 ? 13.016 9.297 7.125 1 85.75 269 LYS B C 1
ATOM 4890 O O . LYS B 1 269 ? 11.859 8.953 6.863 1 85.75 269 LYS B O 1
ATOM 4895 N N . LYS B 1 270 ? 13.828 8.859 8.117 1 89.19 270 LYS B N 1
ATOM 4896 C CA . LYS B 1 270 ? 13.32 7.785 8.977 1 89.19 270 LYS B CA 1
ATOM 4897 C C . LYS B 1 270 ? 12.898 8.328 10.336 1 89.19 270 LYS B C 1
ATOM 4899 O O . LYS B 1 270 ? 13.539 9.227 10.883 1 89.19 270 LYS B O 1
ATOM 4904 N N . SER B 1 271 ? 11.734 7.801 10.75 1 89.75 271 SER B N 1
ATOM 4905 C CA . SER B 1 271 ? 11.25 8.227 12.055 1 89.75 271 SER B CA 1
ATOM 4906 C C . SER B 1 271 ? 10.703 7.047 12.859 1 89.75 271 SER B C 1
ATOM 4908 O O . SER B 1 271 ? 10.25 6.055 12.281 1 89.75 271 SER B O 1
ATOM 4910 N N . THR B 1 272 ? 10.945 7.125 14.102 1 92.19 272 THR B N 1
ATOM 4911 C CA . THR B 1 272 ? 10.391 6.148 15.031 1 92.19 272 THR B CA 1
ATOM 4912 C C . THR B 1 272 ? 9.414 6.816 15.992 1 92.19 272 THR B C 1
ATOM 4914 O O . THR B 1 272 ? 9.766 7.781 16.672 1 92.19 272 THR B O 1
ATOM 4917 N N . LEU B 1 273 ? 8.219 6.289 15.969 1 93.69 273 LEU B N 1
ATOM 4918 C CA . LEU B 1 273 ? 7.195 6.883 16.828 1 93.69 273 LEU B CA 1
ATOM 4919 C C . LEU B 1 273 ? 6.52 5.816 17.688 1 93.69 273 LEU B C 1
ATOM 4921 O O . LEU B 1 273 ? 6.738 4.617 17.469 1 93.69 273 LEU B O 1
ATOM 4925 N N . GLN B 1 274 ? 5.828 6.332 18.656 1 94.81 274 GLN B N 1
ATOM 4926 C CA . GLN B 1 274 ? 5.094 5.426 19.531 1 94.81 274 GLN B CA 1
ATOM 4927 C C . GLN B 1 274 ? 3.588 5.574 19.344 1 94.81 274 GLN B C 1
ATOM 4929 O O . GLN B 1 274 ? 3.1 6.66 19.031 1 94.81 274 GLN B O 1
ATOM 4934 N N . ALA B 1 275 ? 2.934 4.52 19.422 1 96.31 275 ALA B N 1
ATOM 4935 C CA . ALA B 1 275 ? 1.473 4.488 19.391 1 96.31 275 ALA B CA 1
ATOM 4936 C C . ALA B 1 275 ? 0.914 3.549 20.453 1 96.31 275 ALA B C 1
ATOM 4938 O O . ALA B 1 275 ? 1.55 2.553 20.812 1 96.31 275 ALA B O 1
ATOM 4939 N N . TYR B 1 276 ? -0.198 3.93 21 1 96.62 276 TYR B N 1
ATOM 4940 C CA . TYR B 1 276 ? -0.832 3.174 22.078 1 96.62 276 TYR B CA 1
ATOM 4941 C C . TYR B 1 276 ? -2.172 2.604 21.625 1 96.62 276 TYR B C 1
ATOM 4943 O O . TYR B 1 276 ? -3.039 3.34 21.141 1 96.62 276 TYR B O 1
ATOM 4951 N N . PHE B 1 277 ? -2.275 1.305 21.797 1 97.06 277 PHE B N 1
ATOM 4952 C CA . PHE B 1 277 ? -3.512 0.634 21.406 1 97.06 277 PHE B CA 1
ATOM 4953 C C . PHE B 1 277 ? -4.242 0.088 22.625 1 97.06 277 PHE B C 1
ATOM 4955 O O . PHE B 1 277 ? -3.676 -0.693 23.391 1 97.06 277 PHE B O 1
ATOM 4962 N N . ASN B 1 278 ? -5.418 0.544 22.812 1 96.25 278 ASN B N 1
ATOM 4963 C CA . ASN B 1 278 ? -6.312 0.024 23.844 1 96.25 278 ASN B CA 1
ATOM 4964 C C . ASN B 1 278 ? -7.258 -1.035 23.281 1 96.25 278 ASN B C 1
ATOM 4966 O O . ASN B 1 278 ? -8.172 -0.717 22.516 1 96.25 278 ASN B O 1
ATOM 4970 N N . GLU B 1 279 ? -7.168 -2.232 23.719 1 92.81 279 GLU B N 1
ATOM 4971 C CA . GLU B 1 279 ? -7.922 -3.363 23.188 1 92.81 279 GLU B CA 1
ATOM 4972 C C . GLU B 1 279 ? -9.391 -3.279 23.578 1 92.81 279 GLU B C 1
ATOM 4974 O O . GLU B 1 279 ? -10.273 -3.66 22.797 1 92.81 279 GLU B O 1
ATOM 4979 N N . ASP B 1 280 ? -9.672 -2.797 24.688 1 93.25 280 ASP B N 1
ATOM 4980 C CA . ASP B 1 280 ? -11.047 -2.742 25.188 1 93.25 280 ASP B CA 1
ATOM 4981 C C . ASP B 1 280 ? -11.875 -1.732 24.391 1 93.25 280 ASP B C 1
ATOM 4983 O O . ASP B 1 280 ? -13.016 -2.01 24.031 1 93.25 280 ASP B O 1
ATOM 4987 N N . GLU B 1 281 ? -11.312 -0.641 24.109 1 92.31 281 GLU B N 1
ATOM 4988 C CA . GLU B 1 281 ? -12.031 0.434 23.438 1 92.31 281 GLU B CA 1
ATOM 4989 C C . GLU B 1 281 ? -11.727 0.445 21.938 1 92.31 281 GLU B C 1
ATOM 4991 O O . GLU B 1 281 ? -12.344 1.2 21.188 1 92.31 281 GLU B O 1
ATOM 4996 N N . CYS B 1 282 ? -10.844 -0.396 21.5 1 93 282 CYS B N 1
ATOM 4997 C CA . CYS B 1 282 ? -10.383 -0.414 20.125 1 93 282 CYS B CA 1
ATOM 4998 C C . CYS B 1 282 ? -9.953 0.977 19.672 1 93 282 CYS B C 1
ATOM 5000 O O . CYS B 1 282 ? -10.422 1.477 18.641 1 93 282 CYS B O 1
ATOM 5002 N N . GLU B 1 283 ? -9.125 1.592 20.5 1 94.56 283 GLU B N 1
ATOM 5003 C CA . GLU B 1 283 ? -8.633 2.943 20.25 1 94.56 283 GLU B CA 1
ATOM 5004 C C . GLU B 1 283 ? -7.113 2.973 20.156 1 94.56 283 GLU B C 1
ATOM 5006 O O . GLU B 1 283 ? -6.426 2.32 20.953 1 94.56 283 GLU B O 1
ATOM 5011 N N . VAL B 1 284 ? -6.703 3.604 19.109 1 96.31 284 VAL B N 1
ATOM 5012 C CA . VAL B 1 284 ? -5.266 3.787 18.953 1 96.31 284 VAL B CA 1
ATOM 5013 C C . VAL B 1 284 ? -4.922 5.273 19.016 1 96.31 284 VAL B C 1
ATOM 5015 O O . VAL B 1 284 ? -5.602 6.102 18.406 1 96.31 284 VAL B O 1
ATOM 5018 N N . LYS B 1 285 ? -3.953 5.609 19.844 1 95.12 285 LYS B N 1
ATOM 5019 C CA . LYS B 1 285 ? -3.428 6.969 19.906 1 95.12 285 LYS B CA 1
ATOM 5020 C C . LYS B 1 285 ? -1.983 7.027 19.422 1 95.12 285 LYS B C 1
ATOM 5022 O O . LYS B 1 285 ? -1.112 6.34 19.953 1 95.12 285 LYS B O 1
ATOM 5027 N N . CYS B 1 286 ? -1.806 7.715 18.391 1 95.81 286 CYS B N 1
ATOM 5028 C CA . CYS B 1 286 ? -0.472 7.863 17.812 1 95.81 286 CYS B CA 1
ATOM 5029 C C . CYS B 1 286 ? 0.141 9.203 18.203 1 95.81 286 CYS B C 1
ATOM 5031 O O . CYS B 1 286 ? -0.536 10.234 18.172 1 95.81 286 CYS B O 1
ATOM 5033 N N . VAL B 1 287 ? 1.402 9.195 18.469 1 93.62 287 VAL B N 1
ATOM 5034 C CA . VAL B 1 287 ? 2.072 10.406 18.922 1 93.62 287 VAL B CA 1
ATOM 5035 C C . VAL B 1 287 ? 2.252 11.375 17.766 1 93.62 287 VAL B C 1
ATOM 5037 O O . VAL B 1 287 ? 2.582 12.547 17.969 1 93.62 287 VAL B O 1
ATOM 5040 N N . CYS B 1 288 ? 2.018 10.953 16.547 1 91.25 288 CYS B N 1
ATOM 5041 C CA . CYS B 1 288 ? 2.205 11.836 15.414 1 91.25 288 CYS B CA 1
ATOM 5042 C C . CYS B 1 288 ? 1.147 12.938 15.391 1 91.25 288 CYS B C 1
ATOM 5044 O O . CYS B 1 288 ? 1.388 14.023 14.875 1 91.25 288 CYS B O 1
ATOM 5046 N N . GLY B 1 289 ? -0.116 12.656 15.844 1 92.12 289 GLY B N 1
ATOM 5047 C CA . GLY B 1 289 ? -1.152 13.664 16.031 1 92.12 289 GLY B CA 1
ATOM 5048 C C . GLY B 1 289 ? -1.877 14.016 14.742 1 92.12 289 GLY B C 1
ATOM 5049 O O . GLY B 1 289 ? -2.6 15.016 14.688 1 92.12 289 GLY B O 1
ATOM 5050 N N . LEU B 1 290 ? -1.644 13.258 13.719 1 93.12 290 LEU B N 1
ATOM 5051 C CA . LEU B 1 290 ? -2.27 13.578 12.438 1 93.12 290 LEU B CA 1
ATOM 5052 C C . LEU B 1 290 ? -3.789 13.578 12.562 1 93.12 290 LEU B C 1
ATOM 5054 O O . LEU B 1 290 ? -4.461 14.477 12.055 1 93.12 290 LEU B O 1
ATOM 5058 N N . PHE B 1 291 ? -4.344 12.602 13.195 1 94.75 291 PHE B N 1
ATOM 5059 C CA . PHE B 1 291 ? -5.793 12.516 13.328 1 94.75 291 PHE B CA 1
ATOM 5060 C C . PHE B 1 291 ? -6.332 13.711 14.117 1 94.75 291 PHE B C 1
ATOM 5062 O O . PHE B 1 291 ? -7.32 14.328 13.711 1 94.75 291 PHE B O 1
ATOM 5069 N N . GLU B 1 292 ? -5.703 14.031 15.18 1 92.5 292 GLU B N 1
ATOM 5070 C CA . GLU B 1 292 ? -6.148 15.141 16.016 1 92.5 292 GLU B CA 1
ATOM 5071 C C . GLU B 1 292 ? -6.023 16.469 15.289 1 92.5 292 GLU B C 1
ATOM 5073 O O . GLU B 1 292 ? -6.891 17.344 15.414 1 92.5 292 GLU B O 1
ATOM 5078 N N . MET B 1 293 ? -5.051 16.547 14.484 1 91.5 293 MET B N 1
ATOM 5079 C CA . MET B 1 293 ? -4.754 17.828 13.867 1 91.5 293 MET B CA 1
ATOM 5080 C C . MET B 1 293 ? -5.555 18.016 12.578 1 91.5 293 MET B C 1
ATOM 5082 O O . MET B 1 293 ? -6.008 19.125 12.273 1 91.5 293 MET B O 1
ATOM 5086 N N . ARG B 1 294 ? -5.715 16.938 11.859 1 91.75 294 ARG B N 1
ATOM 5087 C CA . ARG B 1 294 ? -6.281 17.078 10.523 1 91.75 294 ARG B CA 1
ATOM 5088 C C . ARG B 1 294 ? -7.555 16.266 10.375 1 91.75 294 ARG B C 1
ATOM 5090 O O . ARG B 1 294 ? -8.289 16.406 9.391 1 91.75 294 ARG B O 1
ATOM 5097 N N . GLY B 1 295 ? -7.812 15.422 11.289 1 92.38 295 GLY B N 1
ATOM 5098 C CA . GLY B 1 295 ? -9 14.578 11.211 1 92.38 295 GLY B CA 1
ATOM 5099 C C . GLY B 1 295 ? -8.852 13.43 10.234 1 92.38 295 GLY B C 1
ATOM 5100 O O . GLY B 1 295 ? -9.844 12.891 9.75 1 92.38 295 GLY B O 1
ATOM 5101 N N . ILE B 1 296 ? -7.652 13.141 9.844 1 94.75 296 ILE B N 1
ATOM 5102 C CA . ILE B 1 296 ? -7.348 12.031 8.953 1 94.75 296 ILE B CA 1
ATOM 5103 C C . ILE B 1 296 ? -6.543 10.969 9.703 1 94.75 296 ILE B C 1
ATOM 5105 O O . ILE B 1 296 ? -5.547 11.281 10.352 1 94.75 296 ILE B O 1
ATOM 5109 N N . ILE B 1 297 ? -7.035 9.805 9.633 1 96.31 297 ILE B N 1
ATOM 5110 C CA . ILE B 1 297 ? -6.348 8.703 10.305 1 96.31 297 ILE B CA 1
ATOM 5111 C C . ILE B 1 297 ? -4.953 8.531 9.703 1 96.31 297 ILE B C 1
ATOM 5113 O O . ILE B 1 297 ? -4.777 8.609 8.484 1 96.31 297 ILE B O 1
ATOM 5117 N N . CYS B 1 298 ? -3.959 8.398 10.586 1 96.38 298 CYS B N 1
ATOM 5118 C CA . CYS B 1 298 ? -2.59 8.32 10.086 1 96.38 298 CYS B CA 1
ATOM 5119 C C . CYS B 1 298 ? -2.236 6.887 9.703 1 96.38 298 CYS B C 1
ATOM 5121 O O . CYS B 1 298 ? -2.873 5.938 10.164 1 96.38 298 CYS B O 1
ATOM 5123 N N . ARG B 1 299 ? -1.28 6.738 8.906 1 96.81 299 ARG B N 1
ATOM 5124 C CA . ARG B 1 299 ? -0.811 5.434 8.453 1 96.81 299 ARG B CA 1
ATOM 5125 C C . ARG B 1 299 ? -0.336 4.582 9.617 1 96.81 299 ARG B C 1
ATOM 5127 O O . ARG B 1 299 ? -0.422 3.352 9.578 1 96.81 299 ARG B O 1
ATOM 5134 N N . HIS B 1 300 ? 0.145 5.191 10.688 1 96.88 300 HIS B N 1
ATOM 5135 C CA . HIS B 1 300 ? 0.616 4.48 11.875 1 96.88 300 HIS B CA 1
ATOM 5136 C C . HIS B 1 300 ? -0.529 3.748 12.57 1 96.88 300 HIS B C 1
ATOM 5138 O O . HIS B 1 300 ? -0.414 2.562 12.883 1 96.88 300 HIS B O 1
ATOM 5144 N N . ILE B 1 301 ? -1.633 4.477 12.711 1 97.12 301 ILE B N 1
ATOM 5145 C CA . ILE B 1 301 ? -2.824 3.875 13.297 1 97.12 301 ILE B CA 1
ATOM 5146 C C . ILE B 1 301 ? -3.342 2.766 12.383 1 97.12 301 ILE B C 1
ATOM 5148 O O . ILE B 1 301 ? -3.682 1.676 12.852 1 97.12 301 ILE B O 1
ATOM 5152 N N . LEU B 1 302 ? -3.314 3.047 11.133 1 96.38 302 LEU B N 1
ATOM 5153 C CA . LEU B 1 302 ? -3.822 2.088 10.156 1 96.38 302 LEU B CA 1
ATOM 5154 C C . LEU B 1 302 ? -2.99 0.81 10.164 1 96.38 302 LEU B C 1
ATOM 5156 O O . LEU B 1 302 ? -3.533 -0.289 10.031 1 96.38 302 LEU B O 1
ATOM 5160 N N . SER B 1 303 ? -1.685 0.946 10.219 1 95.38 303 SER B N 1
ATOM 5161 C CA . SER B 1 303 ? -0.808 -0.22 10.258 1 95.38 303 SER B CA 1
ATOM 5162 C C . SER B 1 303 ? -1.116 -1.097 11.469 1 95.38 303 SER B C 1
ATOM 5164 O O . SER B 1 303 ? -1.083 -2.326 11.375 1 95.38 303 SER B O 1
ATOM 5166 N N . ILE B 1 304 ? -1.422 -0.487 12.594 1 95.5 304 ILE B N 1
ATOM 5167 C CA . ILE B 1 304 ? -1.745 -1.231 13.805 1 95.5 304 ILE B CA 1
ATOM 5168 C C . ILE B 1 304 ? -3.102 -1.915 13.641 1 95.5 304 ILE B C 1
ATOM 5170 O O . ILE B 1 304 ? -3.268 -3.076 14.023 1 95.5 304 ILE B O 1
ATOM 5174 N N . PHE B 1 305 ? -4.062 -1.175 13.086 1 94.69 305 PHE B N 1
ATOM 5175 C CA . PHE B 1 305 ? -5.367 -1.772 12.82 1 94.69 305 PHE B CA 1
ATOM 5176 C C . PHE B 1 305 ? -5.227 -2.994 11.922 1 94.69 305 PHE B C 1
ATOM 5178 O O . PHE B 1 305 ? -5.906 -4.004 12.125 1 94.69 305 PHE B O 1
ATOM 5185 N N . ALA B 1 306 ? -4.371 -2.867 10.938 1 91.12 306 ALA B N 1
ATOM 5186 C CA . ALA B 1 306 ? -4.141 -3.988 10.031 1 91.12 306 ALA B CA 1
ATOM 5187 C C . ALA B 1 306 ? -3.488 -5.16 10.766 1 91.12 306 ALA B C 1
ATOM 5189 O O . ALA B 1 306 ? -3.893 -6.312 10.594 1 91.12 306 ALA B O 1
ATOM 5190 N N . ALA B 1 307 ? -2.488 -4.863 11.562 1 89.88 307 ALA B N 1
ATOM 5191 C CA . ALA B 1 307 ? -1.769 -5.891 12.312 1 89.88 307 ALA B CA 1
ATOM 5192 C C . ALA B 1 307 ? -2.695 -6.605 13.289 1 89.88 307 ALA B C 1
ATOM 5194 O O . ALA B 1 307 ? -2.562 -7.812 13.508 1 89.88 307 ALA B O 1
ATOM 5195 N N . ARG B 1 308 ? -3.639 -5.898 13.852 1 90.94 308 ARG B N 1
ATOM 5196 C CA . ARG B 1 308 ? -4.555 -6.461 14.844 1 90.94 308 ARG B CA 1
ATOM 5197 C C . ARG B 1 308 ? -5.824 -6.977 14.18 1 90.94 308 ARG B C 1
ATOM 5199 O O . ARG B 1 308 ? -6.734 -7.457 14.859 1 90.94 308 ARG B O 1
ATOM 5206 N N . ASP B 1 309 ? -5.926 -6.852 12.867 1 88.12 309 ASP B N 1
ATOM 5207 C CA . ASP B 1 309 ? -7.043 -7.348 12.07 1 88.12 309 ASP B CA 1
ATOM 5208 C C . ASP B 1 309 ? -8.359 -6.727 12.516 1 88.12 309 ASP B C 1
ATOM 5210 O O . ASP B 1 309 ? -9.328 -7.438 12.789 1 88.12 309 ASP B O 1
ATOM 5214 N N . VAL B 1 310 ? -8.289 -5.445 12.672 1 89.75 310 VAL B N 1
ATOM 5215 C CA . VAL B 1 310 ? -9.508 -4.723 13.008 1 89.75 310 VAL B CA 1
ATOM 5216 C C . VAL B 1 310 ? -10.445 -4.691 11.805 1 89.75 310 VAL B C 1
ATOM 5218 O O . VAL B 1 310 ? -10.094 -4.16 10.75 1 89.75 310 VAL B O 1
ATOM 5221 N N . GLN B 1 311 ? -11.648 -5.172 11.922 1 87.62 311 GLN B N 1
ATOM 5222 C CA . GLN B 1 311 ? -12.586 -5.305 10.805 1 87.62 311 GLN B CA 1
ATOM 5223 C C . GLN B 1 311 ? -13.562 -4.133 10.766 1 87.62 311 GLN B C 1
ATOM 5225 O O . GLN B 1 311 ? -14.078 -3.785 9.703 1 87.62 311 GLN B O 1
ATOM 5230 N N . VAL B 1 312 ? -13.781 -3.629 11.969 1 91.62 312 VAL B N 1
ATOM 5231 C CA . VAL B 1 312 ? -14.742 -2.535 12.047 1 91.62 312 VAL B CA 1
ATOM 5232 C C . VAL B 1 312 ? -14.047 -1.275 12.57 1 91.62 312 VAL B C 1
ATOM 5234 O O . VAL B 1 312 ? -13.445 -1.288 13.641 1 91.62 312 VAL B O 1
ATOM 5237 N N . LEU B 1 313 ? -14.172 -0.258 11.797 1 93.25 313 LEU B N 1
ATOM 5238 C CA . LEU B 1 313 ? -13.578 1.015 12.188 1 93.25 313 LEU B CA 1
ATOM 5239 C C . LEU B 1 313 ? -14.406 1.677 13.289 1 93.25 313 LEU B C 1
ATOM 5241 O O . LEU B 1 313 ? -15.602 1.908 13.117 1 93.25 313 LEU B O 1
ATOM 5245 N N . PRO B 1 314 ? -13.773 1.956 14.336 1 93.44 314 PRO B N 1
ATOM 5246 C CA . PRO B 1 314 ? -14.5 2.699 15.367 1 93.44 314 PRO B CA 1
ATOM 5247 C C . PRO B 1 314 ? -14.992 4.059 14.875 1 93.44 314 PRO B C 1
ATOM 5249 O O . PRO B 1 314 ? -14.273 4.762 14.164 1 93.44 314 PRO B O 1
ATOM 5252 N N . GLU B 1 315 ? -16.094 4.48 15.328 1 92.62 315 GLU B N 1
ATOM 5253 C CA . GLU B 1 315 ? -16.734 5.703 14.867 1 92.62 315 GLU B CA 1
ATOM 5254 C C . GLU B 1 315 ? -15.961 6.941 15.305 1 92.62 315 GLU B C 1
ATOM 5256 O O . GLU B 1 315 ? -16.062 7.996 14.672 1 92.62 315 GLU B O 1
ATOM 5261 N N . LYS B 1 316 ? -15.195 6.734 16.281 1 92.56 316 LYS B N 1
ATOM 5262 C CA . LYS B 1 316 ? -14.453 7.867 16.828 1 92.56 316 LYS B CA 1
ATOM 5263 C C . LYS B 1 316 ? -13.453 8.406 15.805 1 92.56 316 LYS B C 1
ATOM 5265 O O . LYS B 1 316 ? -13.008 9.547 15.906 1 92.56 316 LYS B O 1
ATOM 5270 N N . TYR B 1 317 ? -13.078 7.566 14.82 1 94.62 317 TYR B N 1
ATOM 5271 C CA . TYR B 1 317 ? -12.078 7.984 13.844 1 94.62 317 TYR B CA 1
ATOM 5272 C C . TYR B 1 317 ? -12.734 8.648 12.641 1 94.62 317 TYR B C 1
ATOM 5274 O O . TYR B 1 317 ? -12.039 9.117 11.727 1 94.62 317 TYR B O 1
ATOM 5282 N N . ILE B 1 318 ? -14.008 8.734 12.633 1 93.62 318 ILE B N 1
ATOM 5283 C CA . ILE B 1 318 ? -14.734 9.414 11.562 1 93.62 318 ILE B CA 1
ATOM 5284 C C . ILE B 1 318 ? -15.062 10.844 11.992 1 93.62 318 ILE B C 1
ATOM 5286 O O . ILE B 1 318 ? -15.867 11.055 12.898 1 93.62 318 ILE B O 1
ATOM 5290 N N . MET B 1 319 ? -14.422 11.719 11.344 1 91.81 319 MET B N 1
ATOM 5291 C CA . MET B 1 319 ? -14.688 13.125 11.641 1 91.81 319 MET B CA 1
ATOM 5292 C C . MET B 1 319 ? -15.953 13.609 10.938 1 91.81 319 MET B C 1
ATOM 5294 O O . MET B 1 319 ? -16.062 13.492 9.711 1 91.81 319 MET B O 1
ATOM 5298 N N . GLU B 1 320 ? -16.812 14.172 11.68 1 88.5 320 GLU B N 1
ATOM 5299 C CA . GLU B 1 320 ? -18.078 14.648 11.133 1 88.5 320 GLU B CA 1
ATOM 5300 C C . GLU B 1 320 ? -17.844 15.75 10.102 1 88.5 320 GLU B C 1
ATOM 5302 O O . GLU B 1 320 ? -18.578 15.836 9.117 1 88.5 320 GLU B O 1
ATOM 5307 N N . ARG B 1 321 ? -16.891 16.453 10.312 1 88.25 321 ARG B N 1
ATOM 5308 C CA . ARG B 1 321 ? -16.609 17.609 9.477 1 88.25 321 ARG B CA 1
ATOM 5309 C C . ARG B 1 321 ? -16.281 17.188 8.047 1 88.25 321 ARG B C 1
ATOM 5311 O O . ARG B 1 321 ? -16.469 17.969 7.109 1 88.25 321 ARG B O 1
ATOM 5318 N N . TRP B 1 322 ? -15.789 15.977 7.855 1 90.62 322 TRP B N 1
ATOM 5319 C CA . TRP B 1 322 ? -15.328 15.547 6.535 1 90.62 322 TRP B CA 1
ATOM 5320 C C . TRP B 1 322 ? -16.391 14.695 5.84 1 90.62 322 TRP B C 1
ATOM 5322 O O . TRP B 1 322 ? -16.188 14.234 4.715 1 90.62 322 TRP B O 1
ATOM 5332 N N . ARG B 1 323 ? -17.484 14.578 6.441 1 89.5 323 ARG B N 1
ATOM 5333 C CA . ARG B 1 323 ? -18.531 13.734 5.891 1 89.5 323 ARG B CA 1
ATOM 5334 C C . ARG B 1 323 ? -19.203 14.391 4.684 1 89.5 323 ARG B C 1
ATOM 5336 O O . ARG B 1 323 ? -19.312 15.617 4.629 1 89.5 323 ARG B O 1
ATOM 5343 N N . LYS B 1 324 ? -19.672 13.578 3.824 1 86.69 324 LYS B N 1
ATOM 5344 C CA . LYS B 1 324 ? -20.297 14.094 2.617 1 86.69 324 LYS B CA 1
ATOM 5345 C C . LYS B 1 324 ? -21.781 14.406 2.861 1 86.69 324 LYS B C 1
ATOM 5347 O O . LYS B 1 324 ? -22.375 15.195 2.133 1 86.69 324 LYS B O 1
ATOM 5352 N N . ASP B 1 325 ? -22.406 13.852 3.773 1 80.5 325 ASP B N 1
ATOM 5353 C CA . ASP B 1 325 ? -23.844 14.031 3.994 1 80.5 325 ASP B CA 1
ATOM 5354 C C . ASP B 1 325 ? -24.109 15.266 4.855 1 80.5 325 ASP B C 1
ATOM 5356 O O . ASP B 1 325 ? -25.25 15.539 5.219 1 80.5 325 ASP B O 1
ATOM 5360 N N . ILE B 1 326 ? -23.125 16 5.113 1 70.94 326 ILE B N 1
ATOM 5361 C CA . ILE B 1 326 ? -23.312 17.188 5.926 1 70.94 326 ILE B CA 1
ATOM 5362 C C . ILE B 1 326 ? -23.703 18.359 5.035 1 70.94 326 ILE B C 1
ATOM 5364 O O . ILE B 1 326 ? -23.078 18.594 3.996 1 70.94 326 ILE B O 1
ATOM 5368 N N . LYS B 1 327 ? -25.047 18.812 5.102 1 62.69 327 LYS B N 1
ATOM 5369 C CA . LYS B 1 327 ? -25.531 19.984 4.359 1 62.69 327 LYS B CA 1
ATOM 5370 C C . LYS B 1 327 ? -25.266 21.266 5.137 1 62.69 327 LYS B C 1
ATOM 5372 O O . LYS B 1 327 ? -25.625 21.359 6.316 1 62.69 327 LYS B O 1
ATOM 5377 N N . ARG B 1 328 ? -24.25 21.906 4.758 1 59.78 328 ARG B N 1
ATOM 5378 C CA . ARG B 1 328 ? -24.031 23.203 5.363 1 59.78 328 ARG B CA 1
ATOM 5379 C C . ARG B 1 328 ? -24.953 24.25 4.758 1 59.78 328 ARG B C 1
ATOM 5381 O O . ARG B 1 328 ? -25.281 24.188 3.57 1 59.78 328 ARG B O 1
ATOM 5388 N N . ARG B 1 329 ? -25.844 24.922 5.641 1 51.03 329 ARG B N 1
ATOM 5389 C CA . 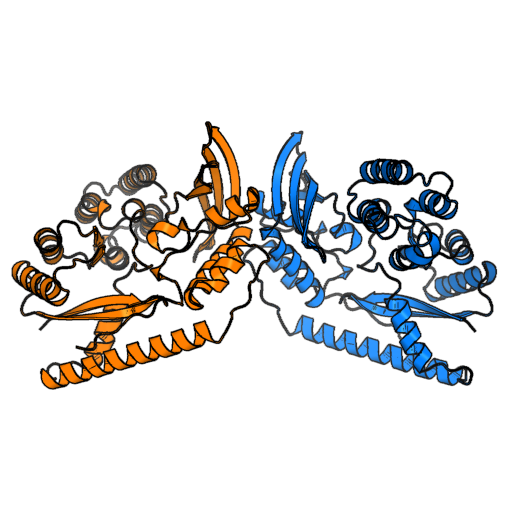ARG B 1 329 ? -26.719 26.016 5.195 1 51.03 329 ARG B CA 1
ATOM 5390 C C . ARG B 1 329 ? -25.953 27.344 5.152 1 51.03 329 ARG B C 1
ATOM 5392 O O . ARG B 1 329 ? -25.234 27.672 6.09 1 51.03 329 ARG B O 1
ATOM 5399 N N . TYR B 1 330 ? -25.453 27.641 4.008 1 48.62 330 TYR B N 1
ATOM 5400 C CA . TYR B 1 330 ? -24.891 28.969 3.875 1 48.62 330 TYR B CA 1
ATOM 5401 C C . TYR B 1 330 ? -25.953 30.047 4.082 1 48.62 330 TYR B C 1
ATOM 5403 O O . TYR B 1 330 ? -27.062 29.922 3.559 1 48.62 330 TYR B O 1
ATOM 5411 N N . GLY B 1 331 ? -26.188 30.438 5.254 1 36.53 331 GLY B N 1
ATOM 5412 C CA . GLY B 1 331 ? -27.047 31.609 5.297 1 36.53 331 GLY B CA 1
ATOM 5413 C C . GLY B 1 331 ? -26.406 32.844 4.668 1 36.53 331 GLY B C 1
ATOM 5414 O O . GLY B 1 331 ? -25.266 33.188 4.98 1 36.53 331 GLY B O 1
ATOM 5415 N N . LEU B 1 332 ? -26.625 32.969 3.361 1 33.59 332 LEU B N 1
ATOM 5416 C CA . LEU B 1 332 ? -26.281 34.219 2.729 1 33.59 332 LEU B CA 1
ATOM 5417 C C . LEU B 1 332 ? -26.703 35.406 3.604 1 33.59 332 LEU B C 1
ATOM 5419 O O . LEU B 1 332 ? -27.781 35.375 4.227 1 33.59 332 LEU B O 1
ATOM 5423 N N . ILE B 1 333 ? -25.75 35.938 4.16 1 30.5 333 ILE B N 1
ATOM 5424 C CA . ILE B 1 333 ? -26.203 37.25 4.613 1 30.5 333 ILE B CA 1
ATOM 5425 C C . ILE B 1 333 ? -26.5 38.125 3.41 1 30.5 333 ILE B C 1
ATOM 5427 O O . ILE B 1 333 ? -25.703 38.219 2.475 1 30.5 333 ILE B O 1
#

Secondary structure (DSSP, 8-state):
--EEEEEEE-TTS-EEEEEEEE-S--SHHHHHHHHHHHHHHTTT---SEEEE-S-HHHHHHHHHH-TTSEEEE-HHHHHHTHHHHHTTSGGGTTTHHHHHHHHHHH--SHHHHHHHHHHHHHHTT-TT-HHHHHHHHTGGGT-HHHHTTS--TT---THHHHHHHHHHHTT--TT--HHHHHHHHHHHHHHHHHHHHHHHHHHHH--PPPSS--HHHHHHHHHB-HHHHHHHHHHHHGGGGEEEEEEEEETTEEEEEEEEEEEETTE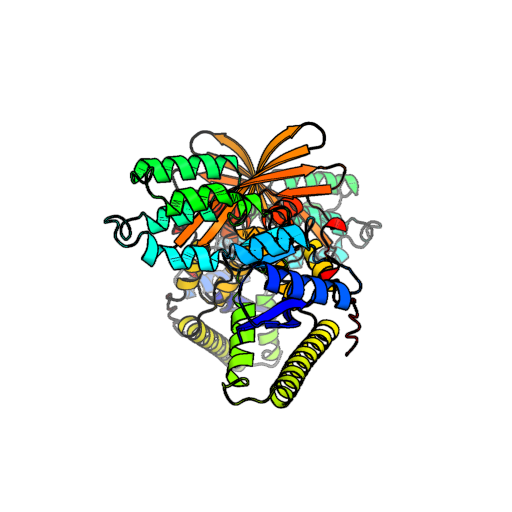EEEEEEEEEEETTTTEEEETT-HHHHHS---HHHHHHHHHTT--S--GGGS-GGGBTT--------/--EEEEEEE-TTS-EEEEEEEE-S--SHHHHHHHHHHHHHHTTT---SEEEE-S-HHHHHHHHHH-TTSEEEE-HHHHHHTHHHHHTTSGGGTTTHHHHHHHHHHH--SHHHHHHHHHHHHHHTT-TT-HHHHHHHHTGGGT-HHHHTTS--TT---SHHHHHHHHHHHTT--TT--HHHHHHHHHHHHHHHHHHHHHHHHHHHH--PPPSS--HHHHHHHHHB-HHHHHHHHHHHHHGGGEEEEEEEEETTEEEEEEEEEEEETTEEEEEEEEEEEETTTTEEEETT-HHHHHS---HHHHHHHHHTT--S--GGGS-GGGBTT--------

Radius of gyration: 33.42 Å; Cα contacts (8 Å, |Δi|>4): 908; chains: 2; bounding box: 55×100×76 Å

Nearest PDB structures (foldseek):
  4bl3-assembly2_B  TM=4.815E-01  e=2.963E-01  Staphylococcus aureus
  5m18-assembly2_B  TM=3.513E-01  e=1.813E-01  Staphylococcus aureus
  6q9n-assembly1_A  TM=3.609E-01  e=2.382E-01  Staphylococcus aureus subsp. aureus Mu50
  4bl2-assembly1_A  TM=3.615E-01  e=2.657E-01  Staphylococcus aureus
  3zg0-assembly1_A  TM=3.735E-01  e=4.584E-01  Staphylococcus aureus subsp. aureus Mu50

Organism: Juglans regia (NCBI:txid51240)

pLDDT: mean 86.14, std 11.77, range [30.5, 97.38]